Protein AF-0000000080535352 (afdb_homodimer)

Secondary structure (DSSP, 8-state):
--EEEEEEEEET-SSTT-SEEEEEEE-GGG--HHHHHHHHHHHTSSEEEEEE---STT-SEEEEEE-SS-EES--HHHHHHHHHHHHHTTS---BTTEEEEEETTEEEEEEEES-GGG-EEEEEPPPPEEE----TT--HHHHTTBPTT---EEEESSSEEEEEEBSSHHHHHT----HHHHHHHHHHTT-SEEEEEEE---SS-SEEEEEE-TTT-TT-SEESS-HHHHHHHHHHHHHTT---SSSSEEEEEE-GGGT--EEEEEEE-TT-PEEEEE-EEEEEEEEEE-/--EEEEEEEEET-SSTT-SEEEEEES--TT--HHHHHHHHHHHTSSEEEEEE---STT-SEEEEEE-SS-EES--HHHHHHHHHHHHHTTS---BTTEEEEEETTEEEEEEEES-GGG-EEEEEPPPPEEE----TT--HHHHTTBPTT---EEEESSSEEEEEEBSSHHHHHT----HHHHHHHHHHTT-SEEEEEEE---SS-SEEEEEE-TTT-TT-SEESS-HHHHHHHHHHHHHTT---SSSSEEEEEE-GGGT--EEEEEEE-TT-PEEEEE-EEEEEEEEEE-

Solvent-accessible surface area (backbone atoms only — not comparable to full-atom values): 29494 Å² total; per-residue (Å²): 121,49,79,34,45,32,38,32,31,18,27,22,7,90,45,72,74,18,15,27,53,30,37,38,35,51,70,40,71,86,54,50,69,68,53,50,41,51,49,21,35,64,68,60,39,70,31,26,36,34,31,37,80,56,85,53,92,83,39,49,36,20,43,47,40,24,27,45,85,47,76,45,50,71,62,44,48,59,49,41,45,48,51,53,47,28,47,77,71,64,65,34,76,67,59,95,38,32,43,30,38,30,37,77,75,40,78,37,54,30,40,48,43,71,53,91,93,53,54,36,35,30,30,52,49,56,73,69,42,78,48,99,53,80,58,76,69,58,55,65,75,59,59,72,43,33,21,90,95,55,68,60,41,34,32,34,44,93,58,31,33,30,39,35,53,27,62,32,41,66,54,53,73,66,58,76,76,63,54,67,59,50,23,54,39,18,58,76,65,71,30,51,22,40,33,36,25,23,62,32,90,54,97,80,29,49,26,36,40,50,37,40,21,36,67,77,30,75,84,45,38,53,51,38,45,56,42,57,59,52,39,46,49,52,50,55,26,51,78,64,74,57,52,57,80,86,77,36,46,51,28,32,35,19,18,56,90,76,66,16,52,11,40,38,36,39,34,40,49,97,89,63,50,30,32,40,29,36,36,67,27,74,29,34,54,34,31,32,46,84,122,49,78,33,52,34,38,32,31,16,24,23,8,89,46,74,73,18,15,26,54,31,38,39,31,66,68,38,72,86,53,51,72,67,52,51,40,52,50,21,35,65,68,60,41,71,31,26,36,35,24,39,80,56,87,53,92,84,39,50,38,20,43,46,39,24,27,45,86,46,76,44,50,73,60,44,48,60,49,42,44,47,51,52,47,29,46,77,71,65,64,33,75,67,58,94,38,32,44,29,38,30,37,78,77,40,78,38,53,31,41,46,42,73,54,90,93,54,54,38,36,30,31,52,50,56,74,69,42,79,49,98,52,80,58,76,68,59,56,64,77,60,60,71,43,33,19,89,95,55,67,60,40,36,33,33,45,93,57,31,35,29,39,35,53,27,64,34,41,65,56,52,72,66,59,77,76,61,54,68,57,49,23,52,39,18,59,77,65,70,30,52,22,41,33,34,26,24,62,32,90,51,97,82,26,49,27,37,41,51,38,41,20,35,67,76,31,76,83,44,37,55,51,39,45,56,42,57,59,51,39,46,49,51,51,54,26,51,78,64,75,56,51,56,79,88,77,36,46,50,28,31,36,20,18,57,90,76,66,16,51,12,40,39,36,38,34,41,48,96,87,62,51,29,31,39,28,35,37,67,28,75,30,34,54,35,30,34,45,85

Nearest PDB structures (foldseek):
  1ym5-assembly1_A-2  TM=8.386E-01  e=1.267E-28  Saccharomyces cerevisiae
  5iwe-assembly1_A-2  TM=8.898E-01  e=1.011E-26  Pseudomonas fluorescens
  1xub-assembly1_A-2  TM=8.692E-01  e=1.078E-25  Pseudomonas fluorescens
  1u0k-assembly1_B  TM=8.266E-01  e=6.065E-23  Pseudomonas aeruginosa PAO1
  4dun-assembly1_A-2  TM=8.104E-01  e=4.536E-22  Clostridioides difficile 630

Structure (mmCIF, N/CA/C/O backbone):
data_AF-0000000080535352-model_v1
#
loop_
_entity.id
_entity.type
_entity.pdbx_description
1 polymer 'Phenazine biosynthesis-like protein'
#
loop_
_atom_site.group_PDB
_atom_site.id
_atom_site.type_symbol
_atom_site.label_atom_id
_atom_site.label_alt_id
_atom_site.label_comp_id
_atom_site.label_asym_id
_atom_site.label_entity_id
_atom_site.label_seq_id
_atom_site.pdbx_PDB_ins_code
_atom_site.Cartn_x
_atom_site.Cartn_y
_atom_site.Cartn_z
_atom_site.occupancy
_atom_site.B_iso_or_equiv
_atom_site.auth_seq_id
_atom_site.auth_comp_id
_atom_site.auth_asym_id
_atom_site.auth_atom_id
_atom_site.pdbx_PDB_model_num
ATOM 1 N N . MET A 1 1 ? 17.297 -0.431 16.016 1 78.06 1 MET A N 1
ATOM 2 C CA . MET A 1 1 ? 16.625 -0.737 14.758 1 78.06 1 MET A CA 1
ATOM 3 C C . MET A 1 1 ? 17.547 -1.483 13.805 1 78.06 1 MET A C 1
ATOM 5 O O . MET A 1 1 ? 18.734 -1.145 13.695 1 78.06 1 MET A O 1
ATOM 9 N N . ALA A 1 2 ? 17.078 -2.59 13.266 1 87.44 2 ALA A N 1
ATOM 10 C CA . ALA A 1 2 ? 17.859 -3.398 12.336 1 87.44 2 ALA A CA 1
ATOM 11 C C . ALA A 1 2 ? 17.703 -2.895 10.906 1 87.44 2 ALA A C 1
ATOM 13 O O . ALA A 1 2 ? 16.672 -2.299 10.555 1 87.44 2 ALA A O 1
ATOM 14 N N . VAL A 1 3 ? 18.797 -2.941 10.164 1 93.56 3 VAL A N 1
ATOM 15 C CA . VAL A 1 3 ? 18.75 -2.674 8.734 1 93.56 3 VAL A CA 1
ATOM 16 C C . VAL A 1 3 ? 18.641 -3.99 7.965 1 93.56 3 VAL A C 1
ATOM 18 O O . VAL A 1 3 ? 19.5 -4.863 8.086 1 93.56 3 VAL A O 1
ATOM 21 N N . LEU A 1 4 ? 17.625 -4.168 7.207 1 96.31 4 LEU A N 1
ATOM 22 C CA . LEU A 1 4 ? 17.328 -5.398 6.48 1 96.31 4 LEU A CA 1
ATOM 23 C C . LEU A 1 4 ? 17.359 -5.164 4.973 1 96.31 4 LEU A C 1
ATOM 25 O O . LEU A 1 4 ? 16.906 -4.125 4.496 1 96.31 4 LEU A O 1
ATOM 29 N N . ARG A 1 5 ? 17.938 -6.098 4.238 1 97.31 5 ARG A N 1
ATOM 30 C CA . ARG A 1 5 ? 17.844 -6.051 2.783 1 97.31 5 ARG A CA 1
ATOM 31 C C . ARG A 1 5 ? 16.406 -6.246 2.32 1 97.31 5 ARG A C 1
ATOM 33 O O . ARG A 1 5 ? 15.695 -7.105 2.84 1 97.31 5 ARG A O 1
ATOM 40 N N . TYR A 1 6 ? 15.953 -5.371 1.344 1 98.38 6 TYR A N 1
ATOM 41 C CA . TYR A 1 6 ? 14.547 -5.371 0.95 1 98.38 6 TYR A CA 1
ATOM 42 C C . TYR A 1 6 ? 14.406 -5.258 -0.563 1 98.38 6 TYR A C 1
ATOM 44 O O . TYR A 1 6 ? 15.094 -4.457 -1.2 1 98.38 6 TYR A O 1
ATOM 52 N N . LEU A 1 7 ? 13.57 -6.082 -1.152 1 98.62 7 LEU A N 1
ATOM 53 C CA . LEU A 1 7 ? 13.125 -5.992 -2.537 1 98.62 7 LEU A CA 1
ATOM 54 C C . LEU A 1 7 ? 11.602 -5.918 -2.613 1 98.62 7 LEU A C 1
ATOM 56 O O . LEU A 1 7 ? 10.906 -6.543 -1.809 1 98.62 7 LEU A O 1
ATOM 60 N N . GLN A 1 8 ? 11.117 -5.203 -3.504 1 98.56 8 GLN A N 1
ATOM 61 C CA . GLN A 1 8 ? 9.719 -5.316 -3.904 1 98.56 8 GLN A CA 1
ATOM 62 C C . GLN A 1 8 ? 9.594 -5.793 -5.348 1 98.56 8 GLN A C 1
ATOM 64 O O . GLN A 1 8 ? 10.156 -5.18 -6.258 1 98.56 8 GLN A O 1
ATOM 69 N N . LEU A 1 9 ? 8.938 -6.812 -5.527 1 98.25 9 LEU A N 1
ATOM 70 C CA . LEU A 1 9 ? 8.844 -7.484 -6.82 1 98.25 9 LEU A CA 1
ATOM 71 C C . LEU A 1 9 ? 7.422 -7.398 -7.367 1 98.25 9 LEU A C 1
ATOM 73 O O . LEU A 1 9 ? 6.457 -7.324 -6.602 1 98.25 9 LEU A O 1
ATOM 77 N N . ASP A 1 10 ? 7.312 -7.359 -8.648 1 97.69 10 ASP A N 1
ATOM 78 C CA . ASP A 1 10 ? 6.098 -7.719 -9.367 1 97.69 10 ASP A CA 1
ATOM 79 C C . ASP A 1 10 ? 6.203 -9.125 -9.953 1 97.69 10 ASP A C 1
ATOM 81 O O . ASP A 1 10 ? 7.07 -9.391 -10.789 1 97.69 10 ASP A O 1
ATOM 85 N N . VAL A 1 11 ? 5.324 -9.969 -9.484 1 97.94 11 VAL A N 1
ATOM 86 C CA . VAL A 1 11 ? 5.371 -11.367 -9.891 1 97.94 11 VAL A CA 1
ATOM 87 C C . VAL A 1 11 ? 4.281 -11.641 -10.922 1 97.94 11 VAL A C 1
ATOM 89 O O . VAL A 1 11 ? 3.18 -11.094 -10.836 1 97.94 11 VAL A O 1
ATOM 92 N N . PHE A 1 12 ? 4.59 -12.531 -11.898 1 97.5 12 PHE A N 1
ATOM 93 C CA . PHE A 1 12 ?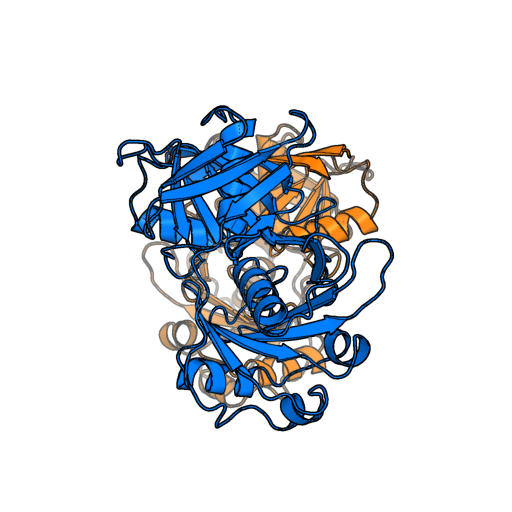 3.744 -12.758 -13.062 1 97.5 12 PHE A CA 1
ATOM 94 C C . PHE A 1 12 ? 3.598 -11.477 -13.883 1 97.5 12 PHE A C 1
ATOM 96 O O . PHE A 1 12 ? 2.502 -11.148 -14.344 1 97.5 12 PHE A O 1
ATOM 103 N N . ALA A 1 13 ? 4.707 -10.766 -13.969 1 96.25 13 ALA A N 1
ATOM 104 C CA . ALA A 1 13 ? 4.68 -9.406 -14.492 1 96.25 13 ALA A CA 1
ATOM 105 C C . ALA A 1 13 ? 5.551 -9.281 -15.734 1 96.25 13 ALA A C 1
ATOM 107 O O . ALA A 1 13 ? 6.781 -9.273 -15.641 1 96.25 13 ALA A O 1
ATOM 108 N N . PRO A 1 14 ? 4.969 -9.062 -16.875 1 93.12 14 PRO A N 1
ATOM 109 C CA . PRO A 1 14 ? 5.773 -8.844 -18.078 1 93.12 14 PRO A CA 1
ATOM 110 C C . PRO A 1 14 ? 6.539 -7.523 -18.047 1 93.12 14 PRO A C 1
ATOM 112 O O . PRO A 1 14 ? 7.555 -7.379 -18.734 1 93.12 14 PRO A O 1
ATOM 115 N N . ARG A 1 15 ? 6.062 -6.594 -17.25 1 93.44 15 ARG A N 1
ATOM 116 C CA . ARG A 1 15 ? 6.723 -5.301 -17.094 1 93.44 15 ARG A CA 1
ATOM 117 C C . ARG A 1 15 ? 6.52 -4.754 -15.68 1 93.44 15 ARG A C 1
ATOM 119 O O . ARG A 1 15 ? 5.551 -5.109 -15 1 93.44 15 ARG A O 1
ATOM 126 N N . PRO A 1 16 ? 7.391 -3.861 -15.258 1 94.56 16 PRO A N 1
ATOM 127 C CA . PRO A 1 16 ? 7.18 -3.234 -13.945 1 94.56 16 PRO A CA 1
ATOM 128 C C . PRO A 1 16 ? 5.809 -2.572 -13.82 1 94.56 16 PRO A C 1
ATOM 130 O O . PRO A 1 16 ? 5.344 -1.931 -14.766 1 94.56 16 PRO A O 1
ATOM 133 N N . GLY A 1 17 ? 5.234 -2.709 -12.688 1 94.31 17 GLY A N 1
ATOM 134 C CA . GLY A 1 17 ? 3.936 -2.104 -12.445 1 94.31 17 GLY A CA 1
ATOM 135 C C . GLY A 1 17 ? 2.777 -3.039 -12.742 1 94.31 17 GLY A C 1
ATOM 136 O O . GLY A 1 17 ? 1.62 -2.701 -12.492 1 94.31 17 GLY A O 1
ATOM 137 N N . THR A 1 18 ? 3.125 -4.223 -13.234 1 95.31 18 THR A N 1
ATOM 138 C CA . THR A 1 18 ? 2.102 -5.223 -13.516 1 95.31 18 THR A CA 1
ATOM 139 C C . THR A 1 18 ? 2.254 -6.426 -12.586 1 95.31 18 THR A C 1
ATOM 141 O O . THR A 1 18 ? 3.164 -6.461 -11.758 1 95.31 18 THR A O 1
ATOM 144 N N . GLY A 1 19 ? 1.33 -7.32 -12.688 1 96.56 19 GLY A N 1
ATOM 145 C CA . GLY A 1 19 ? 1.432 -8.539 -11.898 1 96.56 19 GLY A CA 1
ATOM 146 C C . GLY A 1 19 ? 1.019 -8.344 -10.445 1 96.56 19 GLY A C 1
ATOM 147 O O . GLY A 1 19 ? 0.165 -7.512 -10.148 1 96.56 19 GLY A O 1
ATOM 148 N N . ASN A 1 20 ? 1.5 -9.211 -9.633 1 97 20 ASN A N 1
ATOM 149 C CA . ASN A 1 20 ? 1.162 -9.227 -8.211 1 97 20 ASN A CA 1
ATOM 150 C C . ASN A 1 20 ? 2.344 -8.789 -7.352 1 97 20 ASN A C 1
ATOM 152 O O . ASN A 1 20 ? 3.424 -9.383 -7.426 1 97 20 ASN A O 1
ATOM 156 N N . PRO A 1 21 ? 2.16 -7.77 -6.535 1 96.44 21 PRO A N 1
ATOM 157 C CA . PRO A 1 21 ? 3.271 -7.254 -5.734 1 96.44 21 PRO A CA 1
ATOM 158 C C . PRO A 1 21 ? 3.688 -8.203 -4.617 1 96.44 21 PRO A C 1
ATOM 160 O O . PRO A 1 21 ? 2.838 -8.875 -4.02 1 96.44 21 PRO A O 1
ATOM 163 N N . LEU A 1 22 ? 4.988 -8.188 -4.324 1 97.94 22 LEU A N 1
ATOM 164 C CA . LEU A 1 22 ? 5.566 -9.023 -3.275 1 97.94 22 LEU A CA 1
ATOM 165 C C . LEU A 1 22 ? 6.707 -8.297 -2.57 1 97.94 22 LEU A C 1
ATOM 167 O O . LEU A 1 22 ? 7.629 -7.797 -3.221 1 97.94 22 LEU A O 1
ATOM 171 N N . GLY A 1 23 ? 6.598 -8.172 -1.294 1 98.44 23 GLY A N 1
ATOM 172 C CA . GLY A 1 23 ? 7.75 -7.75 -0.515 1 98.44 23 GLY A CA 1
ATOM 173 C C . GLY A 1 23 ? 8.68 -8.891 -0.151 1 98.44 23 GLY A C 1
ATOM 174 O O . GLY A 1 23 ? 8.219 -9.992 0.172 1 98.44 23 GLY A O 1
ATOM 175 N N . VAL A 1 24 ? 9.984 -8.641 -0.208 1 98.81 24 VAL A N 1
ATOM 176 C CA . VAL A 1 24 ? 10.977 -9.664 0.09 1 98.81 24 VAL A CA 1
ATOM 177 C C . VAL A 1 24 ? 11.992 -9.117 1.092 1 98.81 24 VAL A C 1
ATOM 179 O O . VAL A 1 24 ? 12.695 -8.141 0.81 1 98.81 24 VAL A O 1
ATOM 182 N N . ILE A 1 25 ? 12.078 -9.633 2.23 1 98.56 25 ILE A N 1
ATOM 183 C CA . ILE A 1 25 ? 13.102 -9.336 3.229 1 98.56 25 ILE A CA 1
ATOM 184 C C . ILE A 1 25 ? 14.141 -10.453 3.258 1 98.56 25 ILE A C 1
ATOM 186 O O . ILE A 1 25 ? 13.805 -11.609 3.523 1 98.56 25 ILE A O 1
ATOM 190 N N . LEU A 1 26 ? 15.406 -9.883 2.984 1 96.31 26 LEU A N 1
ATOM 191 C CA . LEU A 1 26 ? 16.5 -10.867 2.951 1 96.31 26 LEU A CA 1
ATOM 192 C C . LEU A 1 26 ? 17.172 -10.969 4.312 1 96.31 26 LEU A C 1
ATOM 194 O O . LEU A 1 26 ? 17.266 -9.984 5.043 1 96.31 26 LEU A O 1
ATOM 198 N N . ASP A 1 27 ? 17.25 -12.078 5.043 1 92.5 27 ASP A N 1
ATOM 199 C CA . ASP A 1 27 ? 17.938 -12.344 6.301 1 92.5 27 ASP A CA 1
ATOM 200 C C . ASP A 1 27 ? 17.094 -11.93 7.496 1 92.5 27 ASP A C 1
ATOM 202 O O . ASP A 1 27 ? 17.5 -11.094 8.297 1 92.5 27 ASP A O 1
ATOM 206 N N . ALA A 1 28 ? 16.047 -12.555 7.594 1 96.19 28 ALA A N 1
ATOM 207 C CA . ALA A 1 28 ? 15.055 -12.148 8.586 1 96.19 28 ALA A CA 1
ATOM 208 C C . ALA A 1 28 ? 15.195 -12.969 9.867 1 96.19 28 ALA A C 1
ATOM 210 O O . ALA A 1 28 ? 14.297 -12.977 10.711 1 96.19 28 ALA A O 1
ATOM 211 N N . ASP A 1 29 ? 16.359 -13.633 10.047 1 96.5 29 ASP A N 1
ATOM 212 C CA . ASP A 1 29 ? 16.547 -14.523 11.188 1 96.5 29 ASP A CA 1
ATOM 213 C C . ASP A 1 29 ? 16.406 -13.766 12.508 1 96.5 29 ASP A C 1
ATOM 215 O O . ASP A 1 29 ? 16.031 -14.344 13.523 1 96.5 29 ASP A O 1
ATOM 219 N N . GLY A 1 30 ? 16.641 -12.523 12.516 1 95.56 30 GLY A N 1
ATOM 220 C CA . GLY A 1 30 ? 16.625 -11.734 13.734 1 95.56 30 GLY A CA 1
ATOM 221 C C . GLY A 1 30 ? 15.242 -11.188 14.07 1 95.56 30 GLY A C 1
ATOM 222 O O . GLY A 1 30 ? 15.055 -10.578 15.125 1 95.56 30 GLY A O 1
ATOM 223 N N . LEU A 1 31 ? 14.266 -11.398 13.25 1 96.69 31 LEU A N 1
ATOM 224 C CA . LEU A 1 31 ? 12.922 -10.875 13.477 1 96.69 31 LEU A CA 1
ATOM 225 C C . LEU A 1 31 ? 12.047 -11.914 14.164 1 96.69 31 LEU A C 1
ATOM 227 O O . LEU A 1 31 ? 12.094 -13.102 13.828 1 96.69 31 LEU A O 1
ATOM 231 N N . SER A 1 32 ? 11.289 -11.461 15.133 1 97.06 32 SER A N 1
ATOM 232 C CA . SER A 1 32 ? 10.234 -12.297 15.703 1 97.06 32 SER A CA 1
ATOM 233 C C . SER A 1 32 ? 9.039 -12.391 14.773 1 97.06 32 SER A C 1
ATOM 235 O O . SER A 1 32 ? 8.914 -11.602 13.828 1 97.06 32 SER A O 1
ATOM 237 N N . SER A 1 33 ? 8.164 -13.328 15.062 1 97.5 33 SER A N 1
ATOM 238 C CA . SER A 1 33 ? 6.941 -13.461 14.281 1 97.5 33 SER A CA 1
ATOM 239 C C . SER A 1 33 ? 6.117 -12.18 14.328 1 97.5 33 SER A C 1
ATOM 241 O O . SER A 1 33 ? 5.539 -11.766 13.32 1 97.5 33 SER A O 1
ATOM 243 N N . SER A 1 34 ? 6.062 -11.609 15.5 1 96.81 34 SER A N 1
ATOM 244 C CA . SER A 1 34 ? 5.297 -10.383 15.664 1 96.81 34 SER A CA 1
ATOM 245 C C . SER A 1 34 ? 5.891 -9.242 14.844 1 96.81 34 SER A C 1
ATOM 247 O O . SER A 1 34 ? 5.16 -8.414 14.289 1 96.81 34 SER A O 1
ATOM 249 N N . GLN A 1 35 ? 7.211 -9.172 14.797 1 95.56 35 GLN A N 1
ATOM 250 C CA . GLN A 1 35 ? 7.883 -8.148 14 1 95.56 35 GLN A CA 1
ATOM 251 C C . GLN A 1 35 ? 7.648 -8.367 12.508 1 95.56 35 GLN A C 1
ATOM 253 O O . GLN A 1 35 ? 7.434 -7.414 11.758 1 95.56 35 GLN A O 1
ATOM 258 N N . MET A 1 36 ? 7.695 -9.641 12.078 1 97.69 36 MET A N 1
ATOM 259 C CA . MET A 1 36 ? 7.418 -9.969 10.68 1 97.69 36 MET A CA 1
ATOM 260 C C . MET A 1 36 ? 6 -9.562 10.297 1 97.69 36 MET A C 1
ATOM 262 O O . MET A 1 36 ? 5.789 -8.938 9.258 1 97.69 36 MET A O 1
ATOM 266 N N . GLN A 1 37 ? 5.059 -9.898 11.172 1 96.94 37 GLN A N 1
ATOM 267 C CA . GLN A 1 37 ? 3.662 -9.555 10.922 1 96.94 37 GLN A CA 1
ATOM 268 C C . GLN A 1 37 ? 3.471 -8.039 10.852 1 96.94 37 GLN A C 1
ATOM 270 O O . GLN A 1 37 ? 2.764 -7.531 9.977 1 96.94 37 GLN A O 1
ATOM 275 N N . ALA A 1 38 ? 4.137 -7.285 11.773 1 94.69 38 ALA A N 1
ATOM 276 C CA . ALA A 1 38 ? 4.027 -5.828 11.797 1 94.69 38 ALA A CA 1
ATOM 277 C C . ALA A 1 38 ? 4.605 -5.211 10.531 1 94.69 38 ALA A C 1
ATOM 279 O O . ALA A 1 38 ? 4.027 -4.27 9.977 1 94.69 38 ALA A O 1
ATOM 280 N N . LEU A 1 39 ? 5.719 -5.742 10.078 1 96 39 LEU A N 1
ATOM 281 C CA . LEU A 1 39 ? 6.352 -5.223 8.867 1 96 39 LEU A CA 1
ATOM 282 C C . LEU A 1 39 ? 5.496 -5.516 7.637 1 96 39 LEU A C 1
ATOM 284 O O . LEU A 1 39 ? 5.328 -4.652 6.773 1 96 39 LEU A O 1
ATOM 288 N N . ALA A 1 40 ? 4.922 -6.699 7.574 1 96.44 40 ALA A N 1
ATOM 289 C CA . ALA A 1 40 ? 4.031 -7.043 6.473 1 96.44 40 ALA A CA 1
ATOM 290 C C . ALA A 1 40 ? 2.82 -6.113 6.434 1 96.44 40 ALA A C 1
ATOM 292 O O . ALA A 1 40 ? 2.4 -5.676 5.359 1 96.44 40 ALA A O 1
ATOM 293 N N . ALA A 1 41 ? 2.295 -5.875 7.594 1 92.94 41 ALA A N 1
ATOM 294 C CA . ALA A 1 41 ? 1.161 -4.957 7.695 1 92.94 41 ALA A CA 1
ATOM 295 C C . ALA A 1 41 ? 1.544 -3.557 7.227 1 92.94 41 ALA A C 1
ATOM 297 O O . ALA A 1 41 ? 0.779 -2.904 6.512 1 92.94 41 ALA A O 1
ATOM 298 N N . TRP A 1 42 ? 2.715 -3.15 7.609 1 94 42 TRP A N 1
ATOM 299 C CA . TRP A 1 42 ? 3.189 -1.82 7.242 1 94 42 TRP A CA 1
ATOM 300 C C . TRP A 1 42 ? 3.43 -1.722 5.738 1 94 42 TRP A C 1
ATOM 302 O O . TRP A 1 42 ? 3.078 -0.719 5.113 1 94 42 TRP A O 1
ATOM 312 N N . LEU A 1 43 ? 4.047 -2.727 5.148 1 95.25 43 LEU A N 1
ATOM 313 C CA . LEU A 1 43 ? 4.305 -2.729 3.711 1 95.25 43 LEU A CA 1
ATOM 314 C C . LEU A 1 43 ? 3 -2.748 2.924 1 95.25 43 LEU A C 1
ATOM 316 O O . LEU A 1 43 ? 2.934 -2.227 1.809 1 95.25 43 LEU A O 1
ATOM 320 N N . ASN A 1 44 ? 2.008 -3.412 3.506 1 91.19 44 ASN A N 1
ATOM 321 C CA . ASN A 1 44 ? 0.648 -3.414 2.979 1 91.19 44 ASN A CA 1
ATOM 322 C C . ASN A 1 44 ? 0.607 -3.922 1.539 1 91.19 44 ASN A C 1
ATOM 324 O O . ASN A 1 44 ? -0.036 -3.312 0.681 1 91.19 44 ASN A O 1
ATOM 328 N N . LEU A 1 45 ? 1.385 -4.914 1.218 1 93.75 45 LEU A N 1
ATOM 329 C CA . LEU A 1 45 ? 1.35 -5.633 -0.051 1 93.75 45 LEU A CA 1
ATOM 330 C C . LEU A 1 45 ? 0.528 -6.91 0.071 1 93.75 45 LEU A C 1
ATOM 332 O O . LEU A 1 45 ? 0.102 -7.277 1.168 1 93.75 45 LEU A O 1
ATOM 336 N N . SER A 1 46 ? 0.269 -7.562 -1.058 1 91.56 46 SER A N 1
ATOM 337 C CA . SER A 1 46 ? -0.465 -8.82 -0.996 1 91.56 46 SER A CA 1
ATOM 338 C C . SER A 1 46 ? 0.19 -9.797 -0.024 1 91.56 46 SER A C 1
ATOM 340 O O . SER A 1 46 ? -0.477 -10.344 0.855 1 91.56 46 SER A O 1
ATOM 342 N N . GLU A 1 47 ? 1.466 -9.992 -0.22 1 95.06 47 GLU A N 1
ATOM 343 C CA . GLU A 1 47 ? 2.252 -10.789 0.72 1 95.06 47 GLU A CA 1
ATOM 344 C C . GLU A 1 47 ? 3.672 -10.242 0.849 1 95.06 47 GLU A C 1
ATOM 346 O O . GLU A 1 47 ? 4.148 -9.523 -0.029 1 95.06 47 GLU A O 1
ATOM 351 N N . THR A 1 48 ? 4.242 -10.555 1.903 1 98.12 48 THR A N 1
ATOM 352 C CA . THR A 1 48 ? 5.66 -10.352 2.174 1 98.12 48 THR A CA 1
ATOM 353 C C . THR A 1 48 ? 6.324 -11.664 2.576 1 98.12 48 THR A C 1
ATOM 355 O O . THR A 1 48 ? 5.785 -12.414 3.393 1 98.12 48 THR A O 1
ATOM 358 N N . VAL A 1 49 ? 7.438 -11.93 1.959 1 98.69 49 VAL A N 1
ATOM 359 C CA . VAL A 1 49 ? 8.164 -13.141 2.334 1 98.69 49 VAL A CA 1
ATOM 360 C C . VAL A 1 49 ? 9.406 -12.766 3.131 1 98.69 49 VAL A C 1
ATOM 362 O O . VAL A 1 49 ? 10.055 -11.75 2.846 1 98.69 49 VAL A O 1
ATOM 365 N N . PHE A 1 50 ? 9.695 -13.562 4.109 1 98.75 50 PHE A N 1
ATOM 366 C CA . PHE A 1 50 ? 10.883 -13.438 4.945 1 98.75 50 PHE A CA 1
ATOM 367 C C . PHE A 1 50 ? 11.797 -14.641 4.777 1 98.75 50 PHE A C 1
ATOM 369 O O . PHE A 1 50 ? 11.398 -15.773 5.059 1 98.75 50 PHE A O 1
ATOM 376 N N . PHE A 1 51 ? 12.984 -14.414 4.273 1 98.62 51 PHE A N 1
ATOM 377 C CA . PHE A 1 51 ? 13.961 -15.484 4.121 1 98.62 51 PHE A CA 1
ATOM 378 C C . PHE A 1 51 ? 14.641 -15.789 5.453 1 98.62 51 PHE A C 1
ATOM 380 O O . PHE A 1 51 ? 15.055 -14.883 6.168 1 98.62 51 PHE A O 1
ATOM 387 N N . LEU A 1 52 ? 14.68 -16.984 5.805 1 98.12 52 LEU A N 1
ATOM 388 C CA . LEU A 1 52 ? 15.375 -17.5 6.98 1 98.12 52 LEU A CA 1
ATOM 389 C C . LEU A 1 52 ? 16.391 -18.578 6.586 1 98.12 52 LEU A C 1
ATOM 391 O O . LEU A 1 52 ? 16.344 -19.078 5.465 1 98.12 52 LEU A O 1
ATOM 395 N N . ARG A 1 53 ? 17.297 -18.922 7.555 1 96.88 53 ARG A N 1
ATOM 396 C CA . ARG A 1 53 ? 18.172 -20.078 7.344 1 96.88 53 ARG A CA 1
ATOM 397 C C . ARG A 1 53 ? 17.375 -21.359 7.246 1 96.88 53 ARG A C 1
ATOM 399 O O . ARG A 1 53 ? 16.484 -21.609 8.062 1 96.88 53 ARG A O 1
ATOM 406 N N . PRO A 1 54 ? 17.656 -22.141 6.109 1 96.5 54 PRO A N 1
ATOM 407 C CA . PRO A 1 54 ? 16.984 -23.422 6.023 1 96.5 54 PRO A CA 1
ATOM 408 C C . PRO A 1 54 ? 17.156 -24.266 7.285 1 96.5 54 PRO A C 1
ATOM 410 O O . PRO A 1 54 ? 18.219 -24.266 7.895 1 96.5 54 PRO A O 1
ATOM 413 N N . SER A 1 55 ? 16.094 -24.969 7.684 1 95.25 55 SER A N 1
ATOM 414 C CA . SER A 1 55 ? 16.156 -25.812 8.867 1 95.25 55 SER A CA 1
ATOM 415 C C . SER A 1 55 ? 15.82 -27.266 8.523 1 95.25 55 SER A C 1
ATOM 417 O O . SER A 1 55 ? 15.867 -28.141 9.391 1 95.25 55 SER A O 1
ATOM 419 N N . THR A 1 56 ? 15.438 -27.578 7.352 1 94.94 56 THR A N 1
ATOM 420 C CA . THR A 1 56 ? 15.109 -28.922 6.863 1 94.94 56 THR A CA 1
ATOM 421 C C . THR A 1 56 ? 16.156 -29.406 5.879 1 94.94 56 THR A C 1
ATOM 423 O O . THR A 1 56 ? 16.531 -28.703 4.938 1 94.94 56 THR A O 1
ATOM 426 N N . PRO A 1 57 ? 16.609 -30.625 6.117 1 94.19 57 PRO A N 1
ATOM 427 C CA . PRO A 1 57 ? 17.594 -31.172 5.172 1 94.19 57 PRO A CA 1
ATOM 428 C C . PRO A 1 57 ? 17.078 -31.172 3.732 1 94.19 57 PRO A C 1
ATOM 430 O O . PRO A 1 57 ? 15.914 -31.516 3.488 1 94.19 57 PRO A O 1
ATOM 433 N N . GLY A 1 58 ? 17.984 -30.688 2.805 1 94.44 58 GLY A N 1
ATOM 434 C CA . GLY A 1 58 ? 17.625 -30.719 1.394 1 94.44 58 GLY A CA 1
ATOM 435 C C . GLY A 1 58 ? 17.062 -29.406 0.881 1 94.44 58 GLY A C 1
ATOM 436 O O . GLY A 1 58 ? 17.031 -29.172 -0.328 1 94.44 58 GLY A O 1
ATOM 437 N N . ALA A 1 59 ? 16.625 -28.578 1.788 1 97.19 59 ALA A N 1
ATOM 438 C CA . ALA A 1 59 ? 16.062 -27.297 1.373 1 97.19 59 ALA A CA 1
ATOM 439 C C . ALA A 1 59 ? 17.156 -26.359 0.867 1 97.19 59 ALA A C 1
ATOM 441 O O . ALA A 1 59 ? 18.234 -26.25 1.472 1 97.19 59 ALA A O 1
ATOM 442 N N . ASP A 1 60 ? 16.875 -25.672 -0.236 1 97.81 60 ASP A N 1
ATOM 443 C CA . ASP A 1 60 ? 17.812 -24.703 -0.782 1 97.81 60 ASP A CA 1
ATOM 444 C C . ASP A 1 60 ? 17.656 -23.344 -0.106 1 97.81 60 ASP A C 1
ATOM 446 O O . ASP A 1 60 ? 18.625 -22.594 0.03 1 97.81 60 ASP A O 1
ATOM 450 N N . TYR A 1 61 ? 16.469 -23.016 0.285 1 97.94 61 TYR A N 1
ATOM 451 C CA . TYR A 1 61 ? 16.141 -21.797 1.024 1 97.94 61 TYR A CA 1
ATOM 452 C C . TYR A 1 61 ? 14.852 -21.953 1.807 1 97.94 61 TYR A C 1
ATOM 454 O O . TYR A 1 61 ? 14.117 -22.938 1.619 1 97.94 61 TYR A O 1
ATOM 462 N N . HIS A 1 62 ? 14.609 -21.078 2.723 1 98.38 62 HIS A N 1
ATOM 463 C CA . HIS A 1 62 ? 13.461 -21.109 3.621 1 98.38 62 HIS A CA 1
ATOM 464 C C . HIS A 1 62 ? 12.781 -19.75 3.68 1 98.38 62 HIS A C 1
ATOM 466 O O . HIS A 1 62 ? 13.445 -18.719 3.859 1 98.38 62 HIS A O 1
ATOM 472 N N . ILE A 1 63 ? 11.469 -19.828 3.453 1 98.31 63 ILE A N 1
ATOM 473 C CA . ILE A 1 63 ? 10.742 -18.562 3.555 1 98.31 63 ILE A CA 1
ATOM 474 C C . ILE A 1 63 ? 9.531 -18.734 4.465 1 98.31 63 ILE A C 1
ATOM 476 O O . ILE A 1 63 ? 9.008 -19.844 4.613 1 98.31 63 ILE A O 1
ATOM 480 N N . ARG A 1 64 ? 9.18 -17.672 5.098 1 98.19 64 ARG A N 1
ATOM 481 C CA . ARG A 1 64 ? 7.871 -17.484 5.719 1 98.19 64 ARG A CA 1
ATOM 482 C C . ARG A 1 64 ? 7.051 -16.438 4.961 1 98.19 64 ARG A C 1
ATOM 484 O O . ARG A 1 64 ? 7.598 -15.477 4.434 1 98.19 64 ARG A O 1
ATOM 491 N N . ILE A 1 65 ? 5.789 -16.641 4.848 1 96.69 65 ILE A N 1
ATOM 492 C CA . ILE A 1 65 ? 4.918 -15.836 3.998 1 96.69 65 ILE A CA 1
ATOM 493 C C . ILE A 1 65 ? 3.852 -15.148 4.852 1 96.69 65 ILE A C 1
ATOM 495 O O . ILE A 1 65 ? 3.129 -15.812 5.598 1 96.69 65 ILE A O 1
ATOM 499 N N . PHE A 1 66 ? 3.723 -13.852 4.73 1 96.69 66 PHE A N 1
ATOM 500 C CA . PHE A 1 66 ? 2.768 -13.094 5.531 1 96.69 66 PHE A CA 1
ATOM 501 C C . PHE A 1 66 ? 1.894 -12.219 4.641 1 96.69 66 PHE A C 1
ATOM 503 O O . PHE A 1 66 ? 2.389 -11.578 3.707 1 96.69 66 PHE A O 1
ATOM 510 N N . THR A 1 67 ? 0.583 -12.234 4.84 1 92.81 67 THR A N 1
ATOM 511 C CA . THR A 1 67 ? -0.273 -11.133 4.434 1 92.81 67 THR A CA 1
ATOM 512 C C . THR A 1 67 ? -0.214 -10 5.457 1 92.81 67 THR A C 1
ATOM 514 O O . THR A 1 67 ? 0.448 -10.117 6.488 1 92.81 67 THR A O 1
ATOM 517 N N . PRO A 1 68 ? -0.877 -8.891 5.234 1 91.94 68 PRO A N 1
ATOM 518 C CA . PRO A 1 68 ? -0.879 -7.812 6.227 1 91.94 68 PRO A CA 1
ATOM 519 C C . PRO A 1 68 ? -1.508 -8.234 7.551 1 91.94 68 PRO A C 1
ATOM 521 O O . PRO A 1 68 ? -1.262 -7.609 8.586 1 91.94 68 PRO A O 1
ATOM 524 N N . THR A 1 69 ? -2.246 -9.445 7.531 1 90.31 69 THR A N 1
ATOM 525 C CA . THR A 1 69 ? -3.023 -9.719 8.734 1 90.31 69 THR A CA 1
ATOM 526 C C . THR A 1 69 ? -2.637 -11.07 9.328 1 90.31 69 THR A C 1
ATOM 528 O O . THR A 1 69 ? -2.947 -11.359 10.484 1 90.31 69 THR A O 1
ATOM 531 N N . ARG A 1 70 ? -1.976 -11.906 8.5 1 91.88 70 ARG A N 1
ATOM 532 C CA . ARG A 1 70 ? -1.646 -13.219 9.039 1 91.88 70 ARG A CA 1
ATOM 533 C C . ARG A 1 70 ? -0.551 -13.891 8.219 1 91.88 70 ARG A C 1
ATOM 535 O O . ARG A 1 70 ? -0.241 -13.453 7.109 1 91.88 70 ARG A O 1
ATOM 542 N N . GLU A 1 71 ? -0.049 -14.984 8.812 1 94.62 71 GLU A N 1
ATOM 543 C CA . GLU A 1 71 ? 0.92 -15.828 8.117 1 94.62 71 GLU A CA 1
ATOM 544 C C . GLU A 1 71 ? 0.225 -16.938 7.336 1 94.62 71 GLU A C 1
ATOM 546 O O . GLU A 1 71 ? -0.792 -17.484 7.777 1 94.62 71 GLU A O 1
ATOM 551 N N . LEU A 1 72 ? 0.737 -17.234 6.207 1 90.31 72 LEU A N 1
ATOM 552 C CA . LEU A 1 72 ? 0.252 -18.328 5.375 1 90.31 72 LEU A CA 1
ATOM 553 C C . LEU A 1 72 ? 1.258 -19.484 5.348 1 90.31 72 LEU A C 1
ATOM 555 O O . LEU A 1 72 ? 2.469 -19.25 5.332 1 90.31 72 LEU A O 1
ATOM 559 N N . ALA A 1 73 ? 0.746 -20.656 5.289 1 88.94 73 ALA A N 1
ATOM 560 C CA . ALA A 1 73 ? 1.621 -21.828 5.184 1 88.94 73 ALA A CA 1
ATOM 561 C C . ALA A 1 73 ? 2.244 -21.922 3.795 1 88.94 73 ALA A C 1
ATOM 563 O O . ALA A 1 73 ? 3.367 -22.406 3.645 1 88.94 73 ALA A O 1
ATOM 564 N N . PHE A 1 74 ? 1.518 -21.516 2.871 1 86.5 74 PHE A N 1
ATOM 565 C CA . PHE A 1 74 ? 1.932 -21.516 1.473 1 86.5 74 PHE A CA 1
ATOM 566 C C . PHE A 1 74 ? 1.155 -20.484 0.669 1 86.5 74 PHE A C 1
ATOM 568 O O . PHE A 1 74 ? -0.001 -20.188 0.979 1 86.5 74 PHE A O 1
ATOM 575 N N . ALA A 1 75 ? 1.878 -19.938 -0.386 1 89.06 75 ALA A N 1
ATOM 576 C CA . ALA A 1 75 ? 1.246 -19.109 -1.412 1 89.06 75 ALA A CA 1
ATOM 577 C C . ALA A 1 75 ? 1.998 -19.203 -2.736 1 89.06 75 ALA A C 1
ATOM 579 O O . ALA A 1 75 ? 3.227 -19.312 -2.752 1 89.06 75 ALA A O 1
ATOM 580 N N . GLY A 1 76 ? 1.334 -19.141 -3.832 1 90.12 76 GLY A N 1
ATOM 581 C CA . GLY A 1 76 ? 1.882 -19.359 -5.16 1 90.12 76 GLY A CA 1
ATOM 582 C C . GLY A 1 76 ? 2.811 -18.25 -5.613 1 90.12 76 GLY A C 1
ATOM 583 O O . GLY A 1 76 ? 4.023 -18.453 -5.723 1 90.12 76 GLY A O 1
ATOM 584 N N . HIS A 1 77 ? 2.236 -16.984 -5.762 1 93.88 77 HIS A N 1
ATOM 585 C CA . HIS A 1 77 ? 3.057 -15.93 -6.332 1 93.88 77 HIS A CA 1
ATOM 586 C C . HIS A 1 77 ? 4.223 -15.578 -5.414 1 93.88 77 HIS A C 1
ATOM 588 O O . HIS A 1 77 ? 5.336 -15.336 -5.883 1 93.88 77 HIS A O 1
ATOM 594 N N . PRO A 1 78 ? 4.074 -15.602 -4.109 1 96.38 78 PRO A N 1
ATOM 595 C CA . PRO A 1 78 ? 5.23 -15.359 -3.242 1 96.38 78 PRO A CA 1
ATOM 596 C C . PRO A 1 78 ? 6.348 -16.375 -3.453 1 96.38 78 PRO A C 1
ATOM 598 O O . PRO A 1 78 ? 7.531 -16.031 -3.406 1 96.38 78 PRO A O 1
ATOM 601 N N . SER A 1 79 ? 5.984 -17.594 -3.693 1 96 79 SER A N 1
ATOM 602 C CA . SER A 1 79 ? 6.984 -18.625 -3.885 1 96 79 SER A CA 1
ATOM 603 C C . SER A 1 79 ? 7.746 -18.438 -5.191 1 96 79 SER A C 1
ATOM 605 O O . SER A 1 79 ? 8.961 -18.641 -5.246 1 96 79 SER A O 1
ATOM 607 N N . VAL A 1 80 ? 7.039 -18.031 -6.211 1 96.81 80 VAL A N 1
ATOM 608 C CA . VAL A 1 80 ? 7.699 -17.719 -7.473 1 96.81 80 VAL A CA 1
ATOM 609 C C . VAL A 1 80 ? 8.672 -16.562 -7.277 1 96.81 80 VAL A C 1
ATOM 611 O O . VAL A 1 80 ? 9.828 -16.625 -7.691 1 96.81 80 VAL A O 1
ATOM 614 N N . GLY A 1 81 ? 8.203 -15.516 -6.668 1 97.94 81 GLY A N 1
ATOM 615 C CA . GLY A 1 81 ? 9.047 -14.367 -6.395 1 97.94 81 GLY A CA 1
ATOM 616 C C . GLY A 1 81 ? 10.227 -14.695 -5.496 1 97.94 81 GLY A C 1
ATOM 617 O O . GLY A 1 81 ? 11.336 -14.203 -5.719 1 97.94 81 GLY A O 1
ATOM 618 N N . ALA A 1 82 ? 9.984 -15.508 -4.484 1 98.19 82 ALA A N 1
ATOM 619 C CA . ALA A 1 82 ? 11.047 -15.898 -3.555 1 98.19 82 ALA A CA 1
ATOM 620 C C . ALA A 1 82 ? 12.141 -16.688 -4.27 1 98.19 82 ALA A C 1
ATOM 622 O O . ALA A 1 82 ? 13.328 -16.484 -4 1 98.19 82 ALA A O 1
ATOM 623 N N . ALA A 1 83 ? 11.75 -17.547 -5.109 1 97.62 83 ALA A N 1
ATOM 624 C CA . ALA A 1 83 ? 12.742 -18.312 -5.859 1 97.62 83 ALA A CA 1
ATOM 625 C C . ALA A 1 83 ? 13.594 -17.406 -6.73 1 97.62 83 ALA A C 1
ATOM 627 O O . ALA A 1 83 ? 14.82 -17.547 -6.785 1 97.62 83 ALA A O 1
ATOM 628 N N . TRP A 1 84 ? 12.938 -16.5 -7.41 1 97.69 84 TRP A N 1
ATOM 629 C CA . TRP A 1 84 ? 13.664 -15.523 -8.211 1 97.69 84 TRP A CA 1
ATOM 630 C C . TRP A 1 84 ? 14.672 -14.766 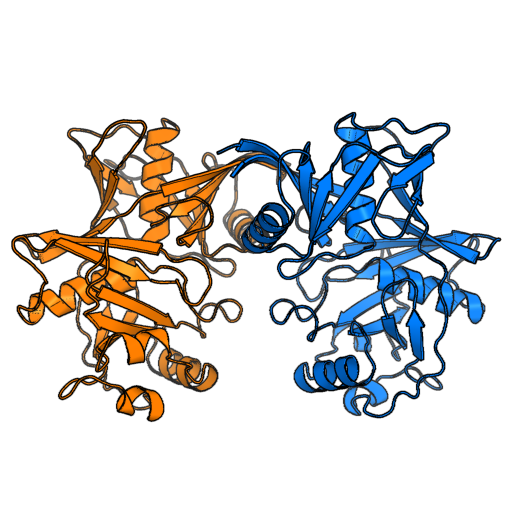-7.359 1 97.69 84 TRP A C 1
ATOM 632 O O . TRP A 1 84 ? 15.836 -14.625 -7.742 1 97.69 84 TRP A O 1
ATOM 642 N N . ALA A 1 85 ? 14.258 -14.312 -6.219 1 98 85 ALA A N 1
ATOM 643 C CA . ALA A 1 85 ? 15.117 -13.555 -5.316 1 98 85 ALA A CA 1
ATOM 644 C C . ALA A 1 85 ? 16.266 -14.414 -4.805 1 98 85 ALA A C 1
ATOM 646 O O . ALA A 1 85 ? 17.406 -13.945 -4.707 1 98 85 ALA A O 1
ATOM 647 N N . ALA A 1 86 ? 15.953 -15.648 -4.457 1 97.69 86 ALA A N 1
ATOM 648 C CA . ALA A 1 86 ? 16.969 -16.562 -3.936 1 97.69 86 ALA A CA 1
ATOM 649 C C . ALA A 1 86 ? 18.125 -16.719 -4.934 1 97.69 86 ALA A C 1
ATOM 651 O O . ALA A 1 86 ? 19.297 -16.672 -4.555 1 97.69 86 ALA A O 1
ATOM 652 N N . VAL A 1 87 ? 17.766 -16.875 -6.172 1 97 87 VAL A N 1
ATOM 653 C CA . VAL A 1 87 ? 18.781 -17.094 -7.203 1 97 87 VAL A CA 1
ATOM 654 C C . VAL A 1 87 ? 19.5 -15.789 -7.512 1 97 87 VAL A C 1
ATOM 656 O O . VAL A 1 87 ? 20.734 -15.742 -7.516 1 97 87 VAL A O 1
ATOM 659 N N . THR A 1 88 ? 18.766 -14.695 -7.719 1 96.31 88 THR A N 1
ATOM 660 C CA . THR A 1 88 ? 19.328 -13.43 -8.18 1 96.31 88 THR A CA 1
ATOM 661 C C . THR A 1 88 ? 20.188 -12.789 -7.105 1 96.31 88 THR A C 1
ATOM 663 O O . THR A 1 88 ? 21.172 -12.109 -7.41 1 96.31 88 THR A O 1
ATOM 666 N N . CYS A 1 89 ? 19.859 -13.062 -5.871 1 96 89 CYS A N 1
ATOM 667 C CA . CYS A 1 89 ? 20.609 -12.469 -4.773 1 96 89 CYS A CA 1
ATOM 668 C C . CYS A 1 89 ? 21.672 -13.438 -4.25 1 96 89 CYS A C 1
ATOM 670 O O . CYS A 1 89 ? 22.344 -13.148 -3.262 1 96 89 CYS A O 1
ATOM 672 N N . GLY A 1 90 ? 21.75 -14.633 -4.816 1 94.81 90 GLY A N 1
ATOM 673 C CA . GLY A 1 90 ? 22.812 -15.57 -4.5 1 94.81 90 GLY A CA 1
ATOM 674 C C . GLY A 1 90 ? 22.562 -16.359 -3.236 1 94.81 90 GLY A C 1
ATOM 675 O O . GLY A 1 90 ? 23.5 -16.859 -2.605 1 94.81 90 GLY A O 1
ATOM 676 N N . LEU A 1 91 ? 21.297 -16.469 -2.797 1 95.75 91 LEU A N 1
ATOM 677 C CA . LEU A 1 91 ? 20.953 -17.219 -1.594 1 95.75 91 LEU A CA 1
ATOM 678 C C . LEU A 1 91 ? 20.844 -18.703 -1.888 1 95.75 91 LEU A C 1
ATOM 680 O O . LEU A 1 91 ? 20.953 -19.531 -0.975 1 95.75 91 LEU A O 1
ATOM 684 N N . ALA A 1 92 ? 20.578 -19 -3.17 1 95.88 92 ALA A N 1
ATOM 685 C CA . ALA A 1 92 ? 20.469 -20.391 -3.617 1 95.88 92 ALA A CA 1
ATOM 686 C C . ALA A 1 92 ? 20.969 -20.547 -5.051 1 95.88 92 ALA A C 1
ATOM 688 O O . ALA A 1 92 ? 20.875 -19.609 -5.852 1 95.88 92 ALA A O 1
ATOM 689 N N . GLN A 1 93 ? 21.453 -21.703 -5.332 1 94.38 93 GLN A N 1
ATOM 690 C CA . GLN A 1 93 ? 21.891 -22.062 -6.672 1 94.38 93 GLN A CA 1
ATOM 691 C C . GLN A 1 93 ? 21.141 -23.281 -7.184 1 94.38 93 GLN A C 1
ATOM 693 O O . GLN A 1 93 ? 21.172 -24.344 -6.562 1 94.38 93 GLN A O 1
ATOM 698 N N . PRO A 1 94 ? 20.484 -23.031 -8.305 1 95.12 94 PRO A N 1
ATOM 699 C CA . PRO A 1 94 ? 19.781 -24.188 -8.836 1 95.12 94 PRO A CA 1
ATOM 700 C C . PRO A 1 94 ? 20.734 -25.328 -9.211 1 95.12 94 PRO A C 1
ATOM 702 O O . PRO A 1 94 ? 21.844 -25.094 -9.695 1 95.12 94 PRO A O 1
ATOM 705 N N . HIS A 1 95 ? 20.391 -26.562 -8.914 1 93.62 95 HIS A N 1
ATOM 706 C CA . HIS A 1 95 ? 21.062 -27.781 -9.359 1 93.62 95 HIS A CA 1
ATOM 707 C C . HIS A 1 95 ? 20.281 -28.469 -10.469 1 93.62 95 HIS A C 1
ATOM 709 O O . HIS A 1 95 ? 19.188 -29 -10.234 1 93.62 95 HIS A O 1
ATOM 715 N N . ASP A 1 96 ? 20.828 -28.5 -11.688 1 93.56 96 ASP A N 1
ATOM 716 C CA . ASP A 1 96 ? 20.156 -29.062 -12.852 1 93.56 96 ASP A CA 1
ATOM 717 C C . ASP A 1 96 ? 18.781 -28.422 -13.039 1 93.56 96 ASP A C 1
ATOM 719 O O . ASP A 1 96 ? 17.781 -29.125 -13.211 1 93.56 96 ASP A O 1
ATOM 723 N N . GLY A 1 97 ? 18.688 -27.125 -12.75 1 94.81 97 GLY A N 1
ATOM 724 C CA . GLY A 1 97 ? 17.484 -26.344 -12.992 1 94.81 97 GLY A CA 1
ATOM 725 C C . GLY A 1 97 ? 16.422 -26.531 -11.922 1 94.81 97 GLY A C 1
ATOM 726 O O . GLY A 1 97 ? 15.242 -26.25 -12.148 1 94.81 97 GLY A O 1
ATOM 727 N N . SER A 1 98 ? 16.844 -27 -10.773 1 96.31 98 SER A N 1
ATOM 728 C CA . SER A 1 98 ? 15.859 -27.281 -9.734 1 96.31 98 SER A CA 1
ATOM 729 C C . SER A 1 98 ? 16.266 -26.688 -8.398 1 96.31 98 SER A C 1
ATOM 731 O O . SER A 1 98 ? 17.453 -26.594 -8.086 1 96.31 98 SER A O 1
ATOM 733 N N . LEU A 1 99 ? 15.281 -26.25 -7.609 1 97.44 99 LEU A N 1
ATOM 734 C CA . LEU A 1 99 ? 15.406 -25.797 -6.223 1 97.44 99 LEU A CA 1
ATOM 735 C C . LEU A 1 99 ? 14.328 -26.422 -5.352 1 97.44 99 LEU A C 1
ATOM 737 O O . LEU A 1 99 ? 13.289 -26.875 -5.859 1 97.44 99 LEU A O 1
ATOM 741 N N . LEU A 1 100 ? 14.625 -26.5 -4.117 1 97.75 100 LEU A N 1
ATOM 742 C CA . LEU A 1 100 ? 13.633 -26.891 -3.123 1 97.75 100 LEU A CA 1
ATOM 743 C C . LEU A 1 100 ? 13.398 -25.766 -2.121 1 97.75 100 LEU A C 1
ATOM 745 O O . LEU A 1 100 ? 14.32 -25.375 -1.396 1 97.75 100 LEU A O 1
ATOM 749 N N . GLN A 1 101 ? 12.195 -25.297 -2.053 1 97.25 101 GLN A N 1
ATOM 750 C CA . GLN A 1 101 ? 11.797 -24.25 -1.118 1 97.25 101 GLN A CA 1
ATOM 751 C C . GLN A 1 101 ? 11.234 -24.844 0.168 1 97.25 101 GLN A C 1
ATOM 753 O O . GLN A 1 101 ? 10.312 -25.672 0.127 1 97.25 101 GLN A O 1
ATOM 758 N N . GLN A 1 102 ? 11.766 -24.438 1.264 1 97.31 102 GLN A N 1
ATOM 759 C CA . GLN A 1 102 ? 11.156 -24.75 2.553 1 97.31 102 GLN A CA 1
ATOM 760 C C . GLN A 1 102 ? 10.156 -23.672 2.963 1 97.31 102 GLN A C 1
ATOM 762 O O . GLN A 1 102 ? 10.461 -22.484 2.887 1 97.31 102 GLN A O 1
ATOM 767 N N . CYS A 1 103 ? 8.992 -24.062 3.326 1 94.81 103 CYS A N 1
ATOM 768 C CA . CYS A 1 103 ? 8 -23.219 3.982 1 94.81 103 CYS A CA 1
ATOM 769 C C . CYS A 1 103 ? 7.156 -24.031 4.957 1 94.81 103 CYS A C 1
ATOM 771 O O . CYS A 1 103 ? 7.438 -25.203 5.199 1 94.81 103 CYS A O 1
ATOM 773 N N . ALA A 1 104 ? 6.125 -23.422 5.555 1 91.56 104 ALA A N 1
ATOM 774 C CA . ALA A 1 104 ? 5.352 -24.094 6.59 1 91.56 104 ALA A CA 1
ATOM 775 C C . ALA A 1 104 ? 4.59 -25.281 6.012 1 91.56 104 ALA A C 1
ATOM 777 O O . ALA A 1 104 ? 4.285 -26.25 6.73 1 91.56 104 ALA A O 1
ATOM 778 N N . ALA A 1 105 ? 4.289 -25.266 4.723 1 88.31 105 ALA A N 1
ATOM 779 C CA . ALA A 1 105 ? 3.562 -26.359 4.07 1 88.31 105 ALA A CA 1
ATOM 780 C C . ALA A 1 105 ? 4.504 -27.5 3.697 1 88.31 105 ALA A C 1
ATOM 782 O O . ALA A 1 105 ? 4.059 -28.547 3.227 1 88.31 105 ALA A O 1
ATOM 783 N N . GLY A 1 106 ? 5.844 -27.312 3.883 1 91.69 106 GLY A N 1
ATOM 784 C CA . GLY A 1 106 ? 6.82 -28.344 3.547 1 91.69 106 GLY A CA 1
ATOM 785 C C . GLY A 1 106 ? 7.805 -27.891 2.48 1 91.69 106 GLY A C 1
ATOM 786 O O . GLY A 1 106 ? 8.148 -26.719 2.398 1 91.69 106 GLY A O 1
ATOM 787 N N . LEU A 1 107 ? 8.336 -28.859 1.814 1 94.88 107 LEU A N 1
ATOM 788 C CA . LEU A 1 107 ? 9.281 -28.609 0.736 1 94.88 107 LEU A CA 1
ATOM 789 C C . LEU A 1 107 ? 8.57 -28.531 -0.609 1 94.88 107 LEU A C 1
ATOM 791 O O . LEU A 1 107 ? 7.836 -29.453 -0.977 1 94.88 107 LEU A O 1
ATOM 795 N N . LEU A 1 108 ? 8.773 -27.469 -1.34 1 93.69 108 LEU A N 1
ATOM 796 C CA . LEU A 1 108 ? 8.125 -27.266 -2.631 1 93.69 108 LEU A CA 1
ATOM 797 C C . LEU A 1 108 ? 9.156 -27.25 -3.756 1 93.69 108 LEU A C 1
ATOM 799 O O . LEU A 1 108 ? 10.102 -26.453 -3.727 1 93.69 108 LEU A O 1
ATOM 803 N N . PRO A 1 109 ? 8.969 -28.062 -4.73 1 96.06 109 PRO A N 1
ATOM 804 C CA . PRO A 1 109 ? 9.883 -28.047 -5.879 1 96.06 109 PRO A CA 1
ATOM 805 C C . PRO A 1 109 ? 9.719 -26.797 -6.746 1 96.06 109 PRO A C 1
ATOM 807 O O . PRO A 1 109 ? 8.594 -26.359 -6.977 1 96.06 109 PRO A O 1
ATOM 810 N N . VAL A 1 110 ? 10.797 -26.234 -7.18 1 96.75 110 VAL A N 1
ATOM 811 C CA . VAL A 1 110 ? 10.852 -25.078 -8.078 1 96.75 110 VAL A CA 1
ATOM 812 C C . VAL A 1 110 ? 11.75 -25.391 -9.273 1 96.75 110 VAL A C 1
ATOM 814 O O . VAL A 1 110 ? 12.812 -25.984 -9.117 1 96.75 110 VAL A O 1
ATOM 817 N N . ARG A 1 111 ? 11.266 -25.078 -10.438 1 96.81 111 ARG A N 1
ATOM 818 C CA . ARG A 1 111 ? 12.078 -25.141 -11.648 1 96.81 111 ARG A CA 1
ATOM 819 C C . ARG A 1 111 ? 12.617 -23.766 -12.031 1 96.81 111 ARG A C 1
ATOM 821 O O . ARG A 1 111 ? 11.898 -22.781 -11.961 1 96.81 111 ARG A O 1
ATOM 828 N N . VAL A 1 112 ? 13.859 -23.75 -12.336 1 95.81 112 VAL A N 1
ATOM 829 C CA . VAL A 1 112 ? 14.531 -22.516 -12.75 1 95.81 112 VAL A CA 1
ATOM 830 C C . VAL A 1 112 ? 15.156 -22.719 -14.125 1 95.81 112 VAL A C 1
ATOM 832 O O . VAL A 1 112 ? 15.93 -23.656 -14.336 1 95.81 112 VAL A O 1
ATOM 835 N N . SER A 1 113 ? 14.797 -21.844 -15.023 1 93 113 SER A N 1
ATOM 836 C CA . SER A 1 113 ? 15.367 -21.906 -16.375 1 93 113 SER A CA 1
ATOM 837 C C . SER A 1 113 ? 15.656 -20.516 -16.906 1 93 113 SER A C 1
ATOM 839 O O . SER A 1 113 ? 15.414 -19.516 -16.234 1 93 113 SER A O 1
ATOM 841 N N . GLY A 1 114 ? 16.297 -20.469 -18.141 1 88.88 114 GLY A N 1
ATOM 842 C CA . GLY A 1 114 ? 16.625 -19.203 -18.766 1 88.88 114 GLY A CA 1
ATOM 843 C C . GLY A 1 114 ? 17.953 -18.625 -18.328 1 88.88 114 GLY A C 1
ATOM 844 O O . GLY A 1 114 ? 18.578 -19.141 -17.391 1 88.88 114 GLY A O 1
ATOM 845 N N . PRO A 1 115 ? 18.344 -17.594 -19.031 1 87 115 PRO A N 1
ATOM 846 C CA . PRO A 1 115 ? 19.594 -16.922 -18.641 1 87 115 PRO A CA 1
ATOM 847 C C . PRO A 1 115 ? 19.438 -16.094 -17.375 1 87 115 PRO A C 1
ATOM 849 O O . PRO A 1 115 ? 18.312 -15.789 -16.953 1 87 115 PRO A O 1
ATOM 852 N N . ALA A 1 116 ? 20.531 -15.766 -16.781 1 81.75 116 ALA A N 1
ATOM 853 C CA . ALA A 1 116 ? 20.562 -15.062 -15.492 1 81.75 116 ALA A CA 1
ATOM 854 C C . ALA A 1 116 ? 19.781 -13.75 -15.578 1 81.75 116 ALA A C 1
ATOM 856 O O . ALA A 1 116 ? 19.141 -13.336 -14.602 1 81.75 116 ALA A O 1
ATOM 857 N N . GLU A 1 117 ? 19.75 -13.133 -16.688 1 82.75 117 GLU A N 1
ATOM 858 C CA . GLU A 1 117 ? 19.125 -11.82 -16.859 1 82.75 117 GLU A CA 1
ATOM 859 C C . GLU A 1 117 ? 17.641 -11.961 -17.172 1 82.75 117 GLU A C 1
ATOM 861 O O . GLU A 1 117 ? 16.922 -10.969 -17.219 1 82.75 117 GLU A O 1
ATOM 866 N N . ALA A 1 118 ? 17.219 -13.172 -17.375 1 87.31 118 ALA A N 1
ATOM 867 C CA . ALA A 1 118 ? 15.828 -13.445 -17.719 1 87.31 118 ALA A CA 1
ATOM 868 C C . ALA A 1 118 ? 15.367 -14.781 -17.156 1 87.31 118 ALA A C 1
ATOM 870 O O . ALA A 1 118 ? 14.922 -15.656 -17.906 1 87.31 118 ALA A O 1
ATOM 871 N N . LEU A 1 119 ? 15.43 -14.852 -15.891 1 92.25 119 LEU A N 1
ATOM 872 C CA . LEU A 1 119 ? 15.094 -16.094 -15.211 1 92.25 119 LEU A CA 1
ATOM 873 C C . LEU A 1 119 ? 13.617 -16.438 -15.391 1 92.25 119 LEU A C 1
ATOM 875 O O . LEU A 1 119 ? 12.766 -15.547 -15.352 1 92.25 119 LEU A O 1
ATOM 879 N N . GLN A 1 120 ? 13.43 -17.688 -15.633 1 92.06 120 GLN A N 1
ATOM 880 C CA . GLN A 1 120 ? 12.086 -18.25 -15.625 1 92.06 120 GLN A CA 1
ATOM 881 C C . GLN A 1 120 ? 11.883 -19.188 -14.438 1 92.06 120 GLN A C 1
ATOM 883 O O . GLN A 1 120 ? 12.664 -20.109 -14.219 1 92.06 120 GLN A O 1
ATOM 888 N N . ILE A 1 121 ? 10.852 -18.875 -13.68 1 96.5 121 ILE A N 1
ATOM 889 C CA . ILE A 1 121 ? 10.578 -19.656 -12.477 1 96.5 121 ILE A CA 1
ATOM 890 C C . ILE A 1 121 ? 9.219 -20.344 -12.609 1 96.5 121 ILE A C 1
ATOM 892 O O . ILE A 1 121 ? 8.25 -19.734 -13.055 1 96.5 121 ILE A O 1
ATOM 896 N N . GLN A 1 122 ? 9.211 -21.594 -12.273 1 96.06 122 GLN A N 1
ATOM 897 C CA . GLN A 1 122 ? 7.953 -22.328 -12.156 1 96.06 122 GLN A CA 1
ATOM 898 C C . GLN A 1 122 ? 7.875 -23.078 -10.828 1 96.06 122 GLN A C 1
ATOM 900 O O . GLN A 1 122 ? 8.828 -23.75 -10.422 1 96.06 122 GLN A O 1
ATOM 905 N N . LEU A 1 123 ? 6.809 -23 -10.211 1 95.75 123 LEU A N 1
ATOM 906 C CA . LEU A 1 123 ? 6.539 -23.656 -8.938 1 95.75 123 LEU A CA 1
ATOM 907 C C . LEU A 1 123 ? 5.543 -24.797 -9.117 1 95.75 123 LEU A C 1
ATOM 909 O O . LEU A 1 123 ? 4.516 -24.625 -9.773 1 95.75 123 LEU A O 1
ATOM 913 N N . ALA A 1 124 ? 5.902 -25.891 -8.539 1 95.38 124 ALA A N 1
ATOM 914 C CA . ALA A 1 124 ? 4.922 -26.969 -8.492 1 95.38 124 ALA A CA 1
ATOM 915 C C . ALA A 1 124 ? 3.842 -26.688 -7.453 1 95.38 124 ALA A C 1
ATOM 917 O O . ALA A 1 124 ? 4.133 -26.594 -6.258 1 95.38 124 ALA A O 1
ATOM 918 N N . SER A 1 125 ? 2.672 -26.562 -7.93 1 92.94 125 SER A N 1
ATOM 919 C CA . SER A 1 125 ? 1.568 -26.391 -6.988 1 92.94 125 SER A CA 1
ATOM 920 C C . SER A 1 125 ? 1.319 -27.656 -6.184 1 92.94 125 SER A C 1
ATOM 922 O O . SER A 1 125 ? 1.528 -28.766 -6.68 1 92.94 125 SER A O 1
ATOM 924 N N . PRO A 1 126 ? 0.867 -27.5 -4.914 1 90.94 126 PRO A N 1
ATOM 925 C CA . PRO A 1 126 ? 0.383 -28.688 -4.215 1 90.94 126 PRO A CA 1
ATOM 926 C C . PRO A 1 126 ? -0.736 -29.406 -4.969 1 90.94 126 PRO A C 1
ATOM 928 O O . PRO A 1 126 ? -1.365 -28.812 -5.852 1 90.94 126 PRO A O 1
ATOM 931 N N . PRO A 1 127 ? -0.909 -30.656 -4.66 1 92.81 127 PRO A N 1
ATOM 932 C CA . PRO A 1 127 ? -1.942 -31.406 -5.375 1 92.81 127 PRO A CA 1
ATOM 933 C C . PRO A 1 127 ? -3.33 -30.797 -5.234 1 92.81 127 PRO A C 1
ATOM 935 O O . PRO A 1 127 ? -3.715 -30.375 -4.137 1 92.81 127 PRO A O 1
ATOM 938 N N . ALA A 1 128 ? -3.961 -30.703 -6.328 1 95.31 128 ALA A N 1
ATOM 939 C CA . ALA A 1 128 ? -5.316 -30.172 -6.375 1 95.31 128 ALA A CA 1
ATOM 940 C C . ALA A 1 128 ? -6.348 -31.25 -6.059 1 95.31 128 ALA A C 1
ATOM 942 O O . ALA A 1 128 ? -6.211 -32.406 -6.488 1 95.31 128 ALA A O 1
ATOM 943 N N . ARG A 1 129 ? -7.324 -30.844 -5.281 1 96.12 129 ARG A N 1
ATOM 944 C CA . ARG A 1 129 ? -8.438 -31.734 -4.969 1 96.12 129 ARG A CA 1
ATOM 945 C C . ARG A 1 129 ? -9.773 -31 -5.09 1 96.12 129 ARG A C 1
ATOM 947 O O . ARG A 1 129 ? -9.914 -29.875 -4.613 1 96.12 129 ARG A O 1
ATOM 954 N N . GLN A 1 130 ? -10.625 -31.688 -5.766 1 97 130 GLN A N 1
ATOM 955 C CA . GLN A 1 130 ? -11.992 -31.188 -5.762 1 97 130 GLN A CA 1
ATOM 956 C C . GLN A 1 130 ? -12.711 -31.562 -4.469 1 97 130 GLN A C 1
ATOM 958 O O . GLN A 1 130 ? -12.586 -32.688 -3.988 1 97 130 GLN A O 1
ATOM 963 N N . LEU A 1 131 ? -13.391 -30.625 -3.904 1 97 131 LEU A N 1
ATOM 964 C CA . LEU A 1 131 ? -14.164 -30.875 -2.695 1 97 131 LEU A CA 1
ATOM 965 C C . LEU A 1 131 ? -15.648 -31.062 -3.023 1 97 131 LEU A C 1
ATOM 967 O O . LEU A 1 131 ? -16.156 -30.422 -3.945 1 97 131 LEU A O 1
ATOM 971 N N . ASP A 1 132 ? -16.266 -31.953 -2.26 1 93.75 132 ASP A N 1
ATOM 972 C CA . ASP A 1 132 ? -17.703 -32.219 -2.449 1 93.75 132 ASP A CA 1
ATOM 973 C C . ASP A 1 132 ? -18.531 -31.188 -1.674 1 93.75 132 ASP A C 1
ATOM 975 O O . ASP A 1 132 ? -19.156 -31.531 -0.669 1 93.75 132 ASP A O 1
ATOM 979 N N . THR A 1 133 ? -18.516 -29.969 -2.057 1 92 133 THR A N 1
ATOM 980 C CA . THR A 1 133 ? -19.266 -28.891 -1.431 1 92 133 THR A CA 1
ATOM 981 C C . THR A 1 133 ? -20.25 -28.281 -2.42 1 92 133 THR A C 1
ATOM 983 O O . THR A 1 133 ? -19.875 -27.906 -3.533 1 92 133 THR A O 1
ATOM 986 N N . ALA A 1 134 ? -21.484 -28.266 -1.984 1 90.38 134 ALA A N 1
ATOM 987 C CA . ALA A 1 134 ? -22.516 -27.656 -2.836 1 90.38 134 ALA A CA 1
ATOM 988 C C . ALA A 1 134 ? -22.344 -26.141 -2.893 1 90.38 134 ALA A C 1
ATOM 990 O O . ALA A 1 134 ? -21.891 -25.531 -1.93 1 90.38 134 ALA A O 1
ATOM 991 N N . ALA A 1 135 ? -22.672 -25.641 -3.996 1 92.38 135 ALA A N 1
ATOM 992 C CA . ALA A 1 135 ? -22.516 -24.203 -4.207 1 92.38 135 ALA A CA 1
ATOM 993 C C . ALA A 1 135 ? -23.719 -23.438 -3.693 1 92.38 135 ALA A C 1
ATOM 995 O O . ALA A 1 135 ? -24.094 -22.406 -4.25 1 92.38 135 ALA A O 1
ATOM 996 N N . ASP A 1 136 ? -24.281 -23.953 -2.639 1 90.38 136 ASP A N 1
ATOM 997 C CA . ASP A 1 136 ? -25.422 -23.266 -2.049 1 90.38 136 ASP A CA 1
ATOM 998 C C . ASP A 1 136 ? -25.047 -21.844 -1.612 1 90.38 136 ASP A C 1
ATOM 1000 O O . ASP A 1 136 ? -24 -21.641 -1.005 1 90.38 136 ASP A O 1
ATOM 1004 N N . GLY A 1 137 ? -25.844 -20.875 -2.041 1 89.88 137 GLY A N 1
ATOM 1005 C CA . GLY A 1 137 ? -25.609 -19.5 -1.638 1 89.88 137 GLY A CA 1
ATOM 1006 C C . GLY A 1 137 ? -24.828 -18.688 -2.67 1 89.88 137 GLY A C 1
ATOM 1007 O O . GLY A 1 137 ? -24.625 -17.484 -2.5 1 89.88 137 GLY A O 1
ATOM 1008 N N . ALA A 1 138 ? -24.359 -19.469 -3.732 1 94.44 138 ALA A N 1
ATOM 1009 C CA . ALA A 1 138 ? -23.703 -18.734 -4.797 1 94.44 138 ALA A CA 1
ATOM 1010 C C . ALA A 1 138 ? -24.578 -17.609 -5.32 1 94.44 138 ALA A C 1
ATOM 1012 O O . ALA A 1 138 ? -25.797 -17.781 -5.48 1 94.44 138 ALA A O 1
ATOM 1013 N N . PRO A 1 139 ? -24 -16.5 -5.523 1 95.19 139 PRO A N 1
ATOM 1014 C CA . PRO A 1 139 ? -24.812 -15.391 -6.027 1 95.19 139 PRO A CA 1
ATOM 1015 C C . PRO A 1 139 ? -25.484 -15.711 -7.363 1 95.19 139 PRO A C 1
ATOM 1017 O O . PRO A 1 139 ? -24.812 -16.125 -8.312 1 95.19 139 PRO A O 1
ATOM 1020 N N . GLU A 1 140 ? -26.75 -15.352 -7.5 1 94.12 140 GLU A N 1
ATOM 1021 C CA . GLU A 1 140 ? -27.531 -15.641 -8.703 1 94.12 140 GLU A CA 1
ATOM 1022 C C . GLU A 1 140 ? -26.969 -14.906 -9.914 1 94.12 140 GLU A C 1
ATOM 1024 O O . GLU A 1 140 ? -26.953 -15.445 -11.023 1 94.12 140 GLU A O 1
ATOM 1029 N N . ALA A 1 141 ? -26.547 -13.734 -9.672 1 95 141 ALA A N 1
ATOM 1030 C CA . ALA A 1 141 ? -26.016 -12.914 -10.758 1 95 141 ALA A CA 1
ATOM 1031 C C . ALA A 1 141 ? -24.75 -13.539 -11.344 1 95 141 ALA A C 1
ATOM 1033 O O . ALA A 1 141 ? -24.5 -13.438 -12.547 1 95 141 ALA A O 1
ATOM 1034 N N . LEU A 1 142 ? -24.016 -14.148 -10.531 1 96.25 142 LEU A N 1
ATOM 1035 C CA . LEU A 1 142 ? -22.812 -14.844 -10.977 1 96.25 142 LEU A CA 1
ATOM 1036 C C . LEU A 1 142 ? -23.172 -16.109 -11.75 1 96.25 142 LEU A C 1
ATOM 1038 O O . LEU A 1 142 ? -22.594 -16.375 -12.812 1 96.25 142 LEU A O 1
ATOM 1042 N N . LEU A 1 143 ? -24.141 -16.859 -11.297 1 96 143 LEU A N 1
ATOM 1043 C CA . LEU A 1 143 ? -24.578 -18.109 -11.914 1 96 143 LEU A CA 1
ATOM 1044 C C . LEU A 1 143 ? -25.156 -17.844 -13.305 1 96 143 LEU A C 1
ATOM 1046 O O . LEU A 1 143 ? -25.016 -18.688 -14.203 1 96 143 LEU A O 1
ATOM 1050 N N . ALA A 1 144 ? -25.719 -16.703 -13.398 1 96.5 144 ALA A N 1
ATOM 1051 C CA . ALA A 1 144 ? -26.359 -16.344 -14.664 1 96.5 144 ALA A CA 1
ATOM 1052 C C . ALA A 1 144 ? -25.328 -16.172 -15.773 1 96.5 144 ALA A C 1
ATOM 1054 O O . ALA A 1 144 ? -25.656 -16.234 -16.953 1 96.5 144 ALA A O 1
ATOM 1055 N N . LEU A 1 145 ? -24.109 -15.945 -15.398 1 97.81 145 LEU A N 1
ATOM 1056 C CA . LEU A 1 145 ? -23.047 -15.703 -16.375 1 97.81 145 LEU A CA 1
ATOM 1057 C C . LEU A 1 145 ? -22.266 -16.969 -16.656 1 97.81 145 LEU A C 1
ATOM 1059 O O . LEU A 1 145 ? -21.391 -16.984 -17.531 1 97.81 145 LEU A O 1
ATOM 1063 N N . ALA A 1 146 ? -22.562 -18.031 -15.984 1 97.88 146 ALA A N 1
ATOM 1064 C CA . ALA A 1 146 ? -21.812 -19.281 -16.078 1 97.88 146 ALA A CA 1
ATOM 1065 C C . ALA A 1 146 ? -21.906 -19.859 -17.484 1 97.88 146 ALA A C 1
ATOM 1067 O O . ALA A 1 146 ? -22.906 -19.672 -18.188 1 97.88 146 ALA A O 1
ATOM 1068 N N . ASP A 1 147 ? -20.812 -20.484 -17.906 1 97.38 147 ASP A N 1
ATOM 1069 C CA . ASP A 1 147 ? -20.859 -21.297 -19.125 1 97.38 147 ASP A CA 1
ATOM 1070 C C . ASP A 1 147 ? -21.906 -22.406 -19 1 97.38 147 ASP A C 1
ATOM 1072 O O . ASP A 1 147 ? -22.062 -23 -17.938 1 97.38 147 ASP A O 1
ATOM 1076 N N . SER A 1 148 ? -22.547 -22.688 -20.125 1 94.88 148 SER A N 1
ATOM 1077 C CA . SER A 1 148 ? -23.641 -23.656 -20.109 1 94.88 148 SER A CA 1
ATOM 1078 C C . SER A 1 148 ? -23.188 -25 -19.578 1 94.88 148 SER A C 1
ATOM 1080 O O . SER A 1 148 ? -22.172 -25.531 -20 1 94.88 148 SER A O 1
ATOM 1082 N N . GLY A 1 149 ? -23.922 -25.469 -18.562 1 92.75 149 GLY A N 1
ATOM 1083 C CA . GLY A 1 149 ? -23.656 -26.781 -18.031 1 92.75 149 GLY A CA 1
ATOM 1084 C C . GLY A 1 149 ? -22.656 -26.781 -16.875 1 92.75 149 GLY A C 1
ATOM 1085 O O . GLY A 1 149 ? -22.375 -27.828 -16.297 1 92.75 149 GLY A O 1
ATOM 1086 N N . HIS A 1 150 ? -22.203 -25.625 -16.547 1 95.5 150 HIS A N 1
ATOM 1087 C CA . HIS A 1 150 ? -21.219 -25.562 -15.469 1 95.5 150 HIS A CA 1
ATOM 1088 C C . HIS A 1 150 ? -21.812 -24.891 -14.234 1 95.5 150 HIS A C 1
ATOM 1090 O O . HIS A 1 150 ? -22.609 -23.969 -14.352 1 95.5 150 HIS A O 1
ATOM 1096 N N . VAL A 1 151 ? -21.438 -25.375 -13.078 1 95.62 151 VAL A N 1
ATOM 1097 C CA . VAL A 1 151 ? -21.734 -24.797 -11.773 1 95.62 151 VAL A CA 1
ATOM 1098 C C . VAL A 1 151 ? -20.438 -24.578 -10.992 1 95.62 151 VAL A C 1
ATOM 1100 O O . VAL A 1 151 ? -19.406 -25.188 -11.312 1 95.62 151 VAL A O 1
ATOM 1103 N N . PRO A 1 152 ? -20.469 -23.703 -10.023 1 98.06 152 PRO A N 1
ATOM 1104 C CA . PRO A 1 152 ? -19.25 -23.531 -9.234 1 98.06 152 PRO A CA 1
ATOM 1105 C C . PRO A 1 152 ? -18.812 -24.828 -8.555 1 98.06 152 PRO A C 1
ATOM 1107 O O . PRO A 1 152 ? -19.641 -25.594 -8.07 1 98.06 152 PRO A O 1
ATOM 1110 N N . GLU A 1 153 ? -17.516 -25.078 -8.578 1 98.12 153 GLU A N 1
ATOM 1111 C CA . GLU A 1 153 ? -16.906 -26.203 -7.891 1 98.12 153 GLU A CA 1
ATOM 1112 C C . GLU A 1 153 ? -15.797 -25.75 -6.941 1 98.12 153 GLU A C 1
ATOM 1114 O O . GLU A 1 153 ? -15.031 -24.844 -7.273 1 98.12 153 GLU A O 1
ATOM 1119 N N . LEU A 1 154 ? -15.812 -26.328 -5.809 1 98.19 154 LEU A N 1
ATOM 1120 C CA . LEU A 1 154 ? -14.797 -25.969 -4.828 1 98.19 154 LEU A CA 1
ATOM 1121 C C . LEU A 1 154 ? -13.562 -26.859 -4.973 1 98.19 154 LEU A C 1
ATOM 1123 O O . LEU A 1 154 ? -13.688 -28.078 -5.031 1 98.19 154 LEU A O 1
ATOM 1127 N N . TRP A 1 155 ? -12.43 -26.266 -5.129 1 97.62 155 TRP A N 1
ATOM 1128 C CA . TRP A 1 155 ? -11.156 -26.953 -5.273 1 97.62 155 TRP A CA 1
ATOM 1129 C C . TRP A 1 155 ? -10.156 -26.484 -4.234 1 97.62 155 TRP A C 1
ATOM 1131 O O . TRP A 1 155 ? -10.289 -25.375 -3.688 1 97.62 155 TRP A O 1
ATOM 1141 N N . ASP A 1 156 ? -9.172 -27.359 -3.936 1 95.69 156 ASP A N 1
ATOM 1142 C CA . ASP A 1 156 ? -8.242 -27.109 -2.842 1 95.69 156 ASP A CA 1
ATOM 1143 C C . ASP A 1 156 ? -6.82 -27.5 -3.229 1 95.69 156 ASP A C 1
ATOM 1145 O O . ASP A 1 156 ? -6.598 -28.594 -3.742 1 95.69 156 ASP A O 1
ATOM 1149 N N . ASN A 1 157 ? -5.906 -26.703 -3.123 1 92.56 157 ASN A N 1
ATOM 1150 C CA . ASN A 1 157 ? -4.48 -27.016 -3.223 1 92.56 157 ASN A CA 1
ATOM 1151 C C . ASN A 1 157 ? -3.693 -26.359 -2.09 1 92.56 157 ASN A C 1
ATOM 1153 O O . ASN A 1 157 ? -2.523 -26.016 -2.262 1 92.56 157 ASN A O 1
ATOM 1157 N N . GLY A 1 158 ? -4.289 -26.219 -0.965 1 87.5 158 GLY A N 1
ATOM 1158 C CA . GLY A 1 158 ? -3.828 -25.438 0.162 1 87.5 158 GLY A CA 1
ATOM 1159 C C . GLY A 1 158 ? -4.652 -24.172 0.385 1 87.5 158 GLY A C 1
ATOM 1160 O O . GLY A 1 158 ? -4.844 -23.75 1.524 1 87.5 158 GLY A O 1
ATOM 1161 N N . ALA A 1 159 ? -5.051 -23.641 -0.727 1 89.38 159 ALA A N 1
ATOM 1162 C CA . ALA A 1 159 ? -6.074 -22.594 -0.765 1 89.38 159 ALA A CA 1
ATOM 1163 C C . ALA A 1 159 ? -7.355 -23.109 -1.421 1 89.38 159 ALA A C 1
ATOM 1165 O O . ALA A 1 159 ? -7.301 -23.859 -2.404 1 89.38 159 ALA A O 1
ATOM 1166 N N . ARG A 1 160 ? -8.438 -22.703 -0.883 1 94.25 160 ARG A N 1
ATOM 1167 C CA . ARG A 1 160 ? -9.711 -23.172 -1.422 1 94.25 160 ARG A CA 1
ATOM 1168 C C . ARG A 1 160 ? -10.359 -22.094 -2.285 1 94.25 160 ARG A C 1
ATOM 1170 O O . ARG A 1 160 ? -10.617 -20.984 -1.812 1 94.25 160 ARG A O 1
ATOM 1177 N N . TRP A 1 161 ? -10.609 -22.453 -3.496 1 96.31 161 TRP A N 1
ATOM 1178 C CA . TRP A 1 161 ? -11.242 -21.516 -4.422 1 96.31 161 TRP A CA 1
ATOM 1179 C C . TRP A 1 161 ? -12.477 -22.156 -5.066 1 96.31 161 TRP A C 1
ATOM 1181 O O . TRP A 1 161 ? -12.438 -23.312 -5.48 1 96.31 161 TRP A O 1
ATOM 1191 N N . TRP A 1 162 ? -13.539 -21.422 -5.07 1 97.94 162 TRP A N 1
ATOM 1192 C CA . TRP A 1 162 ? -14.602 -21.75 -6.012 1 97.94 162 TRP A CA 1
ATOM 1193 C C . TRP A 1 162 ? -14.172 -21.453 -7.445 1 97.94 162 TRP A C 1
ATOM 1195 O O . TRP A 1 162 ? -13.656 -20.375 -7.73 1 97.94 162 TRP A O 1
ATOM 1205 N N . LEU A 1 163 ? -14.305 -22.422 -8.312 1 98.56 163 LEU A N 1
ATOM 1206 C CA . LEU A 1 163 ? -14.008 -22.25 -9.727 1 98.56 163 LEU A CA 1
ATOM 1207 C C . LEU A 1 163 ? -15.281 -22.219 -10.555 1 98.56 163 LEU A C 1
ATOM 1209 O O . LEU A 1 163 ? -16.156 -23.062 -10.375 1 98.56 163 LEU A O 1
ATOM 1213 N N . LEU A 1 164 ? -15.383 -21.25 -11.477 1 98.56 164 LEU A N 1
ATOM 1214 C CA . LEU A 1 164 ? -16.562 -21.156 -12.328 1 98.56 164 LEU A CA 1
ATOM 1215 C C . LEU A 1 164 ? -16.188 -20.625 -13.711 1 98.56 164 LEU A C 1
ATOM 1217 O O . LEU A 1 164 ? -15.859 -19.438 -13.859 1 98.56 164 LEU A O 1
ATOM 1221 N N . PRO A 1 165 ? -16.203 -21.484 -14.75 1 98.5 165 PRO A N 1
ATOM 1222 C CA . PRO A 1 165 ? -16.078 -20.938 -16.109 1 98.5 165 PRO A CA 1
ATOM 1223 C C . PRO A 1 165 ? -17.297 -20.094 -16.5 1 98.5 165 PRO A C 1
ATOM 1225 O O . PRO A 1 165 ? -18.438 -20.484 -16.266 1 98.5 165 PRO A O 1
ATOM 1228 N N . LEU A 1 166 ? -17.016 -18.953 -17.031 1 98.69 166 LEU A N 1
ATOM 1229 C CA . LEU A 1 166 ? -18.078 -18.109 -17.547 1 98.69 166 LEU A CA 1
ATOM 1230 C C . LEU A 1 166 ? -18.25 -18.312 -19.047 1 98.69 166 LEU A C 1
ATOM 1232 O O . LEU A 1 166 ? -17.438 -18.984 -19.688 1 98.69 166 LEU A O 1
ATOM 1236 N N . ARG A 1 167 ? -19.328 -17.734 -19.594 1 98.12 167 ARG A N 1
ATOM 1237 C CA . ARG A 1 167 ? -19.75 -18.031 -20.953 1 98.12 167 ARG A CA 1
ATOM 1238 C C . ARG A 1 167 ? -18.719 -17.562 -21.969 1 98.12 167 ARG A C 1
ATOM 1240 O O . ARG A 1 167 ? -18.531 -18.172 -23.016 1 98.12 167 ARG A O 1
ATOM 1247 N N . ASP A 1 168 ? -18.094 -16.438 -21.641 1 98.06 168 ASP A N 1
ATOM 1248 C CA . ASP A 1 168 ? -17.062 -15.906 -22.547 1 98.06 168 ASP A CA 1
ATOM 1249 C C . ASP A 1 168 ? -16.156 -14.906 -21.828 1 98.06 168 ASP A C 1
ATOM 1251 O O . ASP A 1 168 ? -16.359 -14.617 -20.641 1 98.06 168 ASP A O 1
ATOM 1255 N N . ALA A 1 169 ? -15.164 -14.469 -22.562 1 98.19 169 ALA A N 1
ATOM 1256 C CA . ALA A 1 169 ? -14.172 -13.547 -22 1 98.19 169 ALA A CA 1
ATOM 1257 C C . ALA A 1 169 ? -14.828 -12.242 -21.578 1 98.19 169 ALA A C 1
ATOM 1259 O O . ALA A 1 169 ? -14.43 -11.641 -20.578 1 98.19 169 ALA A O 1
ATOM 1260 N N . ALA A 1 170 ?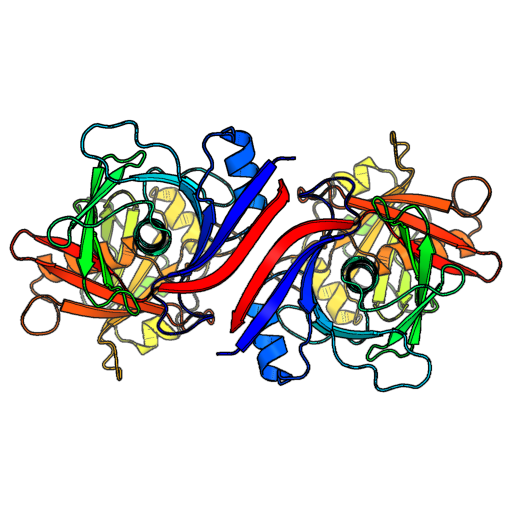 -15.773 -11.789 -22.297 1 98.25 170 ALA A N 1
ATOM 1261 C CA . ALA A 1 170 ? -16.469 -10.539 -21.984 1 98.25 170 ALA A CA 1
ATOM 1262 C C . ALA A 1 170 ? -17.156 -10.633 -20.625 1 98.25 170 ALA A C 1
ATOM 1264 O O . ALA A 1 170 ? -17.156 -9.664 -19.859 1 98.25 170 ALA A O 1
ATOM 1265 N N . ALA A 1 171 ? -17.766 -11.805 -20.375 1 98.38 171 ALA A N 1
ATOM 1266 C CA . ALA A 1 171 ? -18.422 -12.016 -19.078 1 98.38 171 ALA A CA 1
ATOM 1267 C C . ALA A 1 171 ? -17.422 -11.945 -17.938 1 98.38 171 ALA A C 1
ATOM 1269 O O . ALA A 1 171 ? -17.75 -11.422 -16.859 1 98.38 171 ALA A O 1
ATOM 1270 N N . VAL A 1 172 ? -16.219 -12.445 -18.109 1 98.56 172 VAL A N 1
ATOM 1271 C CA . VAL A 1 172 ? -15.172 -12.414 -17.094 1 98.56 172 VAL A CA 1
ATOM 1272 C C . VAL A 1 172 ? -14.688 -10.984 -16.891 1 98.56 172 VAL A C 1
ATOM 1274 O O . VAL A 1 172 ? -14.688 -10.477 -15.758 1 98.56 172 VAL A O 1
ATOM 1277 N N . ARG A 1 173 ? -14.367 -10.305 -17.953 1 98.12 173 ARG A N 1
ATOM 1278 C CA . ARG A 1 173 ? -13.711 -9.008 -17.906 1 98.12 173 ARG A CA 1
ATOM 1279 C C . ARG A 1 173 ? -14.664 -7.922 -17.422 1 98.12 173 ARG A C 1
ATOM 1281 O O . ARG A 1 173 ? -14.25 -6.977 -16.75 1 98.12 173 ARG A O 1
ATOM 1288 N N . ASN A 1 174 ? -15.961 -8.07 -17.641 1 97.5 174 ASN A N 1
ATOM 1289 C CA . ASN A 1 174 ? -16.922 -7.016 -17.312 1 97.5 174 ASN A CA 1
ATOM 1290 C C . ASN A 1 174 ? -17.672 -7.316 -16.016 1 97.5 174 ASN A C 1
ATOM 1292 O O . ASN A 1 174 ? -18.547 -6.555 -15.617 1 97.5 174 ASN A O 1
ATOM 1296 N N . LEU A 1 175 ? -17.312 -8.367 -15.383 1 97.19 175 LEU A N 1
ATOM 1297 C CA . LEU A 1 175 ? -18.016 -8.781 -14.172 1 97.19 175 LEU A CA 1
ATOM 1298 C C . LEU A 1 175 ? -17.828 -7.754 -13.062 1 97.19 175 LEU A C 1
ATOM 1300 O O . LEU A 1 175 ? -16.719 -7.312 -12.789 1 97.19 175 LEU A O 1
ATOM 1304 N N . VAL A 1 176 ? -18.906 -7.305 -12.516 1 94.31 176 VAL A N 1
ATOM 1305 C CA . VAL A 1 176 ? -18.938 -6.48 -11.312 1 94.31 176 VAL A CA 1
ATOM 1306 C C . VAL A 1 176 ? -19.734 -7.184 -10.219 1 94.31 176 VAL A C 1
ATOM 1308 O O . VAL A 1 176 ? -20.938 -6.941 -10.062 1 94.31 176 VAL A O 1
ATOM 1311 N N . PRO A 1 177 ? -19.062 -7.988 -9.523 1 93.44 177 PRO A N 1
ATOM 1312 C CA . PRO A 1 177 ? -19.812 -8.789 -8.555 1 93.44 177 PRO A CA 1
ATOM 1313 C C . PRO A 1 177 ? -20.188 -7.996 -7.301 1 93.44 177 PRO A C 1
ATOM 1315 O O . PRO A 1 177 ? -19.562 -6.973 -7.004 1 93.44 177 PRO A O 1
ATOM 1318 N N . ASP A 1 178 ? -21.25 -8.492 -6.664 1 91 178 ASP A N 1
ATOM 1319 C CA . ASP A 1 178 ? -21.562 -8.008 -5.324 1 91 178 ASP A CA 1
ATOM 1320 C C . ASP A 1 178 ? -20.578 -8.562 -4.293 1 91 178 ASP A C 1
ATOM 1322 O O . ASP A 1 178 ? -20.734 -9.695 -3.834 1 91 178 ASP A O 1
ATOM 1326 N N . MET A 1 179 ? -19.719 -7.738 -3.787 1 90.25 179 MET A N 1
ATOM 1327 C CA . MET A 1 179 ? -18.609 -8.195 -2.963 1 90.25 179 MET A CA 1
ATOM 1328 C C . MET A 1 179 ? -19.109 -8.672 -1.599 1 90.25 179 MET A C 1
ATOM 1330 O O . MET A 1 179 ? -18.531 -9.594 -1.016 1 90.25 179 MET A O 1
ATOM 1334 N N . ALA A 1 180 ? -20.094 -8.062 -1.148 1 87.62 180 ALA A N 1
ATOM 1335 C CA . ALA A 1 180 ? -20.641 -8.477 0.137 1 87.62 180 ALA A CA 1
ATOM 1336 C C . ALA A 1 180 ? -21.188 -9.898 0.059 1 87.62 180 ALA A C 1
ATOM 1338 O O . ALA A 1 180 ? -20.938 -10.719 0.944 1 87.62 180 ALA A O 1
ATOM 1339 N N . THR A 1 181 ? -21.953 -10.172 -0.966 1 92.44 181 THR A N 1
ATOM 1340 C CA . THR A 1 181 ? -22.516 -11.5 -1.157 1 92.44 181 THR A CA 1
ATOM 1341 C C . THR A 1 181 ? -21.406 -12.531 -1.38 1 92.44 181 THR A C 1
ATOM 1343 O O . THR A 1 181 ? -21.5 -13.656 -0.887 1 92.44 181 THR A O 1
ATOM 1346 N N . LEU A 1 182 ? -20.391 -12.172 -2.104 1 93.94 182 LEU A N 1
ATOM 1347 C CA . LEU A 1 182 ? -19.266 -13.07 -2.33 1 93.94 182 LEU A CA 1
ATOM 1348 C C . LEU A 1 182 ? -18.531 -13.367 -1.022 1 93.94 182 LEU A C 1
ATOM 1350 O O . LEU A 1 182 ? -18.094 -14.5 -0.8 1 93.94 182 LEU A O 1
ATOM 1354 N N . ALA A 1 183 ? -18.422 -12.359 -0.238 1 92.56 183 ALA A N 1
ATOM 1355 C CA . ALA A 1 183 ? -17.781 -12.539 1.058 1 92.56 183 ALA A CA 1
ATOM 1356 C C . ALA A 1 183 ? -18.547 -13.531 1.924 1 92.56 183 ALA A C 1
ATOM 1358 O O . ALA A 1 183 ? -17.953 -14.438 2.52 1 92.56 183 ALA A O 1
ATOM 1359 N N . ASP A 1 184 ? -19.844 -13.359 1.978 1 93.06 184 ASP A N 1
ATOM 1360 C CA . ASP A 1 184 ? -20.703 -14.25 2.758 1 93.06 184 ASP A CA 1
ATOM 1361 C C . ASP A 1 184 ? -20.594 -15.695 2.26 1 93.06 184 ASP A C 1
ATOM 1363 O O . ASP A 1 184 ? -20.484 -16.625 3.059 1 93.06 184 ASP A O 1
ATOM 1367 N N . TRP A 1 185 ? -20.641 -15.836 0.976 1 94.62 185 TRP A N 1
ATOM 1368 C CA . TRP A 1 185 ? -20.562 -17.156 0.361 1 94.62 185 TRP A CA 1
ATOM 1369 C C . TRP A 1 185 ? -19.219 -17.828 0.66 1 94.62 185 TRP A C 1
ATOM 1371 O O . TRP A 1 185 ? -19.172 -19 1.044 1 94.62 185 TRP A O 1
ATOM 1381 N N . SER A 1 186 ? -18.156 -17.109 0.47 1 92.88 186 SER A N 1
ATOM 1382 C CA . SER A 1 186 ? -16.812 -17.625 0.719 1 92.88 186 SER A CA 1
ATOM 1383 C C . SER A 1 186 ? -16.641 -18.016 2.182 1 92.88 186 SER A C 1
ATOM 1385 O O . SER A 1 186 ? -16.094 -19.094 2.482 1 92.88 186 SER A O 1
ATOM 1387 N N . LEU A 1 187 ? -17.125 -17.203 3.047 1 91.25 187 LEU A N 1
ATOM 1388 C CA . LEU A 1 187 ? -17.016 -17.469 4.477 1 91.25 187 LEU A CA 1
ATOM 1389 C C . LEU A 1 187 ? -17.828 -18.703 4.863 1 91.25 187 LEU A C 1
ATOM 1391 O O . LEU A 1 187 ? -17.359 -19.547 5.633 1 91.25 187 LEU A O 1
ATOM 1395 N N . ALA A 1 188 ? -19 -18.781 4.375 1 93.5 188 ALA A N 1
ATOM 1396 C CA . ALA A 1 188 ? -19.906 -19.891 4.695 1 93.5 188 ALA A CA 1
ATOM 1397 C C . ALA A 1 188 ? -19.312 -21.219 4.262 1 93.5 188 ALA A C 1
ATOM 1399 O O . ALA A 1 188 ? -19.672 -22.266 4.809 1 93.5 188 ALA A O 1
ATOM 1400 N N . THR A 1 189 ? -18.422 -21.219 3.326 1 93.69 189 THR A N 1
ATOM 1401 C CA . THR A 1 189 ? -17.906 -22.453 2.762 1 93.69 189 THR A CA 1
ATOM 1402 C C . THR A 1 189 ? -16.406 -22.594 3.047 1 93.69 189 THR A C 1
ATOM 1404 O O . THR A 1 189 ? -15.75 -23.484 2.494 1 93.69 189 THR A O 1
ATOM 1407 N N . ASP A 1 190 ? -15.812 -21.688 3.779 1 92.44 190 ASP A N 1
ATOM 1408 C CA . ASP A 1 190 ? -14.398 -21.672 4.129 1 92.44 190 ASP A CA 1
ATOM 1409 C C . ASP A 1 190 ? -13.523 -21.578 2.879 1 92.44 190 ASP A C 1
ATOM 1411 O O . ASP A 1 190 ? -12.523 -22.297 2.762 1 92.44 190 ASP A O 1
ATOM 1415 N N . ALA A 1 191 ? -14.023 -20.875 1.93 1 94.25 191 ALA A N 1
ATOM 1416 C CA . ALA A 1 191 ? -13.281 -20.625 0.701 1 94.25 191 ALA A CA 1
ATOM 1417 C C . ALA A 1 191 ? -12.531 -19.297 0.777 1 94.25 191 ALA A C 1
ATOM 1419 O O . ALA A 1 191 ? -12.945 -18.375 1.495 1 94.25 191 ALA A O 1
ATOM 1420 N N . THR A 1 192 ? -11.398 -19.25 0.085 1 91.69 192 THR A N 1
ATOM 1421 C CA . THR A 1 192 ? -10.688 -17.984 -0.095 1 91.69 192 THR A CA 1
ATOM 1422 C C . THR A 1 192 ? -11.523 -17.016 -0.918 1 91.69 192 THR A C 1
ATOM 1424 O O . THR A 1 192 ? -11.523 -15.805 -0.647 1 91.69 192 THR A O 1
ATOM 1427 N N . GLY A 1 193 ? -12.172 -17.531 -1.869 1 94.94 193 GLY A N 1
ATOM 1428 C CA . GLY A 1 193 ? -12.984 -16.75 -2.781 1 94.94 193 GLY A CA 1
ATOM 1429 C C . GLY A 1 193 ? -13.422 -17.531 -4.012 1 94.94 193 GLY A C 1
ATOM 1430 O O . GLY A 1 193 ? -13.578 -18.75 -3.959 1 94.94 193 GLY A O 1
ATOM 1431 N N . VAL A 1 194 ? -13.672 -16.75 -5.098 1 97.31 194 VAL A N 1
ATOM 1432 C CA . VAL A 1 194 ? -14.125 -17.375 -6.34 1 97.31 194 VAL A CA 1
ATOM 1433 C C . VAL A 1 194 ? -13.242 -16.906 -7.496 1 97.31 194 VAL A C 1
ATOM 1435 O O . VAL A 1 194 ? -12.906 -15.734 -7.598 1 97.31 194 VAL A O 1
ATOM 1438 N N . ALA A 1 195 ? -12.797 -17.859 -8.234 1 98.31 195 ALA A N 1
ATOM 1439 C CA . ALA A 1 195 ? -12.094 -17.594 -9.484 1 98.31 195 ALA A CA 1
ATOM 1440 C C . ALA A 1 195 ? -12.977 -17.875 -10.695 1 98.31 195 ALA A C 1
ATOM 1442 O O . ALA A 1 195 ? -13.516 -18.984 -10.82 1 98.31 195 ALA A O 1
ATOM 1443 N N . VAL A 1 196 ? -13.141 -16.906 -11.547 1 98.75 196 VAL A N 1
ATOM 1444 C CA . VAL A 1 196 ? -13.906 -17.062 -12.781 1 98.75 196 VAL A CA 1
ATOM 1445 C C . VAL A 1 196 ? -12.961 -17 -13.977 1 98.75 196 VAL A C 1
ATOM 1447 O O . VAL A 1 196 ? -11.93 -16.328 -13.93 1 98.75 196 VAL A O 1
ATOM 1450 N N . PHE A 1 197 ? -13.328 -17.703 -15.047 1 98.69 197 PHE A N 1
ATOM 1451 C CA . PHE A 1 197 ? -12.398 -17.766 -16.172 1 98.69 197 PHE A CA 1
ATOM 1452 C C . PHE A 1 197 ? -13.133 -18.125 -17.453 1 98.69 197 PHE A C 1
ATOM 1454 O O . PHE A 1 197 ? -14.258 -18.625 -17.422 1 98.69 197 PHE A O 1
ATOM 1461 N N . ALA A 1 198 ? -12.516 -17.875 -18.562 1 98.44 198 ALA A N 1
ATOM 1462 C CA . ALA A 1 198 ? -12.977 -18.219 -19.906 1 98.44 198 ALA A CA 1
ATOM 1463 C C . ALA A 1 198 ? -11.82 -18.219 -20.891 1 98.44 198 ALA A C 1
ATOM 1465 O O . ALA A 1 198 ? -10.711 -17.797 -20.562 1 98.44 198 ALA A O 1
ATOM 1466 N N . ASP A 1 199 ? -12.078 -18.797 -22 1 96.38 199 ASP A N 1
ATOM 1467 C CA . ASP A 1 199 ? -11.109 -18.719 -23.094 1 96.38 199 ASP A CA 1
ATOM 1468 C C . ASP A 1 199 ? -11.062 -17.312 -23.672 1 96.38 199 ASP A C 1
ATOM 1470 O O . ASP A 1 199 ? -12.094 -16.641 -23.797 1 96.38 199 ASP A O 1
ATOM 1474 N N . GLU A 1 200 ? -9.875 -16.859 -23.859 1 95.62 200 GLU A N 1
ATOM 1475 C CA . GLU A 1 200 ? -9.648 -15.609 -24.578 1 95.62 200 GLU A CA 1
ATOM 1476 C C . GLU A 1 200 ? -8.422 -15.703 -25.469 1 95.62 200 GLU A C 1
ATOM 1478 O O . GLU A 1 200 ? -7.309 -15.93 -24.984 1 95.62 200 GLU A O 1
ATOM 1483 N N . ALA A 1 201 ? -8.625 -15.547 -26.75 1 91.56 201 ALA A N 1
ATOM 1484 C CA . ALA A 1 201 ? -7.516 -15.562 -27.703 1 91.56 201 ALA A CA 1
ATOM 1485 C C . ALA A 1 201 ? -6.852 -14.195 -27.781 1 91.56 201 ALA A C 1
ATOM 1487 O O . ALA A 1 201 ? -7.191 -13.383 -28.656 1 91.56 201 ALA A O 1
ATOM 1488 N N . GLY A 1 202 ? -5.977 -13.961 -26.891 1 89.31 202 GLY A N 1
ATOM 1489 C CA . GLY A 1 202 ? -5.199 -12.742 -26.938 1 89.31 202 GLY A CA 1
ATOM 1490 C C . GLY A 1 202 ? -3.867 -12.906 -27.641 1 89.31 202 GLY A C 1
ATOM 1491 O O . GLY A 1 202 ? -3.566 -13.984 -28.172 1 89.31 202 GLY A O 1
ATOM 1492 N N . ASP A 1 203 ? -3.078 -11.836 -27.703 1 89.88 203 ASP A N 1
ATOM 1493 C CA . ASP A 1 203 ? -1.778 -11.867 -28.359 1 89.88 203 ASP A CA 1
ATOM 1494 C C . ASP A 1 203 ? -0.799 -12.773 -27.609 1 89.88 203 ASP A C 1
ATOM 1496 O O . ASP A 1 203 ? 0.029 -13.445 -28.234 1 89.88 203 ASP A O 1
ATOM 1500 N N . ASP A 1 204 ? -0.973 -12.781 -26.297 1 94 204 ASP A N 1
ATOM 1501 C CA . ASP A 1 204 ? 0.047 -13.492 -25.531 1 94 204 ASP A CA 1
ATOM 1502 C C . ASP A 1 204 ? -0.588 -14.383 -24.469 1 94 204 ASP A C 1
ATOM 1504 O O . ASP A 1 204 ? 0.075 -14.781 -23.5 1 94 204 ASP A O 1
ATOM 1508 N N . HIS A 1 205 ? -1.892 -14.633 -24.609 1 95.44 205 HIS A N 1
ATOM 1509 C CA . HIS A 1 205 ? -2.568 -15.508 -23.672 1 95.44 205 HIS A CA 1
ATOM 1510 C C . HIS A 1 205 ? -3.773 -16.188 -24.312 1 95.44 205 HIS A C 1
ATOM 1512 O O . HIS A 1 205 ? -4.246 -15.758 -25.359 1 95.44 205 HIS A O 1
ATOM 1518 N N . THR A 1 206 ? -4.246 -17.281 -23.625 1 95.31 206 THR A N 1
ATOM 1519 C CA . THR A 1 206 ? -5.375 -18.016 -24.172 1 95.31 206 THR A CA 1
ATOM 1520 C C . THR A 1 206 ? -6.492 -18.141 -23.141 1 95.31 206 THR A C 1
ATOM 1522 O O . THR A 1 206 ? -7.531 -18.75 -23.422 1 95.31 206 THR A O 1
ATOM 1525 N N . ARG A 1 207 ? -6.277 -17.578 -22 1 96.62 207 ARG A N 1
ATOM 1526 C CA . ARG A 1 207 ? -7.254 -17.641 -20.922 1 96.62 207 ARG A CA 1
ATOM 1527 C C . ARG A 1 207 ? -7.312 -16.328 -20.156 1 96.62 207 ARG A C 1
ATOM 1529 O O . ARG A 1 207 ? -6.297 -15.641 -20 1 96.62 207 ARG A O 1
ATOM 1536 N N . VAL A 1 208 ? -8.5 -15.977 -19.781 1 98.31 208 VAL A N 1
ATOM 1537 C CA . VAL A 1 208 ? -8.672 -14.844 -18.875 1 98.31 208 VAL A CA 1
ATOM 1538 C C . VAL A 1 208 ? -9.219 -15.328 -17.531 1 98.31 208 VAL A C 1
ATOM 1540 O O . VAL A 1 208 ? -10.07 -16.219 -17.484 1 98.31 208 VAL A O 1
ATOM 1543 N N . VAL A 1 209 ? -8.664 -14.797 -16.484 1 98.62 209 VAL A N 1
ATOM 1544 C CA . VAL A 1 209 ? -9.016 -15.188 -15.133 1 98.62 209 VAL A CA 1
ATOM 1545 C C . VAL A 1 209 ? -9.227 -13.945 -14.273 1 98.62 209 VAL A C 1
ATOM 1547 O O . VAL A 1 209 ? -8.523 -12.945 -14.43 1 98.62 209 VAL A O 1
ATOM 1550 N N . ARG A 1 210 ? -10.18 -13.93 -13.445 1 98.44 210 ARG A N 1
ATOM 1551 C CA . ARG A 1 210 ? -10.305 -13.008 -12.328 1 98.44 210 ARG A CA 1
ATOM 1552 C C . ARG A 1 210 ? -10.594 -13.758 -11.031 1 98.44 210 ARG A C 1
ATOM 1554 O O . ARG A 1 210 ? -11.305 -14.766 -11.039 1 98.44 210 ARG A O 1
ATOM 1561 N N . ALA A 1 211 ? -10.039 -13.359 -9.961 1 96.94 211 ALA A N 1
ATOM 1562 C CA . ALA A 1 211 ? -10.195 -13.992 -8.656 1 96.94 211 ALA A CA 1
ATOM 1563 C C . ALA A 1 211 ? -10.641 -12.984 -7.605 1 96.94 211 ALA A C 1
ATOM 1565 O O . ALA A 1 211 ? -9.922 -12.023 -7.312 1 96.94 211 ALA A O 1
ATOM 1566 N N . PHE A 1 212 ? -11.805 -13.227 -7.051 1 96.19 212 PHE A N 1
ATOM 1567 C CA . PHE A 1 212 ? -12.398 -12.336 -6.055 1 96.19 212 PHE A CA 1
ATOM 1568 C C . PHE A 1 212 ? -12.328 -12.969 -4.668 1 96.19 212 PHE A C 1
ATOM 1570 O O . PHE A 1 212 ? -12.758 -14.102 -4.477 1 96.19 212 PHE A O 1
ATOM 1577 N N . CYS A 1 213 ? -11.727 -12.234 -3.723 1 92.44 213 CYS A N 1
ATOM 1578 C CA . CYS A 1 213 ? -11.562 -12.75 -2.367 1 92.44 213 CYS A CA 1
ATOM 1579 C C . CYS A 1 213 ? -11.836 -11.664 -1.335 1 92.44 213 CYS A C 1
ATOM 1581 O O . CYS A 1 213 ? -10.984 -11.391 -0.482 1 92.44 213 CYS A O 1
ATOM 1583 N N . PRO A 1 214 ? -13 -11.156 -1.223 1 84.12 214 PRO A N 1
ATOM 1584 C CA . PRO A 1 214 ? -13.312 -10.008 -0.363 1 84.12 214 PRO A CA 1
ATOM 1585 C C . PRO A 1 214 ? -13.242 -10.352 1.124 1 84.12 214 PRO A C 1
ATOM 1587 O O . PRO A 1 214 ? -13.148 -9.461 1.965 1 84.12 214 PRO A O 1
ATOM 1590 N N . ALA A 1 215 ? -13.289 -11.602 1.444 1 74.62 215 ALA A N 1
ATOM 1591 C CA . ALA A 1 215 ? -13.25 -11.992 2.85 1 74.62 215 ALA A CA 1
ATOM 1592 C C . ALA A 1 215 ? -11.82 -12.008 3.379 1 74.62 215 ALA A C 1
ATOM 1594 O O . ALA A 1 215 ? -11.594 -11.93 4.59 1 74.62 215 ALA A O 1
ATOM 1595 N N . ASP A 1 216 ? -10.852 -12.125 2.58 1 69 216 ASP A N 1
ATOM 1596 C CA . ASP A 1 216 ? -9.453 -12.258 2.971 1 69 216 ASP A CA 1
ATOM 1597 C C . ASP A 1 216 ? -8.82 -10.891 3.207 1 69 216 ASP A C 1
ATOM 1599 O O . ASP A 1 216 ? -8.023 -10.719 4.133 1 69 216 ASP A O 1
ATOM 1603 N N . ALA A 1 217 ? -9.141 -10.062 2.365 1 61.19 217 ALA A N 1
ATOM 1604 C CA . ALA A 1 217 ? -8.594 -8.711 2.469 1 61.19 217 ALA A CA 1
ATOM 1605 C C . ALA A 1 217 ? -9.633 -7.664 2.078 1 61.19 217 ALA A C 1
ATOM 1607 O O . ALA A 1 217 ? -9.844 -7.406 0.891 1 61.19 217 ALA A O 1
ATOM 1608 N N . ALA A 1 218 ? -10.188 -7.152 3.02 1 55.94 218 ALA A N 1
ATOM 1609 C CA . ALA A 1 218 ? -11.25 -6.191 2.762 1 55.94 218 ALA A CA 1
ATOM 1610 C C . ALA A 1 218 ? -10.75 -5.027 1.913 1 55.94 218 ALA A C 1
ATOM 1612 O O . ALA A 1 218 ? -11.5 -4.465 1.108 1 55.94 218 ALA A O 1
ATOM 1613 N N . ALA A 1 219 ? -9.523 -4.898 1.925 1 58.84 219 ALA A N 1
ATOM 1614 C CA . ALA A 1 219 ? -8.977 -3.75 1.206 1 58.84 219 ALA A CA 1
ATOM 1615 C C . ALA A 1 219 ? -8.656 -4.113 -0.24 1 58.84 219 ALA A C 1
ATOM 1617 O O . ALA A 1 219 ? -8.469 -3.23 -1.081 1 58.84 219 ALA A O 1
ATOM 1618 N N . VAL A 1 220 ? -8.57 -5.391 -0.488 1 66.94 220 VAL A N 1
ATOM 1619 C CA . VAL A 1 220 ? -8.273 -5.863 -1.837 1 66.94 220 VAL A CA 1
ATOM 1620 C C . VAL A 1 220 ? -9.234 -6.984 -2.219 1 66.94 220 VAL A C 1
ATOM 1622 O O . VAL A 1 220 ? -8.844 -8.148 -2.285 1 66.94 220 VAL A O 1
ATOM 1625 N N . PRO A 1 221 ? -10.352 -6.535 -2.561 1 84.75 221 PRO A N 1
ATOM 1626 C CA . PRO A 1 221 ? -11.375 -7.57 -2.75 1 84.75 221 PRO A CA 1
ATOM 1627 C C . PRO A 1 221 ? -11.102 -8.453 -3.967 1 84.75 221 PRO A C 1
ATOM 1629 O O . PRO A 1 221 ? -11.695 -9.523 -4.109 1 84.75 221 PRO A O 1
ATOM 1632 N N . GLU A 1 222 ? -10.258 -7.969 -4.855 1 93.12 222 GLU A N 1
ATOM 1633 C CA . GLU A 1 222 ? -9.836 -8.75 -6.012 1 93.12 222 GLU A CA 1
ATOM 1634 C C . GLU A 1 222 ? -8.32 -8.922 -6.035 1 93.12 222 GLU A C 1
ATOM 1636 O O . GLU A 1 222 ? -7.574 -7.941 -5.953 1 93.12 222 GLU A O 1
ATOM 1641 N N . ASP A 1 223 ? -7.902 -10.18 -6.062 1 93.44 223 ASP A N 1
ATOM 1642 C CA . ASP A 1 223 ? -6.473 -10.461 -6.156 1 93.44 223 ASP A CA 1
ATOM 1643 C C . ASP A 1 223 ? -5.945 -10.164 -7.559 1 93.44 223 ASP A C 1
ATOM 1645 O O . ASP A 1 223 ? -6.508 -10.625 -8.547 1 93.44 223 ASP A O 1
ATOM 1649 N N . PRO A 1 224 ? -4.898 -9.391 -7.703 1 94.56 224 PRO A N 1
ATOM 1650 C CA . PRO A 1 224 ? -4.406 -8.992 -9.023 1 94.56 224 PRO A CA 1
ATOM 1651 C C . PRO A 1 224 ? -4.035 -10.188 -9.898 1 94.56 224 PRO A C 1
ATOM 1653 O O . PRO A 1 224 ? -4.461 -10.266 -11.055 1 94.56 224 PRO A O 1
ATOM 1656 N N . VAL A 1 225 ? -3.201 -11.055 -9.391 1 96.88 225 VAL A N 1
ATOM 1657 C CA . VAL A 1 225 ? -2.787 -12.281 -10.07 1 96.88 225 VAL A CA 1
ATOM 1658 C C . VAL A 1 225 ? -2.609 -13.406 -9.055 1 96.88 225 VAL A C 1
ATOM 1660 O O . VAL A 1 225 ? -1.829 -13.273 -8.102 1 96.88 225 VAL A O 1
ATOM 1663 N N . THR A 1 226 ? -3.289 -14.477 -9.281 1 95.5 226 THR A N 1
ATOM 1664 C CA . THR A 1 226 ? -3.391 -15.523 -8.266 1 95.5 226 THR A CA 1
ATOM 1665 C C . THR A 1 226 ? -2.77 -16.828 -8.766 1 95.5 226 THR A C 1
ATOM 1667 O O . THR A 1 226 ? -3.402 -17.562 -9.523 1 95.5 226 THR A O 1
ATOM 1670 N N . GLY A 1 227 ? -1.703 -17.156 -8.188 1 95 227 GLY A N 1
ATOM 1671 C CA . GLY A 1 227 ? -1.063 -18.406 -8.57 1 95 227 GLY A CA 1
ATOM 1672 C C . GLY A 1 227 ? -1.893 -19.625 -8.219 1 95 227 GLY A C 1
ATOM 1673 O O . GLY A 1 227 ? -2.088 -20.516 -9.055 1 95 227 GLY A O 1
ATOM 1674 N N . SER A 1 228 ? -2.387 -19.703 -7.016 1 93.38 228 SER A N 1
ATOM 1675 C CA . SER A 1 228 ? -3.119 -20.875 -6.531 1 93.38 228 SER A CA 1
ATOM 1676 C C . SER A 1 228 ? -4.387 -21.094 -7.348 1 93.38 228 SER A C 1
ATOM 1678 O O . SER A 1 228 ? -4.688 -22.234 -7.73 1 93.38 228 SER A O 1
ATOM 1680 N N . ALA A 1 229 ? -5.109 -20.016 -7.652 1 96.44 229 ALA A N 1
ATOM 1681 C CA . ALA A 1 229 ? -6.328 -20.141 -8.445 1 96.44 229 ALA A CA 1
ATOM 1682 C C . ALA A 1 229 ? -6.02 -20.656 -9.844 1 96.44 229 ALA A C 1
ATOM 1684 O O . ALA A 1 229 ? -6.727 -21.531 -10.367 1 96.44 229 ALA A O 1
ATOM 1685 N N . ASN A 1 230 ? -4.977 -20.141 -10.43 1 97.69 230 ASN A N 1
ATOM 1686 C CA . ASN A 1 230 ? -4.59 -20.578 -11.766 1 97.69 230 ASN A CA 1
ATOM 1687 C C . ASN A 1 230 ? -4.152 -22.031 -11.766 1 97.69 230 ASN A C 1
ATOM 1689 O O . ASN A 1 230 ? -4.406 -22.766 -12.734 1 97.69 230 ASN A O 1
ATOM 1693 N N . ALA A 1 231 ? -3.492 -22.422 -10.734 1 96.62 231 ALA A N 1
ATOM 1694 C CA . ALA A 1 231 ? -3.121 -23.828 -10.609 1 96.62 231 ALA A CA 1
ATOM 1695 C C . ALA A 1 231 ? -4.355 -24.719 -10.547 1 96.62 231 ALA A C 1
ATOM 1697 O O . ALA A 1 231 ? -4.422 -25.75 -11.219 1 96.62 231 ALA A O 1
ATOM 1698 N N . LEU A 1 232 ? -5.281 -24.328 -9.742 1 97.38 232 LEU A N 1
ATOM 1699 C CA . LEU A 1 232 ? -6.508 -25.109 -9.609 1 97.38 232 LEU A CA 1
ATOM 1700 C C . LEU A 1 232 ? -7.273 -25.125 -10.93 1 97.38 232 LEU A C 1
ATOM 1702 O O . LEU A 1 232 ? -7.863 -26.156 -11.281 1 97.38 232 LEU A O 1
ATOM 1706 N N . ILE A 1 233 ? -7.277 -24.047 -11.648 1 98 233 ILE A N 1
ATOM 1707 C CA . ILE A 1 233 ? -7.926 -24 -12.953 1 98 233 ILE A CA 1
ATOM 1708 C C . ILE A 1 233 ? -7.227 -24.969 -13.906 1 98 233 ILE A C 1
ATOM 1710 O O . ILE A 1 233 ? -7.883 -25.688 -14.672 1 98 233 ILE A O 1
ATOM 1714 N N . GLY A 1 234 ? -5.887 -24.984 -13.891 1 97.25 234 GLY A N 1
ATOM 1715 C CA . GLY A 1 234 ? -5.156 -25.969 -14.688 1 97.25 234 GLY A CA 1
ATOM 1716 C C . GLY A 1 234 ? -5.562 -27.391 -14.391 1 97.25 234 GLY A C 1
ATOM 1717 O O . GLY A 1 234 ? -5.777 -28.188 -15.312 1 97.25 234 GLY A O 1
ATOM 1718 N N . ALA A 1 235 ? -5.652 -27.734 -13.133 1 97.06 235 ALA A N 1
ATOM 1719 C CA . ALA A 1 235 ? -6.082 -29.078 -12.727 1 97.06 235 ALA A CA 1
ATOM 1720 C C . ALA A 1 235 ? -7.508 -29.359 -13.195 1 97.06 235 ALA A C 1
ATOM 1722 O O . ALA A 1 235 ? -7.809 -30.469 -13.656 1 97.06 235 ALA A O 1
ATOM 1723 N N . TRP A 1 236 ? -8.352 -28.406 -13 1 97.44 236 TRP A N 1
ATOM 1724 C CA . TRP A 1 236 ? -9.742 -28.484 -13.422 1 97.44 236 TRP A CA 1
ATOM 1725 C C . TRP A 1 236 ? -9.844 -28.781 -14.914 1 97.44 236 TRP A C 1
ATOM 1727 O O . TRP A 1 236 ? -10.617 -29.641 -15.336 1 97.44 236 TRP A O 1
ATOM 1737 N N . LEU A 1 237 ? -9.086 -28.094 -15.742 1 96.5 237 LEU A N 1
ATOM 1738 C CA . LEU A 1 237 ? -9.07 -28.281 -17.188 1 96.5 237 LEU A CA 1
ATOM 1739 C C . LEU A 1 237 ? -8.547 -29.656 -17.562 1 96.5 237 LEU A C 1
ATOM 1741 O O . LEU A 1 237 ? -9.086 -30.312 -18.453 1 96.5 237 LEU A O 1
ATOM 1745 N N . ARG A 1 238 ? -7.535 -30.047 -16.891 1 95 238 ARG A N 1
ATOM 1746 C CA . ARG A 1 238 ? -6.965 -31.375 -17.141 1 95 238 ARG A CA 1
ATOM 1747 C C . ARG A 1 238 ? -7.992 -32.469 -16.906 1 95 238 ARG A C 1
ATOM 1749 O O . ARG A 1 238 ? -8.133 -33.375 -17.719 1 95 238 ARG A O 1
ATOM 1756 N N . GLN A 1 239 ? -8.664 -32.375 -15.781 1 94.25 239 GLN A N 1
ATOM 1757 C CA . GLN A 1 239 ? -9.664 -33.375 -15.414 1 94.25 239 GLN A CA 1
ATOM 1758 C C . GLN A 1 239 ? -10.742 -33.5 -16.484 1 94.25 239 GLN A C 1
ATOM 1760 O O . GLN A 1 239 ? -11.305 -34.562 -16.688 1 94.25 239 GLN A O 1
ATOM 1765 N N . ARG A 1 240 ? -10.906 -32.531 -17.281 1 93.56 240 ARG A N 1
ATOM 1766 C CA . ARG A 1 240 ? -11.977 -32.469 -18.266 1 93.56 240 ARG A CA 1
ATOM 1767 C C . ARG A 1 240 ? -11.43 -32.594 -19.688 1 93.56 240 ARG A C 1
ATOM 1769 O O . ARG A 1 240 ? -12.148 -32.375 -20.656 1 93.56 240 ARG A O 1
ATOM 1776 N N . ASP A 1 241 ? -10.156 -32.844 -19.812 1 92.06 241 ASP A N 1
ATOM 1777 C CA . ASP A 1 241 ? -9.469 -32.938 -21.094 1 92.06 241 ASP A CA 1
ATOM 1778 C C . ASP A 1 241 ? -9.688 -31.703 -21.938 1 92.06 241 ASP A C 1
ATOM 1780 O O . ASP A 1 241 ? -10 -31.797 -23.125 1 92.06 241 ASP A O 1
ATOM 1784 N N . ALA A 1 242 ? -9.562 -30.547 -21.219 1 91.25 242 ALA A N 1
ATOM 1785 C CA . ALA A 1 242 ? -9.867 -29.297 -21.891 1 91.25 242 ALA A CA 1
ATOM 1786 C C . ALA A 1 242 ? -8.664 -28.344 -21.844 1 91.25 242 ALA A C 1
ATOM 1788 O O . ALA A 1 242 ? -8.812 -27.141 -22.031 1 91.25 242 ALA A O 1
ATOM 1789 N N . LEU A 1 243 ? -7.504 -28.906 -21.516 1 91.5 243 LEU A N 1
ATOM 1790 C CA . LEU A 1 243 ? -6.309 -28.078 -21.547 1 91.5 243 LEU A CA 1
ATOM 1791 C C . LEU A 1 243 ? -6.066 -27.531 -22.953 1 91.5 243 LEU A C 1
ATOM 1793 O O . LEU A 1 243 ? -6.188 -28.25 -23.938 1 91.5 243 LEU A O 1
ATOM 1797 N N . PRO A 1 244 ? -5.773 -26.188 -22.953 1 81.56 244 PRO A N 1
ATOM 1798 C CA . PRO A 1 244 ? -5.512 -25.641 -24.297 1 81.56 244 PRO A CA 1
ATOM 1799 C C . PRO A 1 244 ? -4.238 -26.219 -24.922 1 81.56 244 PRO A C 1
ATOM 1801 O O . PRO A 1 244 ? -3.297 -26.562 -24.203 1 81.56 244 PRO A O 1
ATOM 1804 N N . GLY A 1 245 ? -4.117 -26.156 -26.344 1 69.75 245 GLY A N 1
ATOM 1805 C CA . GLY A 1 245 ? -2.963 -26.531 -27.141 1 69.75 245 GLY A CA 1
ATOM 1806 C C . GLY A 1 245 ? -2.537 -27.984 -26.922 1 69.75 245 GLY A C 1
ATOM 1807 O O . GLY A 1 245 ? -3.354 -28.812 -26.547 1 69.75 245 GLY A O 1
ATOM 1808 N N . ARG A 1 246 ? -1.188 -28.188 -27.531 1 69.06 246 ARG A N 1
ATOM 1809 C CA . ARG A 1 246 ? -0.518 -29.484 -27.484 1 69.06 246 ARG A CA 1
ATOM 1810 C C . ARG A 1 246 ? 0.606 -29.469 -26.453 1 69.06 246 ARG A C 1
ATOM 1812 O O . ARG A 1 246 ? 1.234 -28.438 -26.219 1 69.06 246 ARG A O 1
ATOM 1819 N N . GLU A 1 247 ? 0.573 -29.906 -25.234 1 78.88 247 GLU A N 1
ATOM 1820 C CA . GLU A 1 247 ? 1.674 -30.125 -24.297 1 78.88 247 GLU A CA 1
ATOM 1821 C C . GLU A 1 247 ? 1.316 -29.609 -22.906 1 78.88 247 GLU A C 1
ATOM 1823 O O . GLU A 1 247 ? 2.193 -29.453 -22.047 1 78.88 247 GLU A O 1
ATOM 1828 N N . GLY A 1 248 ? -0.001 -29.188 -22.797 1 88.38 248 GLY A N 1
ATOM 1829 C CA . GLY A 1 248 ? -0.505 -28.875 -21.469 1 88.38 248 GLY A CA 1
ATOM 1830 C C . GLY A 1 248 ? -0.03 -27.531 -20.969 1 88.38 248 GLY A C 1
ATOM 1831 O O . GLY A 1 248 ? 0.077 -27.312 -19.75 1 88.38 248 GLY A O 1
ATOM 1832 N N . ARG A 1 249 ? 0.434 -26.625 -21.891 1 93.38 249 ARG A N 1
ATOM 1833 C CA . ARG A 1 249 ? 0.94 -25.328 -21.5 1 93.38 249 ARG A CA 1
ATOM 1834 C C . ARG A 1 249 ? 0.047 -24.203 -22.031 1 93.38 249 ARG A C 1
ATOM 1836 O O . ARG A 1 249 ? -0.434 -24.281 -23.156 1 93.38 249 ARG A O 1
ATOM 1843 N N . TYR A 1 250 ? -0.189 -23.188 -21.219 1 95.62 250 TYR A N 1
ATOM 1844 C CA . TYR A 1 250 ? -0.894 -21.984 -21.656 1 95.62 250 TYR A CA 1
ATOM 1845 C C . TYR A 1 250 ? -0.577 -20.797 -20.766 1 95.62 250 TYR A C 1
ATOM 1847 O O . TYR A 1 250 ? 0.092 -20.953 -19.734 1 95.62 250 TYR A O 1
ATOM 1855 N N . VAL A 1 251 ? -0.939 -19.656 -21.219 1 96.38 251 VAL A N 1
ATOM 1856 C CA . VAL A 1 251 ? -0.763 -18.422 -20.453 1 96.38 251 VAL A CA 1
ATOM 1857 C C . VAL A 1 251 ? -2.127 -17.812 -20.125 1 96.38 251 VAL A C 1
ATOM 1859 O O . VAL A 1 251 ? -3.01 -17.766 -20.984 1 96.38 251 VAL A O 1
ATOM 1862 N N . ALA A 1 252 ? -2.295 -17.453 -18.922 1 97.31 252 ALA A N 1
ATOM 1863 C CA . ALA A 1 252 ? -3.514 -16.781 -18.469 1 97.31 252 ALA A CA 1
ATOM 1864 C C . ALA A 1 252 ? -3.262 -15.305 -18.219 1 97.31 252 ALA A C 1
ATOM 1866 O O . ALA A 1 252 ? -2.217 -14.93 -17.688 1 97.31 252 ALA A O 1
ATOM 1867 N N . SER A 1 253 ? -4.195 -14.477 -18.672 1 98.25 253 SER A N 1
ATOM 1868 C CA . SER A 1 253 ? -4.238 -13.055 -18.328 1 98.25 253 SER A CA 1
ATOM 1869 C C . SER A 1 253 ? -5.105 -12.805 -17.094 1 98.25 253 SER A C 1
ATOM 1871 O O . SER A 1 253 ? -6.254 -13.25 -17.047 1 98.25 253 SER A O 1
ATOM 1873 N N . GLN A 1 254 ? -4.566 -12.133 -16.109 1 98.06 254 GLN A N 1
ATOM 1874 C CA . GLN A 1 254 ? -5.324 -11.781 -14.914 1 98.06 254 GLN A CA 1
ATOM 1875 C C . GLN A 1 254 ? -4.934 -10.398 -14.406 1 98.06 254 GLN A C 1
ATOM 1877 O O . GLN A 1 254 ? -3.762 -10.023 -14.445 1 98.06 254 GLN A O 1
ATOM 1882 N N . GLY A 1 255 ? -5.91 -9.633 -13.938 1 96.62 255 GLY A N 1
ATOM 1883 C CA . GLY A 1 255 ? -5.648 -8.422 -13.18 1 96.62 255 GLY A CA 1
ATOM 1884 C C . GLY A 1 255 ? -5.691 -7.164 -14.023 1 96.62 255 GLY A C 1
ATOM 1885 O O . GLY A 1 255 ? -5.473 -6.062 -13.523 1 96.62 255 GLY A O 1
ATOM 1886 N N . ARG A 1 256 ? -5.992 -7.289 -15.328 1 95.25 256 ARG A N 1
ATOM 1887 C CA . ARG A 1 256 ? -6.109 -6.102 -16.172 1 95.25 256 ARG A CA 1
ATOM 1888 C C . ARG A 1 256 ? -7.109 -5.113 -15.578 1 95.25 256 ARG A C 1
ATOM 1890 O O . ARG A 1 256 ? -6.867 -3.904 -15.578 1 95.25 256 ARG A O 1
ATOM 1897 N N . GLU A 1 257 ? -8.211 -5.574 -15.031 1 94.38 257 GLU A N 1
ATOM 1898 C CA . GLU A 1 257 ? -9.344 -4.793 -14.539 1 94.38 257 GLU A CA 1
ATOM 1899 C C . GLU A 1 257 ? -8.977 -4.02 -13.281 1 94.38 257 GLU A C 1
ATOM 1901 O O . GLU A 1 257 ? -9.688 -3.094 -12.883 1 94.38 257 GLU A O 1
ATOM 1906 N N . VAL A 1 258 ? -7.859 -4.414 -12.656 1 90.56 258 VAL A N 1
ATOM 1907 C CA . VAL A 1 258 ? -7.43 -3.721 -11.445 1 90.56 258 VAL A CA 1
ATOM 1908 C C . VAL A 1 258 ? -6.082 -3.043 -11.688 1 90.56 258 VAL A C 1
ATOM 1910 O O . VAL A 1 258 ? -5.355 -2.736 -10.742 1 90.56 258 VAL A O 1
ATOM 1913 N N . GLY A 1 259 ? -5.73 -2.932 -12.953 1 90.12 259 GLY A N 1
ATOM 1914 C CA . GLY A 1 259 ? -4.578 -2.145 -13.352 1 90.12 259 GLY A CA 1
ATOM 1915 C C . GLY A 1 259 ? -3.27 -2.91 -13.266 1 90.12 259 GLY A C 1
ATOM 1916 O O . GLY A 1 259 ? -2.193 -2.311 -13.25 1 90.12 259 GLY A O 1
ATOM 1917 N N . ARG A 1 260 ? -3.236 -4.219 -13.18 1 94 260 ARG A N 1
ATOM 1918 C CA . ARG A 1 260 ? -2.027 -5 -12.953 1 94 260 ARG A CA 1
ATOM 1919 C C . ARG A 1 260 ? -1.681 -5.844 -14.18 1 94 260 ARG A C 1
ATOM 1921 O O . ARG A 1 260 ? -0.504 -6.074 -14.469 1 94 260 ARG A O 1
ATOM 1928 N N . ASP A 1 261 ? -2.635 -6.363 -14.852 1 93.81 261 ASP A N 1
ATOM 1929 C CA . ASP A 1 261 ? -2.502 -6.996 -16.156 1 93.81 261 ASP A CA 1
ATOM 1930 C C . ASP A 1 261 ? -1.395 -8.047 -16.156 1 93.81 261 ASP A C 1
ATOM 1932 O O . ASP A 1 261 ? -0.483 -8.008 -16.984 1 93.81 261 ASP A O 1
ATOM 1936 N N . GLY A 1 262 ? -1.479 -9.008 -15.297 1 97.19 262 GLY A N 1
ATOM 1937 C CA . GLY A 1 262 ? -0.473 -10.039 -15.133 1 97.19 262 GLY A CA 1
ATOM 1938 C C . GLY A 1 262 ? -0.632 -11.188 -16.125 1 97.19 262 GLY A C 1
ATOM 1939 O O . GLY A 1 262 ? -1.663 -11.297 -16.781 1 97.19 262 GLY A O 1
ATOM 1940 N N . ARG A 1 263 ? 0.468 -12.016 -16.344 1 97.44 263 ARG A N 1
ATOM 1941 C CA . ARG A 1 263 ? 0.51 -13.234 -17.141 1 97.44 263 ARG A CA 1
ATOM 1942 C C . ARG A 1 263 ? 1.021 -14.414 -16.328 1 97.44 263 ARG A C 1
ATOM 1944 O O . ARG A 1 263 ? 2.135 -14.375 -15.797 1 97.44 263 ARG A O 1
ATOM 1951 N N . VAL A 1 264 ? 0.184 -15.406 -16.234 1 97.12 264 VAL A N 1
ATOM 1952 C CA . VAL A 1 264 ? 0.561 -16.609 -15.508 1 97.12 264 VAL A CA 1
ATOM 1953 C C . VAL A 1 264 ? 0.812 -17.75 -16.5 1 97.12 264 VAL A C 1
ATOM 1955 O O . VAL A 1 264 ? -0.067 -18.094 -17.281 1 97.12 264 VAL A O 1
ATOM 1958 N N . GLN A 1 265 ? 1.976 -18.266 -16.5 1 96 265 GLN A N 1
ATOM 1959 C CA . GLN A 1 265 ? 2.275 -19.484 -17.25 1 96 265 GLN A CA 1
ATOM 1960 C C . GLN A 1 265 ? 1.825 -20.719 -16.484 1 96 265 GLN A C 1
ATOM 1962 O O . GLN A 1 265 ? 2.217 -20.922 -15.328 1 96 265 GLN A O 1
ATOM 1967 N N .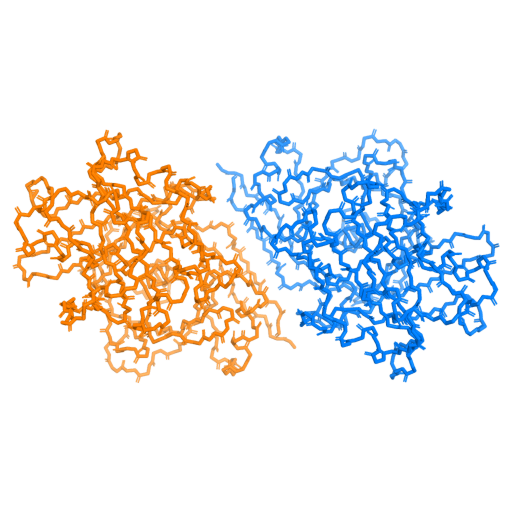 VAL A 1 266 ? 1.005 -21.531 -17.125 1 96.69 266 VAL A N 1
ATOM 1968 C CA . VAL A 1 266 ? 0.494 -22.766 -16.516 1 96.69 266 VAL A CA 1
ATOM 1969 C C . VAL A 1 266 ? 0.926 -23.969 -17.344 1 96.69 266 VAL A C 1
ATOM 1971 O O . VAL A 1 266 ? 0.795 -23.969 -18.562 1 96.69 266 VAL A O 1
ATOM 1974 N N . GLU A 1 267 ? 1.475 -24.891 -16.688 1 96 267 GLU A N 1
ATOM 1975 C CA . GLU A 1 267 ? 1.816 -26.172 -17.312 1 96 267 GLU A CA 1
ATOM 1976 C C . GLU A 1 267 ? 1.319 -27.344 -16.469 1 96 267 GLU A C 1
ATOM 1978 O O . GLU A 1 267 ? 1.514 -27.359 -15.25 1 96 267 GLU A O 1
ATOM 1983 N N . VAL A 1 268 ? 0.648 -28.25 -17.094 1 96.12 268 VAL A N 1
ATOM 1984 C CA . VAL A 1 268 ? 0.275 -29.5 -16.438 1 96.12 268 VAL A CA 1
ATOM 1985 C C . VAL A 1 268 ? 1.075 -30.656 -17.047 1 96.12 268 VAL A C 1
ATOM 1987 O O . VAL A 1 268 ? 0.912 -30.969 -18.219 1 96.12 268 VAL A O 1
ATOM 1990 N N . ASP A 1 269 ? 1.876 -31.234 -16.25 1 93.06 269 ASP A N 1
ATOM 1991 C CA . ASP A 1 269 ? 2.742 -32.25 -16.812 1 93.06 269 ASP A CA 1
ATOM 1992 C C . ASP A 1 269 ? 2.027 -33.625 -16.859 1 93.06 269 ASP A C 1
ATOM 1994 O O . ASP A 1 269 ? 0.852 -33.719 -16.5 1 93.06 269 ASP A O 1
ATOM 1998 N N . ALA A 1 270 ? 2.746 -34.656 -17.344 1 90.19 270 ALA A N 1
ATOM 1999 C CA . ALA A 1 270 ? 2.156 -35.969 -17.594 1 90.19 270 ALA A CA 1
ATOM 2000 C C . ALA A 1 270 ? 1.683 -36.625 -16.297 1 90.19 270 ALA A C 1
ATOM 2002 O O . ALA A 1 270 ? 0.72 -37.406 -16.297 1 90.19 270 ALA A O 1
ATOM 2003 N N . GLN A 1 271 ? 2.314 -36.281 -15.148 1 91.31 271 GLN A N 1
ATOM 2004 C CA . GLN A 1 271 ? 1.971 -36.844 -13.859 1 91.31 271 GLN A CA 1
ATOM 2005 C C . GLN A 1 271 ? 0.817 -36.094 -13.203 1 91.31 271 GLN A C 1
ATOM 2007 O O . GLN A 1 271 ? 0.278 -36.531 -12.188 1 91.31 271 GLN A O 1
ATOM 2012 N N . GLY A 1 272 ? 0.438 -35 -13.812 1 91.94 272 GLY A N 1
ATOM 2013 C CA . GLY A 1 272 ? -0.68 -34.219 -13.297 1 91.94 272 GLY A CA 1
ATOM 2014 C C . GLY A 1 272 ? -0.248 -33.062 -12.406 1 91.94 272 GLY A C 1
ATOM 2015 O O . GLY A 1 272 ? -1.088 -32.344 -11.891 1 91.94 272 GLY A O 1
ATOM 2016 N N . THR A 1 273 ? 1.019 -32.938 -12.273 1 94.44 273 THR A N 1
ATOM 2017 C CA . THR A 1 273 ? 1.521 -31.781 -11.516 1 94.44 273 THR A CA 1
ATOM 2018 C C . THR A 1 273 ? 1.291 -30.484 -12.281 1 94.44 273 THR A C 1
ATOM 2020 O O . THR A 1 273 ? 1.579 -30.406 -13.477 1 94.44 273 THR A O 1
ATOM 2023 N N . VAL A 1 274 ? 0.741 -29.547 -11.609 1 96.12 274 VAL A N 1
ATOM 2024 C CA . VAL A 1 274 ? 0.539 -28.234 -12.219 1 96.12 274 VAL A CA 1
ATOM 2025 C C . VAL A 1 274 ? 1.689 -27.297 -11.844 1 96.12 274 VAL A C 1
ATOM 2027 O O . VAL A 1 274 ? 1.977 -27.109 -10.664 1 96.12 274 VAL A O 1
ATOM 2030 N N . TRP A 1 275 ? 2.338 -26.781 -12.82 1 96.25 275 TRP A N 1
ATOM 2031 C CA . TRP A 1 275 ? 3.422 -25.812 -12.656 1 96.25 275 TRP A CA 1
ATOM 2032 C C . TRP A 1 275 ? 2.955 -24.406 -12.992 1 96.25 275 TRP A C 1
ATOM 2034 O O . TRP A 1 275 ? 2.361 -24.172 -14.047 1 96.25 275 TRP A O 1
ATOM 2044 N N . ILE A 1 276 ? 3.232 -23.531 -12.031 1 96.69 276 ILE A N 1
ATOM 2045 C CA . ILE A 1 276 ? 2.854 -22.141 -12.219 1 96.69 276 ILE A CA 1
ATOM 2046 C C . ILE A 1 276 ? 4.105 -21.266 -12.258 1 96.69 276 ILE A C 1
ATOM 2048 O O . ILE A 1 276 ? 5.016 -21.438 -11.445 1 96.69 276 ILE A O 1
ATOM 2052 N N . GLY A 1 277 ? 4.148 -20.359 -13.203 1 96.31 277 GLY A N 1
ATOM 2053 C CA . GLY A 1 277 ? 5.281 -19.453 -13.32 1 96.31 277 GLY A CA 1
ATOM 2054 C C . GLY A 1 277 ? 4.945 -18.172 -14.055 1 96.31 277 GLY A C 1
ATOM 2055 O O . GLY A 1 277 ? 3.801 -17.953 -14.469 1 96.31 277 GLY A O 1
ATOM 2056 N N . GLY A 1 278 ? 5.957 -17.297 -14.211 1 93.31 278 GLY A N 1
ATOM 2057 C CA . GLY A 1 278 ? 5.879 -16.031 -14.914 1 93.31 278 GLY A CA 1
ATOM 2058 C C . GLY A 1 278 ? 7.094 -15.148 -14.695 1 93.31 278 GLY A C 1
ATOM 2059 O O . GLY A 1 278 ? 7.996 -15.508 -13.938 1 93.31 278 GLY A O 1
ATOM 2060 N N . GLN A 1 279 ? 7.094 -14.078 -15.383 1 93.88 279 GLN A N 1
ATOM 2061 C CA . GLN A 1 279 ? 8.188 -13.125 -15.266 1 93.88 279 GLN A CA 1
ATOM 2062 C C . GLN A 1 279 ? 8.117 -12.367 -13.945 1 93.88 279 GLN A C 1
ATOM 2064 O O . GLN A 1 279 ? 7.031 -12.094 -13.438 1 93.88 279 GLN A O 1
ATOM 2069 N N . VAL A 1 280 ? 9.266 -12.109 -13.391 1 96.81 280 VAL A N 1
ATOM 2070 C CA . VAL A 1 280 ? 9.383 -11.344 -12.156 1 96.81 280 VAL A CA 1
ATOM 2071 C C . VAL A 1 280 ? 10.133 -10.039 -12.422 1 96.81 280 VAL A C 1
ATOM 2073 O O . VAL A 1 280 ? 11.156 -10.039 -13.117 1 96.81 280 VAL A O 1
ATOM 2076 N N . GLN A 1 281 ? 9.641 -8.938 -11.969 1 96.31 281 GLN A N 1
ATOM 2077 C CA . GLN A 1 281 ? 10.281 -7.633 -12.07 1 96.31 281 GLN A CA 1
ATOM 2078 C C . GLN A 1 281 ? 10.703 -7.121 -10.695 1 96.31 281 GLN A C 1
ATOM 2080 O O . GLN A 1 281 ? 9.883 -7.027 -9.781 1 96.31 281 GLN A O 1
ATOM 2085 N N . CYS A 1 282 ? 11.953 -6.859 -10.531 1 97.12 282 CYS A N 1
ATOM 2086 C CA . CYS A 1 282 ? 12.391 -6.164 -9.328 1 97.12 282 CYS A CA 1
ATOM 2087 C C . CYS A 1 282 ? 12.211 -4.656 -9.469 1 97.12 282 CYS A C 1
ATOM 2089 O O . CYS A 1 282 ? 12.953 -4 -10.195 1 97.12 282 CYS A O 1
ATOM 2091 N N . VAL A 1 283 ? 11.297 -4.102 -8.727 1 97.69 283 VAL A N 1
ATOM 2092 C CA . VAL A 1 283 ? 10.938 -2.699 -8.914 1 97.69 283 VAL A CA 1
ATOM 2093 C C . VAL A 1 283 ? 11.641 -1.841 -7.863 1 97.69 283 VAL A C 1
ATOM 2095 O O . VAL A 1 283 ? 12.172 -0.774 -8.18 1 97.69 283 VAL A O 1
ATOM 2098 N N . ILE A 1 284 ? 11.594 -2.258 -6.613 1 98.25 284 ILE A N 1
ATOM 2099 C CA . ILE A 1 284 ? 12.344 -1.591 -5.559 1 98.25 284 ILE A CA 1
ATOM 2100 C C . ILE A 1 284 ? 13.508 -2.477 -5.113 1 98.25 284 ILE A C 1
ATOM 2102 O O . ILE A 1 284 ? 13.328 -3.676 -4.879 1 98.25 284 ILE A O 1
ATOM 2106 N N . ASP A 1 285 ? 14.688 -1.987 -5.082 1 98.19 285 ASP A N 1
ATOM 2107 C CA . ASP A 1 285 ? 15.906 -2.609 -4.578 1 98.19 285 ASP A CA 1
ATOM 2108 C C . ASP A 1 285 ? 16.578 -1.729 -3.525 1 98.19 285 ASP A C 1
ATOM 2110 O O . ASP A 1 285 ? 17.094 -0.658 -3.846 1 98.19 285 ASP A O 1
ATOM 2114 N N . GLY A 1 286 ? 16.469 -2.154 -2.189 1 98 286 GLY A N 1
ATOM 2115 C CA . GLY A 1 286 ? 17.031 -1.308 -1.144 1 98 286 GLY A CA 1
ATOM 2116 C C . GLY A 1 286 ? 17.062 -1.982 0.214 1 98 286 GLY A C 1
ATOM 2117 O O . GLY A 1 286 ? 17.406 -3.16 0.319 1 98 286 GLY A O 1
ATOM 2118 N N . SER A 1 287 ? 16.891 -1.167 1.241 1 98.06 287 SER A N 1
ATOM 2119 C CA . SER A 1 287 ? 16.906 -1.652 2.617 1 98.06 287 SER A CA 1
ATOM 2120 C C . SER A 1 287 ? 15.773 -1.05 3.432 1 98.06 287 SER A C 1
ATOM 2122 O O . SER A 1 287 ? 15.219 -0.012 3.062 1 98.06 287 SER A O 1
ATOM 2124 N N . ILE A 1 288 ? 15.422 -1.739 4.449 1 97.44 288 ILE A N 1
ATOM 2125 C CA . ILE A 1 288 ? 14.422 -1.292 5.406 1 97.44 288 ILE A CA 1
ATOM 2126 C C . ILE A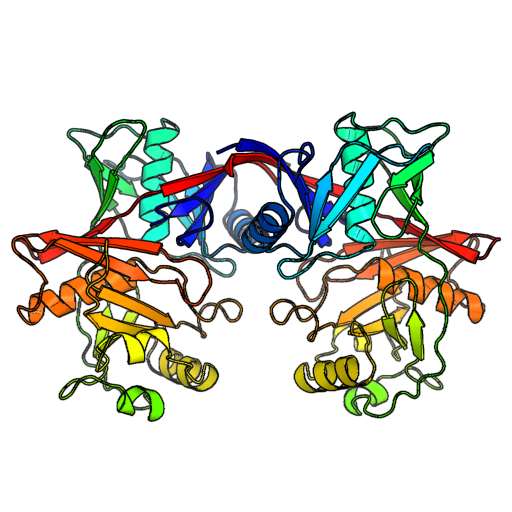 1 288 ? 15.055 -1.158 6.793 1 97.44 288 ILE A C 1
ATOM 2128 O O . ILE A 1 288 ? 15.812 -2.029 7.219 1 97.44 288 ILE A O 1
ATOM 2132 N N . ARG A 1 289 ? 14.797 -0.059 7.434 1 94.75 289 ARG A N 1
ATOM 2133 C CA . ARG A 1 289 ? 15.117 0.121 8.844 1 94.75 289 ARG A CA 1
ATOM 2134 C C . ARG A 1 289 ? 13.891 -0.103 9.719 1 94.75 289 ARG A C 1
ATOM 2136 O O . ARG A 1 289 ? 12.914 0.643 9.633 1 94.75 289 ARG A O 1
ATOM 2143 N N . TRP A 1 290 ? 14.055 -1.067 10.539 1 91.31 290 TRP A N 1
ATOM 2144 C CA . TRP A 1 290 ? 12.867 -1.503 11.273 1 91.31 290 TRP A CA 1
ATOM 2145 C C . TRP A 1 290 ? 13.242 -1.977 12.672 1 91.31 290 TRP A C 1
ATOM 2147 O O . TRP A 1 290 ? 14.266 -2.646 12.859 1 91.31 290 TRP A O 1
ATOM 2157 N N . MET B 1 1 ? 14.352 1.39 -19.062 1 78.25 1 MET B N 1
ATOM 2158 C CA . MET B 1 1 ? 13.859 1.638 -17.719 1 78.25 1 MET B CA 1
ATOM 2159 C C . MET B 1 1 ? 14.852 2.475 -16.922 1 78.25 1 MET B C 1
ATOM 2161 O O . MET B 1 1 ? 16.062 2.248 -17 1 78.25 1 MET B O 1
ATOM 2165 N N . ALA B 1 2 ? 14.359 3.543 -16.312 1 87.06 2 ALA B N 1
ATOM 2166 C CA . ALA B 1 2 ? 15.203 4.43 -15.508 1 87.06 2 ALA B CA 1
ATOM 2167 C C . ALA B 1 2 ? 15.328 3.924 -1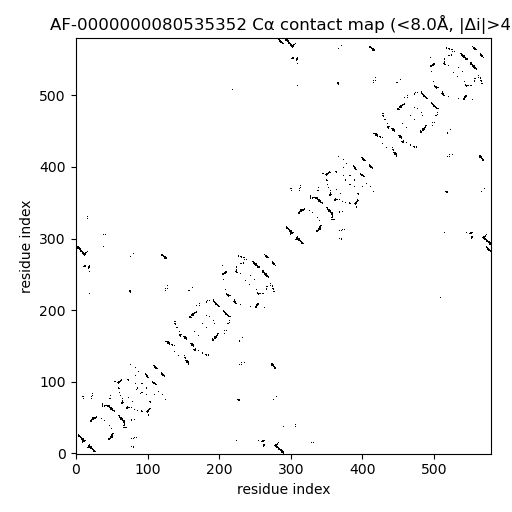4.078 1 87.06 2 ALA B C 1
ATOM 2169 O O . ALA B 1 2 ? 14.43 3.258 -13.562 1 87.06 2 ALA B O 1
ATOM 2170 N N . VAL B 1 3 ? 16.516 4.062 -13.516 1 93.81 3 VAL B N 1
ATOM 2171 C CA . VAL B 1 3 ? 16.719 3.803 -12.102 1 93.81 3 VAL B CA 1
ATOM 2172 C C . VAL B 1 3 ? 16.625 5.109 -11.312 1 93.81 3 VAL B C 1
ATOM 2174 O O . VAL B 1 3 ? 17.375 6.055 -11.57 1 93.81 3 VAL B O 1
ATOM 2177 N N . LEU B 1 4 ? 15.742 5.195 -10.406 1 96.31 4 LEU B N 1
ATOM 2178 C CA . LEU B 1 4 ? 15.469 6.402 -9.633 1 96.31 4 LEU B CA 1
ATOM 2179 C C . LEU B 1 4 ? 15.773 6.18 -8.156 1 96.31 4 LEU B C 1
ATOM 2181 O O . LEU B 1 4 ? 15.492 5.109 -7.609 1 96.31 4 LEU B O 1
ATOM 2185 N N . ARG B 1 5 ? 16.391 7.148 -7.531 1 97.31 5 ARG B N 1
ATOM 2186 C CA . ARG B 1 5 ? 16.547 7.105 -6.078 1 97.31 5 ARG B CA 1
ATOM 2187 C C . ARG B 1 5 ? 15.195 7.184 -5.379 1 97.31 5 ARG B C 1
ATOM 2189 O O . ARG B 1 5 ? 14.336 7.977 -5.77 1 97.31 5 ARG B O 1
ATOM 2196 N N . TYR B 1 6 ? 14.977 6.281 -4.348 1 98.38 6 TYR B N 1
ATOM 2197 C CA . TYR B 1 6 ? 13.664 6.164 -3.725 1 98.38 6 TYR B CA 1
ATOM 2198 C C . TYR B 1 6 ? 13.789 6.055 -2.209 1 98.38 6 TYR B C 1
ATOM 2200 O O . TYR B 1 6 ? 14.648 5.328 -1.699 1 98.38 6 TYR B O 1
ATOM 2208 N N . LEU B 1 7 ? 12.992 6.809 -1.48 1 98.62 7 LEU B N 1
ATOM 2209 C CA . LEU B 1 7 ? 12.789 6.688 -0.041 1 98.62 7 LEU B CA 1
ATOM 2210 C C . LEU B 1 7 ? 11.312 6.484 0.285 1 98.62 7 LEU B C 1
ATOM 2212 O O . LEU B 1 7 ? 10.438 7.035 -0.39 1 98.62 7 LEU B O 1
ATOM 2216 N N . GLN B 1 8 ? 11.039 5.738 1.24 1 98.56 8 GLN B N 1
ATOM 2217 C CA . GLN B 1 8 ? 9.719 5.734 1.866 1 98.56 8 GLN B CA 1
ATOM 2218 C C . GLN B 1 8 ? 9.797 6.207 3.314 1 98.56 8 GLN B C 1
ATOM 2220 O O . GLN B 1 8 ? 10.555 5.652 4.117 1 98.56 8 GLN B O 1
ATOM 2225 N N . LEU B 1 9 ? 9.094 7.168 3.607 1 98.25 9 LEU B N 1
ATOM 2226 C CA . LEU B 1 9 ? 9.148 7.836 4.902 1 98.25 9 LEU B CA 1
ATOM 2227 C C . LEU B 1 9 ? 7.852 7.637 5.676 1 98.25 9 LEU B C 1
ATOM 2229 O O . LEU B 1 9 ? 6.789 7.461 5.078 1 98.25 9 LEU B O 1
ATOM 2233 N N . ASP B 1 10 ? 7.965 7.598 6.953 1 97.62 10 ASP B N 1
ATOM 2234 C CA . ASP B 1 10 ? 6.859 7.855 7.871 1 97.62 10 ASP B CA 1
ATOM 2235 C C . ASP B 1 10 ? 6.938 9.273 8.438 1 97.62 10 ASP B C 1
ATOM 2237 O O . ASP B 1 10 ? 7.906 9.617 9.117 1 97.62 10 ASP B O 1
ATOM 2241 N N . VAL B 1 11 ? 5.922 10.039 8.133 1 97.94 11 VAL B N 1
ATOM 2242 C CA . VAL B 1 11 ? 5.91 11.438 8.531 1 97.94 11 VAL B CA 1
ATOM 2243 C C . VAL B 1 11 ? 4.984 11.625 9.734 1 97.94 11 VAL B C 1
ATOM 2245 O O . VAL B 1 11 ? 3.939 10.977 9.82 1 97.94 11 VAL B O 1
ATOM 2248 N N . PHE B 1 12 ? 5.367 12.547 10.656 1 97.5 12 PHE B N 1
ATOM 2249 C CA . PHE B 1 12 ? 4.707 12.703 11.945 1 97.5 12 PHE B CA 1
ATOM 2250 C C . PHE B 1 12 ? 4.809 11.422 12.766 1 97.5 12 PHE B C 1
ATOM 2252 O O . PHE B 1 12 ? 3.836 11 13.398 1 97.5 12 PHE B O 1
ATOM 2259 N N . ALA B 1 13 ? 5.977 10.805 12.656 1 96.25 13 ALA B N 1
ATOM 2260 C CA . ALA B 1 13 ? 6.152 9.453 13.172 1 96.25 13 ALA B CA 1
ATOM 2261 C C . ALA B 1 13 ? 7.223 9.406 14.25 1 96.25 13 ALA B C 1
ATOM 2263 O O . ALA B 1 13 ? 8.422 9.5 13.961 1 96.25 13 ALA B O 1
ATOM 2264 N N . PRO B 1 14 ? 6.852 9.148 15.477 1 93.06 14 PRO B N 1
ATOM 2265 C CA . PRO B 1 14 ? 7.863 9.016 16.531 1 93.06 14 PRO B CA 1
ATOM 2266 C C . PRO B 1 14 ? 8.727 7.766 16.359 1 93.06 14 PRO B C 1
ATOM 2268 O O . PRO B 1 14 ? 9.852 7.711 16.859 1 93.06 14 PRO B O 1
ATOM 2271 N N . ARG B 1 15 ? 8.203 6.785 15.641 1 93.25 15 ARG B N 1
ATOM 2272 C CA . ARG B 1 15 ? 8.938 5.555 15.367 1 93.25 15 ARG B CA 1
ATOM 2273 C C . ARG B 1 15 ? 8.547 4.98 14.008 1 93.25 15 ARG B C 1
ATOM 2275 O O . ARG B 1 15 ? 7.457 5.242 13.508 1 93.25 15 ARG B O 1
ATOM 2282 N N . PRO B 1 16 ? 9.414 4.156 13.445 1 94.38 16 PRO B N 1
ATOM 2283 C CA . PRO B 1 16 ? 9.047 3.508 12.18 1 94.38 16 PRO B CA 1
ATOM 2284 C C . PRO B 1 16 ? 7.742 2.727 12.273 1 94.38 16 PRO B C 1
ATOM 2286 O O . PRO B 1 16 ? 7.492 2.049 13.273 1 94.38 16 PRO B O 1
ATOM 2289 N N . GLY B 1 17 ? 6.977 2.818 11.242 1 94.19 17 GLY B N 1
ATOM 2290 C CA . GLY B 1 17 ? 5.711 2.1 11.211 1 94.19 17 GLY B CA 1
ATOM 2291 C C . GLY B 1 17 ? 4.539 2.93 11.703 1 94.19 17 GLY B C 1
ATOM 2292 O O . GLY B 1 17 ? 3.391 2.488 11.641 1 94.19 17 GLY B O 1
ATOM 2293 N N . THR B 1 18 ? 4.859 4.141 12.148 1 95.25 18 THR B N 1
ATOM 2294 C CA . THR B 1 18 ? 3.814 5.055 12.594 1 95.25 18 THR B CA 1
ATOM 2295 C C . THR B 1 18 ? 3.707 6.258 11.664 1 95.25 18 THR B C 1
ATOM 2297 O O . THR B 1 18 ? 4.453 6.363 10.688 1 95.25 18 THR B O 1
ATOM 2300 N N . GLY B 1 19 ? 2.74 7.082 11.922 1 96.5 19 GLY B N 1
ATOM 2301 C CA . GLY B 1 19 ? 2.605 8.297 11.141 1 96.5 19 GLY B CA 1
ATOM 2302 C C . GLY B 1 19 ? 1.977 8.062 9.781 1 96.5 19 GLY B C 1
ATOM 2303 O O . GLY B 1 19 ? 1.154 7.16 9.617 1 96.5 19 GLY B O 1
ATOM 2304 N N . ASN B 1 20 ? 2.25 8.953 8.906 1 97 20 ASN B N 1
ATOM 2305 C CA . ASN B 1 20 ? 1.683 8.93 7.562 1 97 20 ASN B CA 1
ATOM 2306 C C . ASN B 1 20 ? 2.738 8.602 6.512 1 97 20 ASN B C 1
ATOM 2308 O O . ASN B 1 20 ? 3.756 9.289 6.406 1 97 20 ASN B O 1
ATOM 2312 N N . PRO B 1 21 ? 2.51 7.559 5.727 1 96.38 21 PRO B N 1
ATOM 2313 C CA . PRO B 1 21 ? 3.514 7.129 4.75 1 96.38 21 PRO B CA 1
ATOM 2314 C C . PRO B 1 21 ? 3.654 8.109 3.584 1 96.38 21 PRO B C 1
ATOM 2316 O O . PRO B 1 21 ? 2.664 8.695 3.146 1 96.38 21 PRO B O 1
ATOM 2319 N N . LEU B 1 22 ? 4.891 8.203 3.08 1 97.94 22 LEU B N 1
ATOM 2320 C CA . LEU B 1 22 ? 5.211 9.07 1.956 1 97.94 22 LEU B CA 1
ATOM 2321 C C . LEU B 1 22 ? 6.277 8.438 1.065 1 97.94 22 LEU B C 1
ATOM 2323 O O . LEU B 1 22 ? 7.332 8.023 1.55 1 97.94 22 LEU B O 1
ATOM 2327 N N . GLY B 1 23 ? 5.969 8.312 -0.179 1 98.5 23 GLY B N 1
ATOM 2328 C CA . GLY B 1 23 ? 7.008 7.984 -1.142 1 98.5 23 GLY B CA 1
ATOM 2329 C C . GLY B 1 23 ? 7.766 9.203 -1.643 1 98.5 23 GLY B C 1
ATOM 2330 O O . GLY B 1 23 ? 7.172 10.258 -1.872 1 98.5 23 GLY B O 1
ATOM 2331 N N . VAL B 1 24 ? 9.086 9.07 -1.809 1 98.81 24 VAL B N 1
ATOM 2332 C CA . VAL B 1 24 ? 9.93 10.18 -2.256 1 98.81 24 VAL B CA 1
ATOM 2333 C C . VAL B 1 24 ? 10.805 9.719 -3.418 1 98.81 24 VAL B C 1
ATOM 2335 O O . VAL B 1 24 ? 11.617 8.805 -3.268 1 98.81 24 VAL B O 1
ATOM 2338 N N . ILE B 1 25 ? 10.656 10.367 -4.527 1 98.56 25 ILE B N 1
ATOM 2339 C CA . ILE B 1 25 ? 11.523 10.172 -5.684 1 98.56 25 ILE B CA 1
ATOM 2340 C C . ILE B 1 25 ? 12.414 11.391 -5.875 1 98.56 25 ILE B C 1
ATOM 2342 O O . ILE B 1 25 ? 11.922 12.508 -6.078 1 98.56 25 ILE B O 1
ATOM 2346 N N . LEU B 1 26 ? 13.781 11.477 -5.777 1 96.81 26 LEU B N 1
ATOM 2347 C CA . LEU B 1 26 ? 14.68 12.625 -5.703 1 96.81 26 LEU B CA 1
ATOM 2348 C C . LEU B 1 26 ? 15.078 13.094 -7.098 1 96.81 26 LEU B C 1
ATOM 2350 O O . LEU B 1 26 ? 15.445 14.258 -7.285 1 96.81 26 LEU B O 1
ATOM 2354 N N . ASP B 1 27 ? 15.07 12.492 -8.156 1 92.44 27 ASP B N 1
ATOM 2355 C CA . ASP B 1 27 ? 15.508 12.852 -9.508 1 92.44 27 ASP B CA 1
ATOM 2356 C C . ASP B 1 27 ? 14.492 12.406 -10.555 1 92.44 27 ASP B C 1
ATOM 2358 O O . ASP B 1 27 ? 14.797 11.578 -11.414 1 92.44 27 ASP B O 1
ATOM 2362 N N . ALA B 1 28 ? 13.422 13.32 -10.484 1 96.25 28 ALA B N 1
ATOM 2363 C CA . ALA B 1 28 ? 12.312 12.844 -11.305 1 96.25 28 ALA B CA 1
ATOM 2364 C C . ALA B 1 28 ? 12.172 13.664 -12.578 1 96.25 28 ALA B C 1
ATOM 2366 O O . ALA B 1 28 ? 11.148 13.609 -13.258 1 96.25 28 ALA B O 1
ATOM 2367 N N . ASP B 1 29 ? 13.219 14.453 -12.93 1 96.44 29 ASP B N 1
ATOM 2368 C CA . ASP B 1 29 ? 13.148 15.344 -14.086 1 96.44 29 ASP B CA 1
ATOM 2369 C C . ASP B 1 29 ? 12.859 14.57 -15.367 1 96.44 29 ASP B C 1
ATOM 2371 O O . ASP B 1 29 ? 12.266 15.102 -16.312 1 96.44 29 ASP B O 1
ATOM 2375 N N . GLY B 1 30 ? 13.188 13.359 -15.414 1 95.56 30 GLY B N 1
ATOM 2376 C CA . GLY B 1 30 ? 13.039 12.562 -16.625 1 95.56 30 GLY B CA 1
ATOM 2377 C C . GLY B 1 30 ? 11.672 11.898 -16.734 1 95.56 30 GLY B C 1
ATOM 2378 O O . GLY B 1 30 ? 11.367 11.273 -17.75 1 95.56 30 GLY B O 1
ATOM 2379 N N . LEU B 1 31 ? 10.836 12.039 -15.766 1 96.75 31 LEU B N 1
ATOM 2380 C CA . LEU B 1 31 ? 9.523 11.398 -15.766 1 96.75 31 LEU B CA 1
ATOM 2381 C C . LEU B 1 31 ? 8.453 12.352 -16.297 1 96.75 31 LEU B C 1
ATOM 2383 O O . LEU B 1 31 ? 8.453 13.539 -15.961 1 96.75 31 LEU B O 1
ATOM 2387 N N . SER B 1 32 ? 7.594 11.836 -17.141 1 97.06 32 SER B N 1
ATOM 2388 C CA . SER B 1 32 ? 6.395 12.578 -17.516 1 97.06 32 SER B CA 1
ATOM 2389 C C . SER B 1 32 ? 5.363 12.57 -16.391 1 97.06 32 SER B C 1
ATOM 2391 O O . SER B 1 32 ? 5.461 11.781 -15.453 1 97.06 32 SER B O 1
ATOM 2393 N N . SER B 1 33 ? 4.375 13.43 -16.531 1 97.56 33 SER B N 1
ATOM 2394 C CA . SER B 1 33 ? 3.289 13.461 -15.562 1 97.56 33 SER B CA 1
ATOM 2395 C C . SER B 1 33 ? 2.58 12.117 -15.477 1 97.56 33 SER B C 1
ATOM 2397 O O . SER B 1 33 ? 2.217 11.664 -14.391 1 97.56 33 SER B O 1
ATOM 2399 N N . SER B 1 34 ? 2.381 11.539 -16.625 1 96.94 34 SER B N 1
ATOM 2400 C CA . SER B 1 34 ? 1.706 10.25 -16.672 1 96.94 34 SER B CA 1
ATOM 2401 C C . SER B 1 34 ? 2.527 9.172 -15.969 1 96.94 34 SER B C 1
ATOM 2403 O O . SER B 1 34 ? 1.97 8.297 -15.305 1 96.94 34 SER B O 1
ATOM 2405 N N . GLN B 1 35 ? 3.838 9.219 -16.125 1 95.75 35 GLN B N 1
ATOM 2406 C CA . GLN B 1 35 ? 4.719 8.266 -15.461 1 95.75 35 GLN B CA 1
ATOM 2407 C C . GLN B 1 35 ? 4.711 8.477 -13.953 1 95.75 35 GLN B C 1
ATOM 2409 O O . GLN B 1 35 ? 4.707 7.516 -13.18 1 95.75 35 GLN B O 1
ATOM 2414 N N . MET B 1 36 ? 4.723 9.75 -13.523 1 97.75 36 MET B N 1
ATOM 2415 C CA . MET B 1 36 ? 4.652 10.062 -12.102 1 97.75 36 MET B CA 1
ATOM 2416 C C . MET B 1 36 ? 3.355 9.539 -11.492 1 97.75 36 MET B C 1
ATOM 2418 O O . MET B 1 36 ? 3.373 8.906 -10.438 1 97.75 36 MET B O 1
ATOM 2422 N N . GLN B 1 37 ? 2.25 9.781 -12.203 1 97 37 GLN B N 1
ATOM 2423 C CA . GLN B 1 37 ? 0.951 9.32 -11.727 1 97 37 GLN B CA 1
ATOM 2424 C C . GLN B 1 37 ? 0.907 7.797 -11.641 1 97 37 GLN B C 1
ATOM 2426 O O . GLN B 1 37 ? 0.4 7.238 -10.664 1 97 37 GLN B O 1
ATOM 2431 N N . ALA B 1 38 ? 1.476 7.105 -12.656 1 94.94 38 ALA B N 1
ATOM 2432 C CA . ALA B 1 38 ? 1.489 5.645 -12.68 1 94.94 38 ALA B CA 1
ATOM 2433 C C . ALA B 1 38 ? 2.318 5.086 -11.523 1 94.94 38 ALA B C 1
ATOM 2435 O O . ALA B 1 38 ? 1.927 4.105 -10.883 1 94.94 38 ALA B O 1
ATOM 2436 N N . LEU B 1 39 ? 3.443 5.715 -11.258 1 96.19 39 LEU B N 1
ATOM 2437 C CA . LEU B 1 39 ? 4.309 5.258 -10.18 1 96.19 39 LEU B CA 1
ATOM 2438 C C . LEU B 1 39 ? 3.648 5.488 -8.82 1 96.19 39 LEU B C 1
ATOM 2440 O O . LEU B 1 39 ? 3.703 4.621 -7.945 1 96.19 39 LEU B O 1
ATOM 2444 N N . ALA B 1 40 ? 2.996 6.617 -8.656 1 96.56 40 ALA B N 1
ATOM 2445 C CA . ALA B 1 40 ? 2.271 6.891 -7.418 1 96.56 40 ALA B CA 1
ATOM 2446 C C . ALA B 1 40 ? 1.17 5.859 -7.188 1 96.56 40 ALA B C 1
ATOM 2448 O O . ALA B 1 40 ? 0.973 5.395 -6.062 1 96.56 40 ALA B O 1
ATOM 2449 N N . ALA B 1 41 ? 0.479 5.562 -8.25 1 93.12 41 ALA B N 1
ATOM 2450 C CA . ALA B 1 41 ? -0.571 4.551 -8.164 1 93.12 41 ALA B CA 1
ATOM 2451 C C . ALA B 1 41 ? 0.004 3.195 -7.773 1 93.12 41 ALA B C 1
ATOM 2453 O O . ALA B 1 41 ? -0.572 2.484 -6.945 1 93.12 41 ALA B O 1
ATOM 2454 N N . TRP B 1 42 ? 1.124 2.887 -8.352 1 94.25 42 TRP B N 1
ATOM 2455 C CA . TRP B 1 42 ? 1.765 1.605 -8.078 1 94.25 42 TRP B CA 1
ATOM 2456 C C . TRP B 1 42 ? 2.256 1.54 -6.633 1 94.25 42 TRP B C 1
ATOM 2458 O O . TRP B 1 42 ? 2.104 0.516 -5.965 1 94.25 42 TRP B O 1
ATOM 2468 N N . LEU B 1 43 ? 2.881 2.6 -6.141 1 95.31 43 LEU B N 1
ATOM 2469 C CA . LEU B 1 43 ? 3.369 2.637 -4.766 1 95.31 43 LEU B CA 1
ATOM 2470 C C . LEU B 1 43 ? 2.211 2.549 -3.779 1 95.31 43 LEU B C 1
ATOM 2472 O O . LEU B 1 43 ? 2.371 2.027 -2.672 1 95.31 43 LEU B O 1
ATOM 2476 N N . ASN B 1 44 ? 1.086 3.123 -4.184 1 91.31 44 ASN B N 1
ATOM 2477 C CA . ASN B 1 44 ? -0.164 3.016 -3.438 1 91.31 44 ASN B CA 1
ATOM 2478 C C . ASN B 1 44 ? -0.012 3.527 -2.008 1 91.31 44 ASN B C 1
ATOM 2480 O O . ASN B 1 44 ? -0.455 2.875 -1.061 1 91.31 44 ASN B O 1
ATOM 2484 N N . LEU B 1 45 ? 0.718 4.582 -1.812 1 93.75 45 LEU B N 1
ATOM 2485 C CA . LEU B 1 45 ? 0.831 5.305 -0.551 1 93.75 45 LEU B CA 1
ATOM 2486 C C . LEU B 1 45 ? -0.106 6.508 -0.528 1 93.75 45 LEU B C 1
ATOM 2488 O O . LEU B 1 45 ? -0.731 6.832 -1.54 1 93.75 45 LEU B O 1
ATOM 2492 N N . SER B 1 46 ? -0.229 7.145 0.628 1 91.44 46 SER B N 1
ATOM 2493 C CA . SER B 1 46 ? -1.072 8.336 0.696 1 91.44 46 SER B CA 1
ATOM 2494 C C . SER B 1 46 ? -0.672 9.359 -0.362 1 91.44 46 SER B C 1
ATOM 2496 O O . SER B 1 46 ? -1.517 9.836 -1.121 1 91.44 46 SER B O 1
ATOM 2498 N N . GLU B 1 47 ? 0.604 9.672 -0.37 1 95.12 47 GLU B N 1
ATOM 2499 C CA . GLU B 1 47 ? 1.153 10.523 -1.422 1 95.12 47 GLU B CA 1
ATOM 2500 C C . GLU B 1 47 ? 2.574 10.102 -1.786 1 95.12 47 GLU B C 1
ATOM 2502 O O . GLU B 1 47 ? 3.25 9.43 -1.002 1 95.12 47 GLU B O 1
ATOM 2507 N N . THR B 1 48 ? 2.924 10.445 -2.924 1 98.12 48 THR B N 1
ATOM 2508 C CA . THR B 1 48 ? 4.293 10.367 -3.424 1 98.12 48 THR B CA 1
ATOM 2509 C C . THR B 1 48 ? 4.766 11.734 -3.92 1 98.12 48 THR B C 1
ATOM 2511 O O . THR B 1 48 ? 4.039 12.43 -4.629 1 98.12 48 THR B O 1
ATOM 2514 N N . VAL B 1 49 ? 5.945 12.086 -3.49 1 98.69 49 VAL B N 1
ATOM 2515 C CA . VAL B 1 49 ? 6.492 13.352 -3.971 1 98.69 49 VAL B CA 1
ATOM 2516 C C . VAL B 1 49 ? 7.621 13.086 -4.965 1 98.69 49 VAL B C 1
ATOM 2518 O O . VAL B 1 49 ? 8.391 12.133 -4.797 1 98.69 49 VAL B O 1
ATOM 2521 N N . PHE B 1 50 ? 7.664 13.891 -5.973 1 98.75 50 PHE B N 1
ATOM 2522 C CA . PHE B 1 50 ? 8.703 13.859 -6.996 1 98.75 50 PHE B CA 1
ATOM 2523 C C . PHE B 1 50 ? 9.523 15.141 -6.977 1 98.75 50 PHE B C 1
ATOM 2525 O O . PHE B 1 50 ? 8.992 16.234 -7.184 1 98.75 50 PHE B O 1
ATOM 2532 N N . PHE B 1 51 ? 10.805 15.008 -6.684 1 98.62 51 PHE B N 1
ATOM 2533 C CA . PHE B 1 51 ? 11.695 16.156 -6.691 1 98.62 51 PHE B CA 1
ATOM 2534 C C . PHE B 1 51 ? 12.109 16.516 -8.117 1 98.62 51 PHE B C 1
ATOM 2536 O O . PHE B 1 51 ? 12.477 15.641 -8.898 1 98.62 51 PHE B O 1
ATOM 2543 N N . LEU B 1 52 ? 11.984 17.703 -8.453 1 98.06 52 LEU B N 1
ATOM 2544 C CA . LEU B 1 52 ? 12.43 18.266 -9.727 1 98.06 52 LEU B CA 1
ATOM 2545 C C . LEU B 1 52 ? 13.391 19.422 -9.5 1 98.06 52 LEU B C 1
ATOM 2547 O O . LEU B 1 52 ? 13.508 19.938 -8.383 1 98.06 52 LEU B O 1
ATOM 2551 N N . ARG B 1 53 ? 14.094 19.828 -10.609 1 96.88 53 ARG B N 1
ATOM 2552 C CA . ARG B 1 53 ? 14.898 21.047 -10.539 1 96.88 53 ARG B CA 1
ATOM 2553 C C . ARG B 1 53 ? 14.023 22.266 -10.305 1 96.88 53 ARG B C 1
ATOM 2555 O O . ARG B 1 53 ? 12.992 22.438 -10.961 1 96.88 53 ARG B O 1
ATOM 2562 N N . PRO B 1 54 ? 14.43 23.062 -9.211 1 96.5 54 PRO B N 1
ATOM 2563 C CA . PRO B 1 54 ? 13.656 24.297 -9 1 96.5 54 PRO B CA 1
ATOM 2564 C C . PRO B 1 54 ? 13.547 25.141 -10.266 1 96.5 54 PRO B C 1
ATOM 2566 O O . PRO B 1 54 ? 14.5 25.234 -11.047 1 96.5 54 PRO B O 1
ATOM 2569 N N . SER B 1 55 ? 12.383 25.75 -10.484 1 95.31 55 SER B N 1
ATOM 2570 C CA . SER B 1 55 ? 12.172 26.594 -11.656 1 95.31 55 SER B CA 1
ATOM 2571 C C . SER B 1 55 ? 11.773 28.016 -11.25 1 95.31 55 SER B C 1
ATOM 2573 O O . SER B 1 55 ? 11.586 28.875 -12.109 1 95.31 55 SER B O 1
ATOM 2575 N N . THR B 1 56 ? 11.57 28.297 -10.023 1 95 56 THR B N 1
ATOM 2576 C CA . THR B 1 56 ? 11.211 29.609 -9.477 1 95 56 THR B CA 1
ATOM 2577 C C . THR B 1 56 ? 12.359 30.203 -8.672 1 95 56 THR B C 1
ATOM 2579 O O . THR B 1 56 ? 12.93 29.531 -7.812 1 95 56 THR B O 1
ATOM 2582 N N . PRO B 1 57 ? 12.664 31.438 -8.977 1 94.19 57 PRO B N 1
ATOM 2583 C CA . PRO B 1 57 ? 13.727 32.062 -8.203 1 94.19 57 PRO B CA 1
ATOM 2584 C C . PRO B 1 57 ? 13.469 32.031 -6.703 1 94.19 57 PRO B C 1
ATOM 2586 O O . PRO B 1 57 ? 12.344 32.281 -6.266 1 94.19 57 PRO B O 1
ATOM 2589 N N . GLY B 1 58 ? 14.539 31.656 -5.941 1 94.44 58 GLY B N 1
ATOM 2590 C CA . GLY B 1 58 ? 14.438 31.672 -4.492 1 94.44 58 GLY B CA 1
ATOM 2591 C C . GLY B 1 58 ? 14.086 30.328 -3.902 1 94.44 58 GLY B C 1
ATOM 2592 O O . GLY B 1 58 ? 14.266 30.094 -2.705 1 94.44 58 GLY B O 1
ATOM 2593 N N . ALA B 1 59 ? 13.57 29.453 -4.734 1 97.19 59 ALA B N 1
ATOM 2594 C CA . ALA B 1 59 ? 13.195 28.125 -4.242 1 97.19 59 ALA B CA 1
ATOM 2595 C C . ALA B 1 59 ? 14.438 27.281 -3.932 1 97.19 59 ALA B C 1
ATOM 2597 O O . ALA B 1 59 ? 15.391 27.281 -4.707 1 97.19 59 ALA B O 1
ATOM 2598 N N . ASP B 1 60 ? 14.391 26.594 -2.803 1 97.81 60 ASP B N 1
ATOM 2599 C CA . ASP B 1 60 ? 15.492 25.719 -2.428 1 97.81 60 ASP B CA 1
ATOM 2600 C C . ASP B 1 60 ? 15.344 24.344 -3.076 1 97.81 60 ASP B C 1
ATOM 2602 O O . ASP B 1 60 ? 16.344 23.672 -3.375 1 97.81 60 ASP B O 1
ATOM 2606 N N . TYR B 1 61 ? 14.133 23.906 -3.264 1 97.94 61 TYR B N 1
ATOM 2607 C CA . TYR B 1 61 ? 13.805 22.656 -3.949 1 97.94 61 TYR B CA 1
ATOM 2608 C C . TYR B 1 61 ? 12.383 22.703 -4.504 1 97.94 61 TYR B C 1
ATOM 2610 O O . TYR B 1 61 ? 11.617 23.625 -4.195 1 97.94 61 TYR B O 1
ATOM 2618 N N . HIS B 1 62 ? 12.078 21.797 -5.375 1 98.31 62 HIS B N 1
ATOM 2619 C CA . HIS B 1 62 ? 10.805 21.719 -6.07 1 98.31 62 HIS B CA 1
ATOM 2620 C C . HIS B 1 62 ? 10.242 20.297 -6.023 1 98.31 62 HIS B C 1
ATOM 2622 O O . HIS B 1 62 ? 10.945 19.344 -6.324 1 98.31 62 HIS B O 1
ATOM 2628 N N . ILE B 1 63 ? 8.969 20.266 -5.578 1 98.25 63 ILE B N 1
ATOM 2629 C CA . ILE B 1 63 ? 8.352 18.953 -5.566 1 98.25 63 ILE B CA 1
ATOM 2630 C C . ILE B 1 63 ? 6.992 19.016 -6.262 1 98.25 63 ILE B C 1
ATOM 2632 O O . ILE B 1 63 ? 6.359 20.062 -6.309 1 98.25 63 ILE B O 1
ATOM 2636 N N . ARG B 1 64 ? 6.637 17.922 -6.836 1 98.19 64 ARG B N 1
ATOM 2637 C CA . ARG B 1 64 ? 5.266 17.609 -7.234 1 98.19 64 ARG B CA 1
ATOM 2638 C C . ARG B 1 64 ? 4.672 16.516 -6.355 1 98.19 64 ARG B C 1
ATOM 2640 O O . ARG B 1 64 ? 5.383 15.602 -5.934 1 98.19 64 ARG B O 1
ATOM 2647 N N . ILE B 1 65 ? 3.434 16.609 -6.031 1 96.75 65 ILE B N 1
ATOM 2648 C CA . ILE B 1 65 ? 2.789 15.742 -5.055 1 96.75 65 ILE B CA 1
ATOM 2649 C C . ILE B 1 65 ? 1.659 14.961 -5.727 1 96.75 65 ILE B C 1
ATOM 2651 O O . ILE B 1 65 ? 0.766 15.555 -6.336 1 96.75 65 ILE B O 1
ATOM 2655 N N . PHE B 1 66 ? 1.666 13.664 -5.602 1 96.75 66 PHE B N 1
ATOM 2656 C CA . PHE B 1 66 ? 0.662 12.82 -6.238 1 96.75 66 PHE B CA 1
ATOM 2657 C C . PHE B 1 66 ? 0.027 11.875 -5.223 1 96.75 66 PHE B C 1
ATOM 2659 O O . PHE B 1 66 ? 0.724 11.289 -4.391 1 96.75 66 PHE B O 1
ATOM 2666 N N . THR B 1 67 ? -1.3 11.781 -5.199 1 92.88 67 THR B N 1
ATOM 2667 C CA . THR B 1 67 ? -1.979 10.609 -4.668 1 92.88 67 THR B CA 1
ATOM 2668 C C . THR B 1 67 ? -1.99 9.477 -5.691 1 92.88 67 THR B C 1
ATOM 2670 O O . THR B 1 67 ? -1.518 9.648 -6.816 1 92.88 67 THR B O 1
ATOM 2673 N N . PRO B 1 68 ? -2.512 8.312 -5.371 1 92.06 68 PRO B N 1
ATOM 2674 C CA . PRO B 1 68 ? -2.586 7.238 -6.363 1 92.06 68 PRO B CA 1
ATOM 2675 C C . PRO B 1 68 ? -3.457 7.602 -7.562 1 92.06 68 PRO B C 1
ATOM 2677 O O . PRO B 1 68 ? -3.326 6.996 -8.633 1 92.06 68 PRO B O 1
ATOM 2680 N N . THR B 1 69 ? -4.285 8.742 -7.41 1 90.5 69 THR B N 1
ATOM 2681 C CA . THR B 1 69 ? -5.27 8.945 -8.469 1 90.5 69 THR B CA 1
ATOM 2682 C C . THR B 1 69 ? -5.105 10.32 -9.102 1 90.5 69 THR B C 1
ATOM 2684 O O . THR B 1 69 ? -5.637 10.578 -10.18 1 90.5 69 THR B O 1
ATOM 2687 N N . ARG B 1 70 ? -4.391 11.211 -8.383 1 91.94 70 ARG B N 1
ATOM 2688 C CA . ARG B 1 70 ? -4.273 12.547 -8.961 1 91.94 70 ARG B CA 1
ATOM 2689 C C . ARG B 1 70 ? -3.115 13.312 -8.328 1 91.94 70 ARG B C 1
ATOM 2691 O O . ARG B 1 70 ? -2.588 12.906 -7.289 1 91.94 70 ARG B O 1
ATOM 2698 N N . GLU B 1 71 ? -2.811 14.445 -8.992 1 94.75 71 GLU B N 1
ATOM 2699 C CA . GLU B 1 71 ? -1.815 15.375 -8.461 1 94.75 71 GLU B CA 1
ATOM 2700 C C . GLU B 1 71 ? -2.463 16.422 -7.566 1 94.75 71 GLU B C 1
ATOM 2702 O O . GLU B 1 71 ? -3.578 16.875 -7.832 1 94.75 71 GLU B O 1
ATOM 2707 N N . LEU B 1 72 ? -1.808 16.766 -6.531 1 90.44 72 LEU B N 1
ATOM 2708 C CA . LEU B 1 72 ? -2.238 17.828 -5.621 1 90.44 72 LEU B CA 1
ATOM 2709 C C . LEU B 1 72 ? -1.343 19.047 -5.75 1 90.44 72 LEU B C 1
ATOM 2711 O O . LEU B 1 72 ? -0.131 18.922 -5.941 1 90.44 72 LEU B O 1
ATOM 2715 N N . ALA B 1 73 ? -1.936 20.188 -5.602 1 89 73 ALA B N 1
ATOM 2716 C CA . ALA B 1 73 ? -1.156 21.422 -5.637 1 89 73 ALA B CA 1
ATOM 2717 C C . ALA B 1 73 ? -0.323 21.578 -4.367 1 89 73 ALA B C 1
ATOM 2719 O O . ALA B 1 73 ? 0.761 22.156 -4.398 1 89 73 ALA B O 1
ATOM 2720 N N . PHE B 1 74 ? -0.839 21.109 -3.336 1 86.56 74 PHE B N 1
ATOM 2721 C CA . PHE B 1 74 ? -0.202 21.156 -2.025 1 86.56 74 PHE B CA 1
ATOM 2722 C C . PHE B 1 74 ? -0.746 20.078 -1.111 1 86.56 74 PHE B C 1
ATOM 2724 O O . PHE B 1 74 ? -1.907 19.672 -1.229 1 86.56 74 PHE B O 1
ATOM 2731 N N . ALA B 1 75 ? 0.186 19.594 -0.189 1 89.06 75 ALA B N 1
ATOM 2732 C CA . ALA B 1 75 ? -0.197 18.719 0.92 1 89.06 75 ALA B CA 1
ATOM 2733 C C . ALA B 1 75 ? 0.749 18.891 2.105 1 89.06 75 ALA B C 1
ATOM 2735 O O . ALA B 1 75 ? 1.949 19.109 1.924 1 89.06 75 ALA B O 1
ATOM 2736 N N . GLY B 1 76 ? 0.277 18.781 3.291 1 89.94 76 GLY B N 1
ATOM 2737 C CA . GLY B 1 76 ? 1.012 19.062 4.516 1 89.94 76 GLY B CA 1
ATOM 2738 C C . GLY B 1 76 ? 2.098 18.031 4.801 1 89.94 76 GLY B C 1
ATOM 2739 O O . GLY B 1 76 ? 3.287 18.344 4.699 1 89.94 76 GLY B O 1
ATOM 2740 N N . HIS B 1 77 ? 1.676 16.734 5.027 1 93.81 77 HIS B N 1
ATOM 2741 C CA . HIS B 1 77 ? 2.672 15.75 5.449 1 93.81 77 HIS B CA 1
ATOM 2742 C C . HIS B 1 77 ? 3.693 15.492 4.348 1 93.81 77 HIS B C 1
ATOM 2744 O O . HIS B 1 77 ? 4.887 15.352 4.621 1 93.81 77 HIS B O 1
ATOM 2750 N N . PRO B 1 78 ? 3.324 15.5 3.078 1 96.38 78 PRO B N 1
ATOM 2751 C CA . PRO B 1 78 ? 4.336 15.359 2.027 1 96.38 78 PRO B CA 1
ATOM 2752 C C . PRO B 1 78 ? 5.379 16.469 2.057 1 96.38 78 PRO B C 1
ATOM 2754 O O . PRO B 1 78 ? 6.562 16.219 1.813 1 96.38 78 PRO B O 1
ATOM 2757 N N . SER B 1 79 ? 4.949 17.641 2.365 1 95.88 79 SER B N 1
ATOM 2758 C CA . SER B 1 79 ? 5.879 18.766 2.395 1 95.88 79 SER B CA 1
ATOM 2759 C C . SER B 1 79 ? 6.863 18.641 3.553 1 95.88 79 SER B C 1
ATOM 2761 O O . SER B 1 79 ? 8.047 18.953 3.406 1 95.88 79 SER B O 1
ATOM 2763 N N . VAL B 1 80 ? 6.379 18.188 4.672 1 96.75 80 VAL B N 1
ATOM 2764 C CA . VAL B 1 80 ? 7.262 17.938 5.809 1 96.75 80 VAL B CA 1
ATOM 2765 C C . VAL B 1 80 ? 8.281 16.859 5.445 1 96.75 80 VAL B C 1
ATOM 2767 O O . VAL B 1 80 ? 9.484 17.047 5.656 1 96.75 80 VAL B O 1
ATOM 2770 N N . GLY B 1 81 ? 7.812 15.789 4.91 1 97.94 81 GLY B N 1
ATOM 2771 C CA . GLY B 1 81 ? 8.695 14.711 4.492 1 97.94 81 GLY B CA 1
ATOM 2772 C C . GLY B 1 81 ? 9.68 15.133 3.412 1 97.94 81 GLY B C 1
ATOM 2773 O O . GLY B 1 81 ? 10.844 14.742 3.443 1 97.94 81 GLY B O 1
ATOM 2774 N N . ALA B 1 82 ? 9.203 15.914 2.459 1 98.19 82 ALA B N 1
ATOM 2775 C CA . ALA B 1 82 ? 10.055 16.391 1.371 1 98.19 82 ALA B CA 1
ATOM 2776 C C . ALA B 1 82 ? 11.188 17.266 1.9 1 98.19 82 ALA B C 1
ATOM 2778 O O . ALA B 1 82 ? 12.328 17.172 1.438 1 98.19 82 ALA B O 1
ATOM 2779 N N . ALA B 1 83 ? 10.867 18.094 2.807 1 97.62 83 ALA B N 1
ATOM 2780 C CA . ALA B 1 83 ? 11.898 18.953 3.389 1 97.62 83 ALA B CA 1
ATOM 2781 C C . ALA B 1 83 ? 12.961 18.109 4.102 1 97.62 83 ALA B C 1
ATOM 2783 O O . ALA B 1 83 ? 14.156 18.375 3.955 1 97.62 83 ALA B O 1
ATOM 2784 N N . TRP B 1 84 ? 12.5 17.172 4.871 1 97.69 84 TRP B N 1
ATOM 2785 C CA . TRP B 1 84 ? 13.43 16.266 5.539 1 97.69 84 TRP B CA 1
ATOM 2786 C C . TRP B 1 84 ? 14.352 15.594 4.523 1 97.69 84 TRP B C 1
ATOM 2788 O O . TRP B 1 84 ? 15.57 15.555 4.711 1 97.69 84 TRP B O 1
ATOM 2798 N N . ALA B 1 85 ? 13.789 15.102 3.461 1 98 85 ALA B N 1
ATOM 2799 C CA . ALA B 1 85 ? 14.547 14.414 2.422 1 98 85 ALA B CA 1
ATOM 2800 C C . ALA B 1 85 ? 15.523 15.367 1.735 1 98 85 ALA B C 1
ATOM 2802 O O . ALA B 1 85 ? 16.672 14.992 1.449 1 98 85 ALA B O 1
ATOM 2803 N N . ALA B 1 86 ? 15.047 16.562 1.446 1 97.69 86 ALA B N 1
ATOM 2804 C CA . ALA B 1 86 ? 15.891 17.547 0.77 1 97.69 86 ALA B CA 1
ATOM 2805 C C . ALA B 1 86 ? 17.156 17.828 1.565 1 97.69 86 ALA B C 1
ATOM 2807 O O . ALA B 1 86 ? 18.25 17.875 0.999 1 97.69 86 ALA B O 1
ATOM 2808 N N . VAL B 1 87 ? 17 17.953 2.857 1 97 87 VAL B N 1
ATOM 2809 C CA . VAL B 1 87 ? 18.141 18.266 3.709 1 97 87 VAL B CA 1
ATOM 2810 C C . VAL B 1 87 ? 19.016 17.031 3.887 1 97 87 VAL B C 1
ATOM 2812 O O . VAL B 1 87 ? 20.234 17.094 3.693 1 97 87 VAL B O 1
ATOM 2815 N N . THR B 1 88 ? 18.438 15.891 4.191 1 96.31 88 THR B N 1
ATOM 2816 C CA . THR B 1 88 ? 19.156 14.68 4.551 1 96.31 88 THR B CA 1
ATOM 2817 C C . THR B 1 88 ? 19.891 14.109 3.34 1 96.31 88 THR B C 1
ATOM 2819 O O . THR B 1 88 ? 20.969 13.523 3.477 1 96.31 88 THR B O 1
ATOM 2822 N N . CYS B 1 89 ? 19.344 14.352 2.176 1 95.94 89 CYS B N 1
ATOM 2823 C CA . CYS B 1 89 ? 19.953 13.812 0.965 1 95.94 89 CYS B CA 1
ATOM 2824 C C . CYS B 1 89 ? 20.828 14.859 0.283 1 95.94 89 CYS B C 1
ATOM 2826 O O . CYS B 1 89 ? 21.344 14.625 -0.807 1 95.94 89 CYS B O 1
ATOM 2828 N N . GLY B 1 90 ? 20.891 16.062 0.833 1 94.88 90 GLY B N 1
ATOM 2829 C CA . GLY B 1 90 ? 21.812 17.078 0.353 1 94.88 90 GLY B CA 1
ATOM 2830 C C . GLY B 1 90 ? 21.281 17.844 -0.848 1 94.88 90 GLY B C 1
ATOM 2831 O O . GLY B 1 90 ? 22.047 18.406 -1.622 1 94.88 90 GLY B O 1
ATOM 2832 N N . LEU B 1 91 ? 19.969 17.828 -1.073 1 95.69 91 LEU B N 1
ATOM 2833 C CA . LEU B 1 91 ? 19.359 18.531 -2.197 1 95.69 91 LEU B CA 1
ATOM 2834 C C . LEU B 1 91 ? 19.188 20.016 -1.88 1 95.69 91 LEU B C 1
ATOM 2836 O O . LEU B 1 91 ? 19.062 20.828 -2.789 1 95.69 91 LEU B O 1
ATOM 2840 N N . ALA B 1 92 ? 19.078 20.297 -0.567 1 95.88 92 ALA B N 1
ATOM 2841 C CA . ALA B 1 92 ? 18.938 21.672 -0.102 1 95.88 92 ALA B CA 1
ATOM 2842 C C . ALA B 1 92 ? 19.656 21.875 1.229 1 95.88 92 ALA B C 1
ATOM 2844 O O . ALA B 1 92 ? 19.766 20.953 2.035 1 95.88 92 ALA B O 1
ATOM 2845 N N . GLN B 1 93 ? 20.078 23.062 1.426 1 94.44 93 GLN B N 1
ATOM 2846 C CA . GLN B 1 93 ? 20.703 23.484 2.678 1 94.44 93 GLN B CA 1
ATOM 2847 C C . GLN B 1 93 ? 19.938 24.641 3.316 1 94.44 93 GLN B C 1
ATOM 2849 O O . GLN B 1 93 ? 19.766 25.688 2.705 1 94.44 93 GLN B O 1
ATOM 2854 N N . PRO B 1 94 ? 19.5 24.328 4.527 1 95.06 94 PRO B N 1
ATOM 2855 C CA . PRO B 1 94 ? 18.797 25.438 5.18 1 95.06 94 PRO B CA 1
ATOM 2856 C C . PRO B 1 94 ? 19.688 26.656 5.395 1 95.06 94 PRO B C 1
ATOM 2858 O O . PRO B 1 94 ? 20.875 26.516 5.691 1 95.06 94 PRO B O 1
ATOM 2861 N N . HIS B 1 95 ? 19.203 27.844 5.18 1 93.62 95 HIS B N 1
ATOM 2862 C CA . HIS B 1 95 ? 19.828 29.125 5.516 1 93.62 95 HIS B CA 1
ATOM 2863 C C . HIS B 1 95 ? 19.172 29.75 6.75 1 93.62 95 HIS B C 1
ATOM 2865 O O . HIS B 1 95 ? 18.031 30.188 6.691 1 93.62 95 HIS B O 1
ATOM 2871 N N . ASP B 1 96 ? 19.922 29.844 7.863 1 93.56 96 ASP B N 1
ATOM 2872 C CA . ASP B 1 96 ? 19.391 30.344 9.133 1 93.56 96 ASP B CA 1
ATOM 2873 C C . ASP B 1 96 ? 18.125 29.594 9.531 1 93.56 96 ASP B C 1
ATOM 2875 O O . ASP B 1 96 ? 17.109 30.219 9.867 1 93.56 96 ASP B O 1
ATOM 2879 N N . GLY B 1 97 ? 18.094 28.297 9.258 1 94.81 97 GLY B N 1
ATOM 2880 C CA . GLY B 1 97 ? 17.016 27.406 9.688 1 94.81 97 GLY B CA 1
ATOM 2881 C C . GLY B 1 97 ? 15.789 27.5 8.805 1 94.81 97 GLY B C 1
ATOM 2882 O O . GLY B 1 97 ? 14.695 27.109 9.219 1 94.81 97 GLY B O 1
ATOM 2883 N N . SER B 1 98 ? 15.977 28 7.602 1 96.25 98 SER B N 1
ATOM 2884 C CA . SER B 1 98 ? 14.812 28.203 6.75 1 96.25 98 SER B CA 1
ATOM 2885 C C . SER B 1 98 ? 15.047 27.625 5.352 1 96.25 98 SER B C 1
ATOM 2887 O O . SER B 1 98 ? 16.172 27.641 4.855 1 96.25 98 SER B O 1
ATOM 2889 N N . LEU B 1 99 ? 13.984 27.094 4.738 1 97.38 99 LEU B N 1
ATOM 2890 C CA . LEU B 1 99 ? 13.922 26.656 3.35 1 97.38 99 LEU B CA 1
ATOM 2891 C C . LEU B 1 99 ? 12.664 27.172 2.67 1 97.38 99 LEU B C 1
ATOM 2893 O O . LEU B 1 99 ? 11.695 27.531 3.344 1 97.38 99 LEU B O 1
ATOM 2897 N N . LEU B 1 100 ? 12.758 27.266 1.404 1 97.69 100 LEU B N 1
ATOM 2898 C CA . LEU B 1 100 ? 11.586 27.547 0.59 1 97.69 100 LEU B CA 1
ATOM 2899 C C . LEU B 1 100 ? 11.289 26.406 -0.368 1 97.69 100 LEU B C 1
ATOM 2901 O O . LEU B 1 100 ? 12.109 26.094 -1.236 1 97.69 100 LEU B O 1
ATOM 2905 N N . GLN B 1 101 ? 10.125 25.844 -0.232 1 97.25 101 GLN B N 1
ATOM 2906 C CA . GLN B 1 101 ? 9.672 24.75 -1.096 1 97.25 101 GLN B CA 1
ATOM 2907 C C . GLN B 1 101 ? 8.852 25.297 -2.268 1 97.25 101 GLN B C 1
ATOM 2909 O O . GLN B 1 101 ? 7.887 26.031 -2.07 1 97.25 101 GLN B O 1
ATOM 2914 N N . GLN B 1 102 ? 9.234 24.922 -3.441 1 97.31 102 GLN B N 1
ATOM 2915 C CA . GLN B 1 102 ? 8.398 25.156 -4.609 1 97.31 102 GLN B CA 1
ATOM 2916 C C . GLN B 1 102 ? 7.441 24 -4.855 1 97.31 102 GLN B C 1
ATOM 2918 O O . GLN B 1 102 ? 7.855 22.844 -4.844 1 97.31 102 GLN B O 1
ATOM 2923 N N . CYS B 1 103 ? 6.199 24.281 -5.008 1 94.81 103 CYS B N 1
ATOM 2924 C CA . CYS B 1 103 ? 5.184 23.359 -5.496 1 94.81 103 CYS B CA 1
ATOM 2925 C C . CYS B 1 103 ? 4.129 24.094 -6.316 1 94.81 103 CYS B C 1
ATOM 2927 O O . CYS B 1 103 ? 4.266 25.281 -6.594 1 94.81 103 CYS B O 1
ATOM 2929 N N . ALA B 1 104 ? 3.072 23.391 -6.742 1 91.38 104 ALA B N 1
ATOM 2930 C CA . ALA B 1 104 ? 2.082 23.984 -7.633 1 91.38 104 ALA B CA 1
ATOM 2931 C C . ALA B 1 104 ? 1.328 25.125 -6.93 1 91.38 104 ALA B C 1
ATOM 2933 O O . ALA B 1 104 ? 0.839 26.047 -7.582 1 91.38 104 ALA B O 1
ATOM 2934 N N . ALA B 1 105 ? 1.243 25.078 -5.613 1 88.25 105 ALA B N 1
ATOM 2935 C CA . ALA B 1 105 ? 0.542 26.109 -4.848 1 88.25 105 ALA B CA 1
ATOM 2936 C C . ALA B 1 105 ? 1.431 27.328 -4.621 1 88.25 105 ALA B C 1
ATOM 2938 O O . ALA B 1 105 ? 0.982 28.328 -4.074 1 88.25 105 ALA B O 1
ATOM 2939 N N . GLY B 1 106 ? 2.727 27.266 -5.031 1 91.56 106 GLY B N 1
ATOM 2940 C CA . GLY B 1 106 ? 3.656 28.359 -4.852 1 91.56 106 GLY B CA 1
ATOM 2941 C C . GLY B 1 106 ? 4.836 28.016 -3.963 1 91.56 106 GLY B C 1
ATOM 2942 O O . GLY B 1 106 ? 5.281 26.859 -3.939 1 91.56 106 GLY B O 1
ATOM 2943 N N . LEU B 1 107 ? 5.391 29.031 -3.395 1 94.75 107 LEU B N 1
ATOM 2944 C CA . LEU B 1 107 ? 6.52 28.859 -2.488 1 94.75 107 LEU B CA 1
ATOM 2945 C C . LEU B 1 107 ? 6.047 28.734 -1.045 1 94.75 107 LEU B C 1
ATOM 2947 O O . LEU B 1 107 ? 5.305 29.594 -0.557 1 94.75 107 LEU B O 1
ATOM 2951 N N . LEU B 1 108 ? 6.457 27.703 -0.363 1 93.62 108 LEU B N 1
ATOM 2952 C CA . LEU B 1 108 ? 6.051 27.453 1.016 1 93.62 108 LEU B CA 1
ATOM 2953 C C . LEU B 1 108 ? 7.25 27.531 1.957 1 93.62 108 LEU B C 1
ATOM 2955 O O . LEU B 1 108 ? 8.242 26.828 1.768 1 93.62 108 LEU B O 1
ATOM 2959 N N . PRO B 1 109 ? 7.152 28.344 2.961 1 95.94 109 PRO B N 1
ATOM 2960 C CA . PRO B 1 109 ? 8.234 28.406 3.941 1 95.94 109 PRO B CA 1
ATOM 2961 C C . PRO B 1 109 ? 8.328 27.172 4.816 1 95.94 109 PRO B C 1
ATOM 2963 O O . PRO B 1 109 ? 7.297 26.625 5.23 1 95.94 109 PRO B O 1
ATOM 2966 N N . VAL B 1 110 ? 9.523 26.688 5.062 1 96.69 110 VAL B N 1
ATOM 2967 C CA . VAL B 1 110 ? 9.812 25.547 5.93 1 96.69 110 VAL B CA 1
ATOM 2968 C C . VAL B 1 110 ? 10.867 25.953 6.965 1 96.69 110 VAL B C 1
ATOM 2970 O O . VAL B 1 110 ? 11.844 26.625 6.637 1 96.69 110 VAL B O 1
ATOM 2973 N N . ARG B 1 111 ? 10.602 25.594 8.195 1 96.75 111 ARG B N 1
ATOM 2974 C CA . ARG B 1 111 ? 11.594 25.75 9.25 1 96.75 111 ARG B CA 1
ATOM 2975 C C . ARG B 1 111 ? 12.312 24.438 9.531 1 96.75 111 ARG B C 1
ATOM 2977 O O . ARG B 1 111 ? 11.672 23.375 9.57 1 96.75 111 ARG B O 1
ATOM 2984 N N . VAL B 1 112 ? 13.586 24.516 9.617 1 95.75 112 VAL B N 1
ATOM 2985 C CA . VAL B 1 112 ? 14.422 23.359 9.906 1 95.75 112 VAL B CA 1
ATOM 2986 C C . VAL B 1 112 ? 15.25 23.625 11.164 1 95.75 112 VAL B C 1
ATOM 2988 O O . VAL B 1 112 ? 15.961 24.625 11.25 1 95.75 112 VAL B O 1
ATOM 2991 N N . SER B 1 113 ? 15.125 22.719 12.109 1 93 113 SER B N 1
ATOM 2992 C CA . SER B 1 113 ? 15.898 22.844 13.336 1 93 113 SER B CA 1
ATOM 2993 C C . SER B 1 113 ? 16.391 21.484 13.82 1 93 113 SER B C 1
ATOM 2995 O O . SER B 1 113 ? 16.125 20.469 13.188 1 93 113 SER B O 1
ATOM 2997 N N . GLY B 1 114 ? 17.234 21.5 14.922 1 88.94 114 GLY B N 1
ATOM 2998 C CA . GLY B 1 114 ? 17.75 20.281 15.484 1 88.94 114 GLY B CA 1
ATOM 2999 C C . GLY B 1 114 ? 19.031 19.812 14.82 1 88.94 114 GLY B C 1
ATOM 3000 O O . GLY B 1 114 ? 19.438 20.359 13.797 1 88.94 114 GLY B O 1
ATOM 3001 N N . PRO B 1 115 ? 19.625 18.812 15.445 1 86.94 115 PRO B N 1
ATOM 3002 C CA . PRO B 1 115 ? 20.844 18.25 14.844 1 86.94 115 PRO B CA 1
ATOM 3003 C C . PRO B 1 115 ? 20.547 17.406 13.617 1 86.94 115 PRO B C 1
ATOM 3005 O O . PRO B 1 115 ? 19.406 17 13.398 1 86.94 115 PRO B O 1
ATOM 3008 N N . ALA B 1 116 ? 21.562 17.172 12.828 1 81.75 116 ALA B N 1
ATOM 3009 C CA . ALA B 1 116 ? 21.422 16.453 11.562 1 81.75 116 ALA B CA 1
ATOM 3010 C C . ALA B 1 116 ? 20.781 15.086 11.773 1 81.75 116 ALA B C 1
ATOM 3012 O O . ALA B 1 116 ? 20.031 14.609 10.922 1 81.75 116 ALA B O 1
ATOM 3013 N N . GLU B 1 117 ? 21 14.477 12.875 1 82.75 117 GLU B N 1
ATOM 3014 C CA . GLU B 1 117 ? 20.531 13.125 13.141 1 82.75 117 GLU B CA 1
ATOM 3015 C C . GLU B 1 117 ? 19.109 13.141 13.703 1 82.75 117 GLU B C 1
ATOM 3017 O O . GLU B 1 117 ? 18.484 12.086 13.844 1 82.75 117 GLU B O 1
ATOM 3022 N N . ALA B 1 118 ? 18.625 14.305 13.961 1 87.19 118 ALA B N 1
ATOM 3023 C CA . ALA B 1 118 ? 17.281 14.461 14.539 1 87.19 118 ALA B CA 1
ATOM 3024 C C . ALA B 1 118 ? 16.625 15.758 14.062 1 87.19 118 ALA B C 1
ATOM 3026 O O . ALA B 1 118 ? 16.25 16.594 14.875 1 87.19 118 ALA B O 1
ATOM 3027 N N . LEU B 1 119 ? 16.469 15.82 12.797 1 92.19 119 LEU B N 1
ATOM 3028 C CA . LEU B 1 119 ? 15.922 17.031 12.195 1 92.19 119 LEU B CA 1
ATOM 3029 C C . LEU B 1 119 ? 14.469 17.25 12.617 1 92.19 119 LEU B C 1
ATOM 3031 O O . LEU B 1 119 ? 13.695 16.281 12.711 1 92.19 119 LEU B O 1
ATOM 3035 N N . GLN B 1 120 ? 14.234 18.484 12.898 1 92 120 GLN B N 1
ATOM 3036 C CA . GLN B 1 120 ? 12.859 18.922 13.117 1 92 120 GLN B CA 1
ATOM 3037 C C . GLN B 1 120 ? 12.383 19.812 11.984 1 92 120 GLN B C 1
ATOM 3039 O O . GLN B 1 120 ? 13.039 20.812 11.656 1 92 120 GLN B O 1
ATOM 3044 N N . ILE B 1 121 ? 11.281 19.422 11.406 1 96.5 121 ILE B N 1
ATOM 3045 C CA . ILE B 1 121 ? 10.742 20.156 10.266 1 96.5 121 ILE B CA 1
ATOM 3046 C C . ILE B 1 121 ? 9.375 20.734 10.625 1 96.5 121 ILE B C 1
ATOM 3048 O O . ILE B 1 121 ? 8.547 20.047 11.227 1 96.5 121 ILE B O 1
ATOM 3052 N N . GLN B 1 122 ? 9.195 21.969 10.32 1 96 122 GLN B N 1
ATOM 3053 C CA . GLN B 1 122 ? 7.879 22.594 10.414 1 96 122 GLN B CA 1
ATOM 3054 C C . GLN B 1 122 ? 7.516 23.328 9.125 1 96 122 GLN B C 1
ATOM 3056 O O . GLN B 1 122 ? 8.328 24.078 8.578 1 96 122 GLN B O 1
ATOM 3061 N N . LEU B 1 123 ? 6.375 23.125 8.695 1 95.62 123 LEU B N 1
ATOM 3062 C CA . LEU B 1 123 ? 5.84 23.75 7.488 1 95.62 123 LEU B CA 1
ATOM 3063 C C . LEU 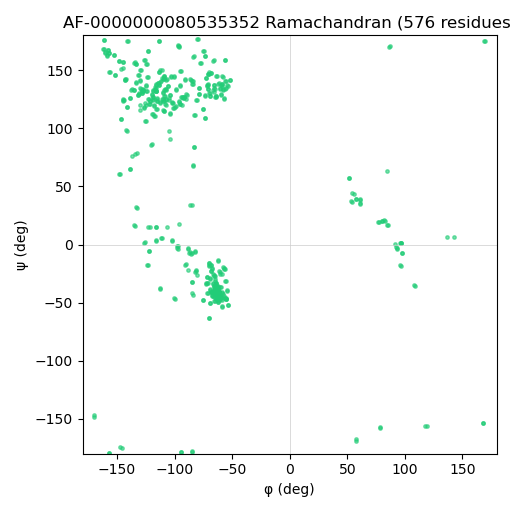B 1 123 ? 4.793 24.812 7.836 1 95.62 123 LEU B C 1
ATOM 3065 O O . LEU B 1 123 ? 3.912 24.562 8.664 1 95.62 123 LEU B O 1
ATOM 3069 N N . ALA B 1 124 ? 4.957 25.922 7.215 1 95.25 124 ALA B N 1
ATOM 3070 C CA . ALA B 1 124 ? 3.893 26.922 7.344 1 95.25 124 ALA B CA 1
ATOM 3071 C C . ALA B 1 124 ? 2.682 26.547 6.496 1 95.25 124 ALA B C 1
ATOM 3073 O O . ALA B 1 124 ? 2.775 26.453 5.27 1 95.25 124 ALA B O 1
ATOM 3074 N N . SER B 1 125 ? 1.618 26.312 7.164 1 92.81 125 SER B N 1
ATOM 3075 C CA . SER B 1 125 ? 0.392 26.031 6.422 1 92.81 125 SER B CA 1
ATOM 3076 C C . SER B 1 125 ? -0.094 27.281 5.68 1 92.81 125 SER B C 1
ATOM 3078 O O . SER B 1 125 ? 0.099 28.406 6.145 1 92.81 125 SER B O 1
ATOM 3080 N N . PRO B 1 126 ? -0.731 27.078 4.508 1 90.88 126 PRO B N 1
ATOM 3081 C CA . PRO B 1 126 ? -1.425 28.219 3.908 1 90.88 126 PRO B CA 1
ATOM 3082 C C . PRO B 1 126 ? -2.461 28.844 4.844 1 90.88 126 PRO B C 1
ATOM 3084 O O . PRO B 1 126 ? -2.883 28.203 5.812 1 90.88 126 PRO B O 1
ATOM 3087 N N . PRO B 1 127 ? -2.787 30.078 4.562 1 92.75 127 PRO B N 1
ATOM 3088 C CA . PRO B 1 127 ? -3.748 30.75 5.445 1 92.75 127 PRO B CA 1
ATOM 3089 C C . PRO B 1 127 ? -5.078 30 5.535 1 92.75 127 PRO B C 1
ATOM 3091 O O . PRO B 1 127 ? -5.602 29.531 4.52 1 92.75 127 PRO B O 1
ATOM 3094 N N . ALA B 1 128 ? -5.508 29.875 6.723 1 95.31 128 ALA B N 1
ATOM 3095 C CA . ALA B 1 128 ? -6.785 29.219 6.996 1 95.31 128 ALA B CA 1
ATOM 3096 C C . ALA B 1 128 ? -7.945 30.203 6.871 1 95.31 128 ALA B C 1
ATOM 3098 O O . ALA B 1 128 ? -7.832 31.359 7.285 1 95.31 128 ALA B O 1
ATOM 3099 N N . ARG B 1 129 ? -9.008 29.719 6.266 1 96.12 129 ARG B N 1
ATOM 3100 C CA . ARG B 1 129 ? -10.227 30.5 6.152 1 96.12 129 ARG B CA 1
ATOM 3101 C C . ARG B 1 129 ? -11.453 29.672 6.488 1 96.12 129 ARG B C 1
ATOM 3103 O O . ARG B 1 129 ? -11.578 28.531 6.027 1 96.12 129 ARG B O 1
ATOM 3110 N N . GLN B 1 130 ? -12.242 30.281 7.297 1 97 130 GLN B N 1
ATOM 3111 C CA . GLN B 1 130 ? -13.547 29.672 7.516 1 97 130 GLN B CA 1
ATOM 3112 C C . GLN B 1 130 ? -14.5 29.969 6.363 1 97 130 GLN B C 1
ATOM 3114 O O . GLN B 1 130 ? -14.555 31.109 5.875 1 97 130 GLN B O 1
ATOM 3119 N N . LEU B 1 131 ? -15.18 28.969 5.918 1 97 131 LEU B N 1
ATOM 3120 C CA . LEU B 1 131 ? -16.172 29.156 4.859 1 97 131 LEU B CA 1
ATOM 3121 C C . LEU B 1 131 ? -17.578 29.203 5.434 1 97 131 LEU B C 1
ATOM 3123 O O . LEU B 1 131 ? -17.875 28.531 6.426 1 97 131 LEU B O 1
ATOM 3127 N N . ASP B 1 132 ? -18.406 30.047 4.797 1 93.75 132 ASP B N 1
ATOM 3128 C CA . ASP B 1 132 ? -19.797 30.172 5.227 1 93.75 132 ASP B CA 1
ATOM 3129 C C . ASP B 1 132 ? -20.656 29.078 4.594 1 93.75 132 ASP B C 1
ATOM 3131 O O . ASP B 1 132 ? -21.484 29.359 3.719 1 93.75 132 ASP B O 1
ATOM 3135 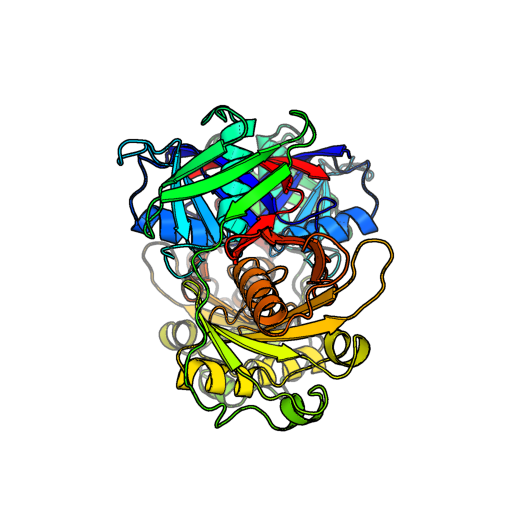N N . THR B 1 133 ? -20.469 27.875 4.961 1 92.06 133 THR B N 1
ATOM 3136 C CA . THR B 1 133 ? -21.219 26.719 4.461 1 92.06 133 THR B CA 1
ATOM 3137 C C . THR B 1 133 ? -21.969 26.031 5.594 1 92.06 133 THR B C 1
ATOM 3139 O O . THR B 1 133 ? -21.391 25.703 6.629 1 92.06 133 THR B O 1
ATOM 3142 N N . ALA B 1 134 ? -23.266 25.922 5.371 1 90.56 134 ALA B N 1
ATOM 3143 C CA . ALA B 1 134 ? -24.062 25.234 6.375 1 90.56 134 ALA B CA 1
ATOM 3144 C C . ALA B 1 134 ? -23.766 23.734 6.387 1 90.56 134 ALA B C 1
ATOM 3146 O O . ALA B 1 134 ? -23.422 23.156 5.355 1 90.56 134 ALA B O 1
ATOM 3147 N N . ALA B 1 135 ? -23.875 23.203 7.523 1 92.56 135 ALA B N 1
ATOM 3148 C CA . ALA B 1 135 ? -23.547 21.797 7.688 1 92.56 135 ALA B CA 1
ATOM 3149 C C . ALA B 1 135 ? -24.766 20.922 7.375 1 92.56 135 ALA B C 1
ATOM 3151 O O . ALA B 1 135 ? -24.938 19.844 7.969 1 92.56 135 ALA B O 1
ATOM 3152 N N . ASP B 1 136 ? -25.531 21.391 6.434 1 90.44 136 ASP B N 1
ATOM 3153 C CA . ASP B 1 136 ? -26.688 20.594 6.039 1 90.44 136 ASP B CA 1
ATOM 3154 C C . ASP B 1 136 ? -26.266 19.219 5.535 1 90.44 136 ASP B C 1
ATOM 3156 O O . ASP B 1 136 ? -25.312 19.094 4.762 1 90.44 136 ASP B O 1
ATOM 3160 N N . GLY B 1 137 ? -26.906 18.172 6.082 1 89.94 137 GLY B N 1
ATOM 3161 C CA . GLY B 1 137 ? -26.625 16.828 5.633 1 89.94 137 GLY B CA 1
ATOM 3162 C C . GLY B 1 137 ? -25.625 16.094 6.52 1 89.94 137 GLY B C 1
ATOM 3163 O O . GLY B 1 137 ? -25.359 14.914 6.309 1 89.94 137 GLY B O 1
ATOM 3164 N N . ALA B 1 138 ? -25.062 16.922 7.496 1 94.5 138 ALA B N 1
ATOM 3165 C CA . ALA B 1 138 ? -24.156 16.234 8.43 1 94.5 138 ALA B CA 1
ATOM 3166 C C . ALA B 1 138 ? -24.844 15.047 9.086 1 94.5 138 ALA B C 1
ATOM 3168 O O . ALA B 1 138 ? -26.031 15.125 9.445 1 94.5 138 ALA B O 1
ATOM 3169 N N . PRO B 1 139 ? -24.141 14 9.18 1 95.31 139 PRO B N 1
ATOM 3170 C CA . PRO B 1 139 ? -24.766 12.828 9.805 1 95.31 139 PRO B CA 1
ATOM 3171 C C . PRO B 1 139 ? -25.219 13.102 11.234 1 95.31 139 PRO B C 1
ATOM 3173 O O . PRO B 1 139 ? -24.438 13.586 12.055 1 95.31 139 PRO B O 1
ATOM 3176 N N . GLU B 1 140 ? -26.391 12.633 11.586 1 94.06 140 GLU B N 1
ATOM 3177 C CA . GLU B 1 140 ? -26.984 12.867 12.898 1 94.06 140 GLU B CA 1
ATOM 3178 C C . GLU B 1 140 ? -26.156 12.188 13.992 1 94.06 140 GLU B C 1
ATOM 3180 O O . GLU B 1 140 ? -26.016 12.734 15.094 1 94.06 140 GLU B O 1
ATOM 3185 N N . ALA B 1 141 ? -25.703 11.055 13.68 1 95 141 ALA B N 1
ATOM 3186 C CA . ALA B 1 141 ? -24.922 10.289 14.648 1 95 141 ALA B CA 1
ATOM 3187 C C . ALA B 1 141 ? -23.641 11.031 15.023 1 95 141 ALA B C 1
ATOM 3189 O O . ALA B 1 141 ? -23.172 10.953 16.172 1 95 141 ALA B O 1
ATOM 3190 N N . LEU B 1 142 ? -23.094 11.688 14.102 1 96.31 142 LEU B N 1
ATOM 3191 C CA . LEU B 1 142 ? -21.906 12.484 14.344 1 96.31 142 LEU B CA 1
ATOM 3192 C C . LEU B 1 142 ? -22.234 13.719 15.172 1 96.31 142 LEU B C 1
ATOM 3194 O O . LEU B 1 142 ? -21.516 14.039 16.125 1 96.31 142 LEU B O 1
ATOM 3198 N N . LEU B 1 143 ? -23.328 14.391 14.891 1 96 143 LEU B N 1
ATOM 3199 C CA . LEU B 1 143 ? -23.75 15.602 15.586 1 96 143 LEU B CA 1
ATOM 3200 C C . LEU B 1 143 ? -24.078 15.305 17.047 1 96 143 LEU B C 1
ATOM 3202 O O . LEU B 1 143 ? -23.859 16.156 17.922 1 96 143 LEU B O 1
ATOM 3206 N N . ALA B 1 144 ? -24.516 14.102 17.234 1 96.5 144 ALA B N 1
ATOM 3207 C CA . ALA B 1 144 ? -24.891 13.703 18.594 1 96.5 144 ALA B CA 1
ATOM 3208 C C . ALA B 1 144 ? -23.688 13.625 19.516 1 96.5 144 ALA B C 1
ATOM 3210 O O . ALA B 1 144 ? -23.812 13.672 20.734 1 96.5 144 ALA B O 1
ATOM 3211 N N . LEU B 1 145 ? -22.531 13.508 18.938 1 97.81 145 LEU B N 1
ATOM 3212 C CA . LEU B 1 145 ? -21.312 13.359 19.719 1 97.81 145 LEU B CA 1
ATOM 3213 C C . LEU B 1 145 ? -20.594 14.695 19.875 1 97.81 145 LEU B C 1
ATOM 3215 O O . LEU B 1 145 ? -19.594 14.789 20.578 1 97.81 145 LEU B O 1
ATOM 3219 N N . ALA B 1 146 ? -21.109 15.711 19.266 1 97.81 146 ALA B N 1
ATOM 3220 C CA . ALA B 1 146 ? -20.453 17.016 19.234 1 97.81 146 ALA B CA 1
ATOM 3221 C C . ALA B 1 146 ? -20.359 17.609 20.641 1 97.81 146 ALA B C 1
ATOM 3223 O O . ALA B 1 146 ? -21.203 17.344 21.5 1 97.81 146 ALA B O 1
ATOM 3224 N N . ASP B 1 147 ? -19.266 18.328 20.891 1 97.25 147 ASP B N 1
ATOM 3225 C CA . ASP B 1 147 ? -19.188 19.125 22.094 1 97.25 147 ASP B CA 1
ATOM 3226 C C . ASP B 1 147 ? -20.312 20.156 22.156 1 97.25 147 ASP B C 1
ATOM 3228 O O . ASP B 1 147 ? -20.703 20.719 21.141 1 97.25 147 ASP B O 1
ATOM 3232 N N . SER B 1 148 ? -20.781 20.391 23.375 1 94.75 148 SER B N 1
ATOM 3233 C CA . SER B 1 148 ? -21.938 21.266 23.562 1 94.75 148 SER B CA 1
ATOM 3234 C C . SER B 1 148 ? -21.688 22.641 22.969 1 94.75 148 SER B C 1
ATOM 3236 O O . SER B 1 148 ? -20.656 23.25 23.219 1 94.75 148 SER B O 1
ATOM 3238 N N . GLY B 1 149 ? -22.609 23.047 22.094 1 92.75 149 GLY B N 1
ATOM 3239 C CA . GLY B 1 149 ? -22.547 24.375 21.531 1 92.75 149 GLY B CA 1
ATOM 3240 C C . GLY B 1 149 ? -21.781 24.438 20.219 1 92.75 149 GLY B C 1
ATOM 3241 O O . GLY B 1 149 ? -21.688 25.5 19.609 1 92.75 149 GLY B O 1
ATOM 3242 N N . HIS B 1 150 ? -21.281 23.344 19.828 1 95.5 150 HIS B N 1
ATOM 3243 C CA . HIS B 1 150 ? -20.5 23.344 18.594 1 95.5 150 HIS B CA 1
ATOM 3244 C C . HIS B 1 150 ? -21.234 22.625 17.469 1 95.5 150 HIS B C 1
ATOM 3246 O O . HIS B 1 150 ? -21.938 21.641 17.719 1 95.5 150 HIS B O 1
ATOM 3252 N N . VAL B 1 151 ? -21.094 23.109 16.266 1 95.62 151 VAL B N 1
ATOM 3253 C CA . VAL B 1 151 ? -21.547 22.5 15.023 1 95.62 151 VAL B CA 1
ATOM 3254 C C . VAL B 1 151 ? -20.391 22.391 14.031 1 95.62 151 VAL B C 1
ATOM 3256 O O . VAL B 1 151 ? -19.375 23.078 14.18 1 95.62 151 VAL B O 1
ATOM 3259 N N . PRO B 1 152 ? -20.531 21.516 13.086 1 98.06 152 PRO B N 1
ATOM 3260 C CA . PRO B 1 152 ? -19.453 21.438 12.094 1 98.06 152 PRO B CA 1
ATOM 3261 C C . PRO B 1 152 ? -19.234 22.766 11.359 1 98.06 152 PRO B C 1
ATOM 3263 O O . PRO B 1 152 ? -20.203 23.453 11.023 1 98.06 152 PRO B O 1
ATOM 3266 N N . GLU B 1 153 ? -17.969 23.109 11.164 1 98.12 153 GLU B N 1
ATOM 3267 C CA . GLU B 1 153 ? -17.578 24.281 10.398 1 98.12 153 GLU B CA 1
ATOM 3268 C C . GLU B 1 153 ? -16.625 23.906 9.273 1 98.12 153 GLU B C 1
ATOM 3270 O O . GLU B 1 153 ? -15.734 23.078 9.461 1 98.12 153 GLU B O 1
ATOM 3275 N N . LEU B 1 154 ? -16.875 24.5 8.156 1 98.19 154 LEU B N 1
ATOM 3276 C CA . LEU B 1 154 ? -16 24.219 7.02 1 98.19 154 LEU B CA 1
ATOM 3277 C C . LEU B 1 154 ? -14.852 25.219 6.961 1 98.19 154 LEU B C 1
ATOM 3279 O O . LEU B 1 154 ? -15.062 26.422 7.051 1 98.19 154 LEU B O 1
ATOM 3283 N N . TRP B 1 155 ? -13.656 24.719 6.922 1 97.69 155 TRP B N 1
ATOM 3284 C CA . TRP B 1 155 ? -12.445 25.516 6.863 1 97.69 155 TRP B CA 1
ATOM 3285 C C . TRP B 1 155 ? -11.586 25.125 5.664 1 97.69 155 TRP B C 1
ATOM 3287 O O . TRP B 1 155 ? -11.719 24.016 5.137 1 97.69 155 TRP B O 1
ATOM 3297 N N . ASP B 1 156 ? -10.75 26.078 5.215 1 95.75 156 ASP B N 1
ATOM 3298 C CA . ASP B 1 156 ? -9.992 25.906 3.975 1 95.75 156 ASP B CA 1
ATOM 3299 C C . ASP B 1 156 ? -8.57 26.422 4.121 1 95.75 156 ASP B C 1
ATOM 3301 O O . ASP B 1 156 ? -8.359 27.547 4.59 1 95.75 156 ASP B O 1
ATOM 3305 N N . ASN B 1 157 ? -7.625 25.719 3.865 1 92.56 157 ASN B N 1
ATOM 3306 C CA . ASN B 1 157 ? -6.234 26.125 3.725 1 92.56 157 ASN B CA 1
ATOM 3307 C C . ASN B 1 157 ? -5.598 25.531 2.471 1 92.56 157 ASN B C 1
ATOM 3309 O O . ASN B 1 157 ? -4.391 25.281 2.441 1 92.56 157 ASN B O 1
ATOM 3313 N N . GLY B 1 158 ? -6.359 25.344 1.464 1 87.56 158 GLY B N 1
ATOM 3314 C CA . GLY B 1 158 ? -6.027 24.594 0.268 1 87.56 158 GLY B CA 1
ATOM 3315 C C . GLY B 1 158 ? -6.762 23.266 0.178 1 87.56 158 GLY B C 1
ATOM 3316 O O . GLY B 1 158 ? -7.102 22.812 -0.917 1 87.56 158 GLY B O 1
ATOM 3317 N N . ALA B 1 159 ? -6.926 22.719 1.341 1 89.44 159 ALA B N 1
ATOM 3318 C CA . ALA B 1 159 ? -7.832 21.594 1.542 1 89.44 159 ALA B CA 1
ATOM 3319 C C . ALA B 1 159 ? -9.023 21.984 2.408 1 89.44 159 ALA B C 1
ATOM 3321 O O . ALA B 1 159 ? -8.867 22.75 3.375 1 89.44 159 ALA B O 1
ATOM 3322 N N . ARG B 1 160 ? -10.141 21.5 2.055 1 94.25 160 ARG B N 1
ATOM 3323 C CA . ARG B 1 160 ? -11.344 21.844 2.803 1 94.25 160 ARG B CA 1
ATOM 3324 C C . ARG B 1 160 ? -11.75 20.719 3.748 1 94.25 160 ARG B C 1
ATOM 3326 O O . ARG B 1 160 ? -11.984 19.594 3.314 1 94.25 160 ARG B O 1
ATOM 3333 N N . TRP B 1 161 ? -11.82 21.062 4.992 1 96.31 161 TRP B N 1
ATOM 3334 C CA . TRP B 1 161 ? -12.211 20.094 6 1 96.31 161 TRP B CA 1
ATOM 3335 C C . TRP B 1 161 ? -13.367 20.625 6.848 1 96.31 161 TRP B C 1
ATOM 3337 O O . TRP B 1 161 ? -13.359 21.781 7.258 1 96.31 161 TRP B O 1
ATOM 3347 N N . TRP B 1 162 ? -14.352 19.812 7.023 1 97.94 162 TRP B N 1
ATOM 3348 C CA . TRP B 1 162 ? -15.266 20.047 8.133 1 97.94 162 TRP B CA 1
ATOM 3349 C C . TRP B 1 162 ? -14.578 19.797 9.469 1 97.94 162 TRP B C 1
ATOM 3351 O O . TRP B 1 162 ? -13.93 18.766 9.656 1 97.94 162 TRP B O 1
ATOM 3361 N N . LEU B 1 163 ? -14.648 20.75 10.352 1 98.56 163 LEU B N 1
ATOM 3362 C CA . LEU B 1 163 ? -14.102 20.609 11.695 1 98.56 163 LEU B CA 1
ATOM 3363 C C . LEU B 1 163 ? -15.219 20.484 12.727 1 98.56 163 LEU B C 1
ATOM 3365 O O . LEU B 1 163 ? -16.188 21.234 12.695 1 98.56 163 LEU B O 1
ATOM 3369 N N . LEU B 1 164 ? -15.078 19.5 13.641 1 98.56 164 LEU B N 1
ATOM 3370 C CA . LEU B 1 164 ? -16.078 19.312 14.68 1 98.56 164 LEU B CA 1
ATOM 3371 C C . LEU B 1 164 ? -15.445 18.828 15.969 1 98.56 164 LEU B C 1
ATOM 3373 O O . LEU B 1 164 ? -15 17.672 16.062 1 98.56 164 LEU B O 1
ATOM 3377 N N . PRO B 1 165 ? -15.359 19.688 17 1 98.5 165 PRO B N 1
ATOM 3378 C CA . PRO B 1 165 ? -14.969 19.172 18.312 1 98.5 165 PRO B CA 1
ATOM 3379 C C . PRO B 1 165 ? -16.016 18.219 18.906 1 98.5 165 PRO B C 1
ATOM 3381 O O . PRO B 1 165 ? -17.219 18.516 18.859 1 98.5 165 PRO B O 1
ATOM 3384 N N . LEU B 1 166 ? -15.547 17.109 19.359 1 98.69 166 LEU B N 1
ATOM 3385 C CA . LEU B 1 166 ? -16.438 16.188 20.047 1 98.69 166 LEU B CA 1
ATOM 3386 C C . LEU B 1 166 ? -16.359 16.375 21.562 1 98.69 166 LEU B C 1
ATOM 3388 O O . LEU B 1 166 ? -15.516 17.125 22.047 1 98.69 166 LEU B O 1
ATOM 3392 N N . ARG B 1 167 ? -17.281 15.719 22.266 1 98.12 167 ARG B N 1
ATOM 3393 C CA . ARG B 1 167 ? -17.5 15.984 23.688 1 98.12 167 ARG B CA 1
ATOM 3394 C C . ARG B 1 167 ? -16.266 15.609 24.516 1 98.12 167 ARG B C 1
ATOM 3396 O O . ARG B 1 167 ? -15.969 16.25 25.516 1 98.12 167 ARG B O 1
ATOM 3403 N N . ASP B 1 168 ? -15.609 14.539 24.094 1 98.06 168 ASP B N 1
ATOM 3404 C CA . ASP B 1 168 ? -14.406 14.109 24.797 1 98.06 168 ASP B CA 1
ATOM 3405 C C . ASP B 1 168 ? -13.555 13.188 23.922 1 98.06 168 ASP B C 1
ATOM 3407 O O . ASP B 1 168 ? -13.93 12.875 22.797 1 98.06 168 ASP B O 1
ATOM 3411 N N . ALA B 1 169 ? -12.422 12.836 24.484 1 98.19 169 ALA B N 1
ATOM 3412 C CA . ALA B 1 169 ? -11.469 12 23.75 1 98.19 169 ALA B CA 1
ATOM 3413 C C . ALA B 1 169 ? -12.07 10.641 23.438 1 98.19 169 ALA B C 1
ATOM 3415 O O . ALA B 1 169 ? -11.797 10.062 22.375 1 98.19 169 ALA B O 1
ATOM 3416 N N . ALA B 1 170 ? -12.836 10.117 24.297 1 98.19 170 ALA B N 1
ATOM 3417 C CA . ALA B 1 170 ? -13.461 8.812 24.094 1 98.19 170 ALA B CA 1
ATOM 3418 C C . ALA B 1 170 ? -14.383 8.836 22.875 1 98.19 170 ALA B C 1
ATOM 3420 O O . ALA B 1 170 ? -14.43 7.871 22.109 1 98.19 170 ALA B O 1
ATOM 3421 N N . ALA B 1 171 ? -15.117 9.953 22.734 1 98.31 171 ALA B N 1
ATOM 3422 C CA . ALA B 1 171 ? -16 10.102 21.578 1 98.31 171 ALA B CA 1
ATOM 3423 C C . ALA B 1 171 ? -15.203 10.102 20.281 1 98.31 171 ALA B C 1
ATOM 3425 O O . ALA B 1 171 ? -15.648 9.547 19.281 1 98.31 171 ALA B O 1
ATOM 3426 N N . VAL B 1 172 ? -14.039 10.711 20.25 1 98.56 172 VAL B N 1
ATOM 3427 C CA . VAL B 1 172 ? -13.18 10.766 19.078 1 98.56 172 VAL B CA 1
ATOM 3428 C C . VAL B 1 172 ? -12.617 9.375 18.781 1 98.56 172 VAL B C 1
ATOM 3430 O O . VAL B 1 172 ? -12.758 8.859 17.672 1 98.56 172 VAL B O 1
ATOM 3433 N N . ARG B 1 173 ? -12.062 8.734 19.781 1 98.12 173 ARG B N 1
ATOM 3434 C CA . ARG B 1 173 ? -11.312 7.496 19.609 1 98.12 173 ARG B CA 1
ATOM 3435 C C . ARG B 1 173 ? -12.242 6.332 19.281 1 98.12 173 ARG B C 1
ATOM 3437 O O . ARG B 1 173 ? -11.859 5.418 18.547 1 98.12 173 ARG B O 1
ATOM 3444 N N . ASN B 1 174 ? -13.484 6.371 19.719 1 97.5 174 ASN B N 1
ATOM 3445 C CA . ASN B 1 174 ? -14.391 5.238 19.562 1 97.5 174 ASN B CA 1
ATOM 3446 C C . ASN B 1 174 ? -15.367 5.469 18.406 1 97.5 174 ASN B C 1
ATOM 3448 O O . ASN B 1 174 ? -16.234 4.637 18.156 1 97.5 174 ASN B O 1
ATOM 3452 N N . LEU B 1 175 ? -15.219 6.543 17.734 1 97.19 175 LEU B N 1
ATOM 3453 C CA . LEU B 1 175 ? -16.141 6.891 16.656 1 97.19 175 LEU B CA 1
ATOM 3454 C C . LEU B 1 175 ? -16.062 5.867 15.523 1 97.19 175 LEU B C 1
ATOM 3456 O O . LEU B 1 175 ? -14.977 5.523 15.062 1 97.19 175 LEU B O 1
ATOM 3460 N N . VAL B 1 176 ? -17.172 5.328 15.141 1 94.31 176 VAL B N 1
ATOM 3461 C CA . VAL B 1 176 ? -17.328 4.492 13.961 1 94.31 176 VAL B CA 1
ATOM 3462 C C . VAL B 1 176 ? -18.359 5.117 13.016 1 94.31 176 VAL B C 1
ATOM 3464 O O . VAL B 1 176 ? -19.547 4.762 13.055 1 94.31 176 VAL B O 1
ATOM 3467 N N . PRO B 1 177 ? -17.891 5.969 12.227 1 93.38 177 PRO B N 1
ATOM 3468 C CA . PRO B 1 177 ? -18.859 6.691 11.406 1 93.38 177 PRO B CA 1
ATOM 3469 C C . PRO B 1 177 ? -19.359 5.867 10.227 1 93.38 177 PRO B C 1
ATOM 3471 O O . PRO B 1 177 ? -18.719 4.898 9.82 1 93.38 177 PRO B O 1
ATOM 3474 N N . ASP B 1 178 ? -20.547 6.27 9.781 1 91.12 178 ASP B N 1
ATOM 3475 C CA . ASP B 1 178 ? -21.047 5.746 8.508 1 91.12 178 ASP B CA 1
ATOM 3476 C C . ASP B 1 178 ? -20.297 6.379 7.332 1 91.12 178 ASP B C 1
ATOM 3478 O O . ASP B 1 178 ? -20.625 7.492 6.914 1 91.12 178 ASP B O 1
ATOM 3482 N N . MET B 1 179 ? -19.469 5.629 6.68 1 90.31 179 MET B N 1
ATOM 3483 C CA . MET B 1 179 ? -18.547 6.18 5.684 1 90.31 179 MET B CA 1
ATOM 3484 C C . MET B 1 179 ? -19.312 6.598 4.426 1 90.31 179 MET B C 1
ATOM 3486 O O . MET B 1 179 ? -18.922 7.562 3.76 1 90.31 179 MET B O 1
ATOM 3490 N N . ALA B 1 180 ? -20.297 5.898 4.145 1 87.81 180 ALA B N 1
ATOM 3491 C CA . ALA B 1 180 ? -21.094 6.262 2.971 1 87.81 180 ALA B CA 1
ATOM 3492 C C . ALA B 1 180 ? -21.75 7.629 3.15 1 87.81 180 ALA B C 1
ATOM 3494 O O . ALA B 1 180 ? -21.719 8.461 2.242 1 87.81 180 ALA B O 1
ATOM 3495 N N . THR B 1 181 ? -22.328 7.836 4.293 1 92.56 181 THR B N 1
ATOM 3496 C CA . THR B 1 181 ? -22.969 9.117 4.586 1 92.56 181 THR B CA 1
ATOM 3497 C C . THR B 1 181 ? -21.938 10.234 4.633 1 92.56 181 THR B C 1
ATOM 3499 O O . THR B 1 181 ? -22.203 11.352 4.172 1 92.56 181 THR B O 1
ATOM 3502 N N . LEU B 1 182 ? -20.781 9.977 5.168 1 94 182 LEU B N 1
ATOM 3503 C CA . LEU B 1 182 ? -19.719 10.961 5.211 1 94 182 LEU B CA 1
ATOM 3504 C C . LEU B 1 182 ? -19.25 11.32 3.803 1 94 182 LEU B C 1
ATOM 3506 O O . LEU B 1 182 ? -18.953 12.484 3.52 1 94 182 LEU B O 1
ATOM 3510 N N . ALA B 1 183 ? -19.188 10.328 3.004 1 92.75 183 ALA B N 1
ATOM 3511 C CA . ALA B 1 183 ? -18.781 10.555 1.618 1 92.75 183 ALA B CA 1
ATOM 3512 C C . ALA B 1 183 ? -19.766 11.469 0.902 1 92.75 183 ALA B C 1
ATOM 3514 O O . ALA B 1 183 ? -19.375 12.414 0.222 1 92.75 183 ALA B O 1
ATOM 3515 N N . ASP B 1 184 ? -21.047 11.18 1.066 1 93.19 184 ASP B N 1
ATOM 3516 C CA . ASP B 1 184 ? -22.094 11.992 0.447 1 93.19 184 ASP B CA 1
ATOM 3517 C C . ASP B 1 184 ? -22.016 13.438 0.933 1 93.19 184 ASP B C 1
ATOM 3519 O O . ASP B 1 184 ? -22.141 14.367 0.135 1 93.19 184 ASP B O 1
ATOM 3523 N N . TRP B 1 185 ? -21.875 13.586 2.207 1 94.75 185 TRP B N 1
ATOM 3524 C CA . TRP B 1 185 ? -21.812 14.914 2.811 1 94.75 185 TRP B CA 1
ATOM 3525 C C . TRP B 1 185 ? -20.594 15.688 2.297 1 94.75 185 TRP B C 1
ATOM 3527 O O . TRP B 1 185 ? -20.719 16.859 1.916 1 94.75 185 TRP B O 1
ATOM 3537 N N . SER B 1 186 ? -19.453 15.07 2.297 1 92.94 186 SER B N 1
ATOM 3538 C CA . SER B 1 186 ? -18.219 15.703 1.828 1 92.94 186 SER B CA 1
ATOM 3539 C C . SER B 1 186 ? -18.328 16.094 0.359 1 92.94 186 SER B C 1
ATOM 3541 O O . SER B 1 186 ? -17.938 17.203 -0.021 1 92.94 186 SER B O 1
ATOM 3543 N N . LEU B 1 187 ? -18.891 15.242 -0.418 1 91.31 187 LEU B N 1
ATOM 3544 C CA . LEU B 1 187 ? -19.031 15.508 -1.844 1 91.31 187 LEU B CA 1
ATOM 3545 C C . LEU B 1 187 ? -20 16.656 -2.08 1 91.31 187 LEU B C 1
ATOM 3547 O O . LEU B 1 187 ? -19.75 17.531 -2.912 1 91.31 187 LEU B O 1
ATOM 3551 N N . ALA B 1 188 ? -21.078 16.641 -1.399 1 93.62 188 ALA B N 1
ATOM 3552 C CA . ALA B 1 188 ? -22.125 17.656 -1.553 1 93.62 188 ALA B CA 1
ATOM 3553 C C . ALA B 1 188 ? -21.594 19.047 -1.209 1 93.62 188 ALA B C 1
ATOM 3555 O O . ALA B 1 188 ? -22.125 20.047 -1.68 1 93.62 188 ALA B O 1
ATOM 3556 N N . THR B 1 189 ? -20.547 19.109 -0.434 1 93.88 189 THR B N 1
ATOM 3557 C CA . THR B 1 189 ? -20.047 20.391 0.047 1 93.88 189 THR B CA 1
ATOM 3558 C C . THR B 1 189 ? -18.641 20.672 -0.487 1 93.88 189 THR B C 1
ATOM 3560 O O . THR B 1 189 ? -17.969 21.609 -0.049 1 93.88 189 THR B O 1
ATOM 3563 N N . ASP B 1 190 ? -18.094 19.812 -1.317 1 92.56 190 ASP B N 1
ATOM 3564 C CA . ASP B 1 190 ? -16.766 19.922 -1.901 1 92.56 190 ASP B CA 1
ATOM 3565 C C . ASP B 1 190 ? -15.695 19.922 -0.818 1 92.56 190 ASP B C 1
ATOM 3567 O O . ASP B 1 190 ? -14.758 20.719 -0.863 1 92.56 190 ASP B O 1
ATOM 3571 N N . ALA B 1 191 ? -15.953 19.172 0.193 1 94.25 191 ALA B N 1
ATOM 3572 C CA . ALA B 1 191 ? -14.992 18.984 1.277 1 94.25 191 ALA B CA 1
ATOM 3573 C C . ALA B 1 191 ? -14.156 17.734 1.068 1 94.25 191 ALA B C 1
ATOM 3575 O O . ALA B 1 191 ? -14.609 16.781 0.428 1 94.25 191 ALA B O 1
ATOM 3576 N N . THR B 1 192 ? -12.93 17.797 1.559 1 91.81 192 THR B N 1
ATOM 3577 C CA . THR B 1 192 ? -12.094 16.594 1.606 1 91.81 192 THR B CA 1
ATOM 3578 C C . THR B 1 192 ? -12.695 15.555 2.551 1 91.81 192 THR B C 1
ATOM 3580 O O . THR B 1 192 ? -12.641 14.359 2.273 1 91.81 192 THR B O 1
ATOM 3583 N N . GLY B 1 193 ? -13.211 16.031 3.596 1 95 193 GLY B N 1
ATOM 3584 C CA . GLY B 1 193 ? -13.789 15.18 4.629 1 95 193 GLY B CA 1
ATOM 3585 C C . GLY B 1 193 ? -14.078 15.922 5.918 1 95 193 GLY B C 1
ATOM 3586 O O . GLY B 1 193 ? -14.344 17.125 5.902 1 95 193 GLY B O 1
ATOM 3587 N N . VAL B 1 194 ? -14.07 15.141 7.031 1 97.38 194 VAL B N 1
ATOM 3588 C CA . VAL B 1 194 ? -14.359 15.727 8.336 1 97.38 194 VAL B CA 1
ATOM 3589 C C . VAL B 1 194 ? -13.266 15.352 9.328 1 97.38 194 VAL B C 1
ATOM 3591 O O . VAL B 1 194 ? -12.812 14.203 9.359 1 97.38 194 VAL B O 1
ATOM 3594 N N . ALA B 1 195 ? -12.781 16.328 9.992 1 98.31 195 ALA B N 1
ATOM 3595 C CA . ALA B 1 195 ? -11.859 16.125 11.109 1 98.31 195 ALA B CA 1
ATOM 3596 C C . ALA B 1 195 ? -12.555 16.344 12.445 1 98.31 195 ALA B C 1
ATOM 3598 O O . ALA B 1 195 ? -13.156 17.406 12.672 1 98.31 195 ALA B O 1
ATOM 3599 N N . VAL B 1 196 ? -12.484 15.391 13.312 1 98.75 196 VAL B N 1
ATOM 3600 C CA . VAL B 1 196 ? -13.039 15.492 14.656 1 98.75 196 VAL B CA 1
ATOM 3601 C C . VAL B 1 196 ? -11.906 15.508 15.68 1 98.75 196 VAL B C 1
ATOM 3603 O O . VAL B 1 196 ? -10.844 14.922 15.453 1 98.75 196 VAL B O 1
ATOM 3606 N N . PHE B 1 197 ? -12.148 16.188 16.797 1 98.69 197 PHE B N 1
ATOM 3607 C CA . PHE B 1 197 ? -11.055 16.328 17.75 1 98.69 197 PHE B CA 1
ATOM 3608 C C . PHE B 1 197 ? -11.594 16.641 19.141 1 98.69 197 PHE B C 1
ATOM 3610 O O . PHE B 1 197 ? -12.75 17.031 19.297 1 98.69 197 PHE B O 1
ATOM 3617 N N . ALA B 1 198 ? -10.773 16.453 20.125 1 98.44 198 ALA B N 1
ATOM 3618 C CA . ALA B 1 198 ? -11.039 16.766 21.516 1 98.44 198 ALA B CA 1
ATOM 3619 C C . ALA B 1 198 ? -9.734 16.875 22.312 1 98.44 198 ALA B C 1
ATOM 3621 O O . ALA B 1 198 ? -8.664 16.531 21.797 1 98.44 198 ALA B O 1
ATOM 3622 N N . ASP B 1 199 ? -9.859 17.422 23.453 1 96.38 199 ASP B N 1
ATOM 3623 C CA . ASP B 1 199 ? -8.719 17.438 24.375 1 96.38 199 ASP B CA 1
ATOM 3624 C C . ASP B 1 199 ? -8.453 16.031 24.922 1 96.38 199 ASP B C 1
ATOM 3626 O O . ASP B 1 199 ? -9.383 15.281 25.203 1 96.38 199 ASP B O 1
ATOM 3630 N N . GLU B 1 200 ? -7.227 15.688 24.906 1 95.69 200 GLU B N 1
ATOM 3631 C CA . GLU B 1 200 ? -6.777 14.469 25.562 1 95.69 200 GLU B CA 1
ATOM 3632 C C . GLU B 1 200 ? -5.426 14.672 26.234 1 95.69 200 GLU B C 1
ATOM 3634 O O . GLU B 1 200 ? -4.434 14.984 25.578 1 95.69 200 GLU B O 1
ATOM 3639 N N . ALA B 1 201 ? -5.395 14.508 27.531 1 91.56 201 ALA B N 1
ATOM 3640 C CA . ALA B 1 201 ? -4.148 14.625 28.281 1 91.56 201 ALA B CA 1
ATOM 3641 C C . ALA B 1 201 ? -3.367 13.312 28.234 1 91.56 201 ALA B C 1
ATOM 3643 O O . ALA B 1 201 ? -3.496 12.477 29.141 1 91.56 201 ALA B O 1
ATOM 3644 N N . GLY B 1 202 ? -2.643 13.156 27.203 1 89.38 202 GLY B N 1
ATOM 3645 C CA . GLY B 1 202 ? -1.767 12 27.109 1 89.38 202 GLY B CA 1
ATOM 3646 C C . GLY B 1 202 ? -0.354 12.281 27.578 1 89.38 202 GLY B C 1
ATOM 3647 O O . GLY B 1 202 ? -0.059 13.383 28.047 1 89.38 202 GLY B O 1
ATOM 3648 N N . ASP B 1 203 ? 0.521 11.289 27.5 1 90.12 203 ASP B N 1
ATOM 3649 C CA . ASP B 1 203 ? 1.908 11.43 27.938 1 90.12 203 ASP B CA 1
ATOM 3650 C C . ASP B 1 203 ? 2.666 12.414 27.047 1 90.12 203 ASP B C 1
ATOM 3652 O O . ASP B 1 203 ? 3.523 13.156 27.531 1 90.12 203 ASP B O 1
ATOM 3656 N N . ASP B 1 204 ? 2.279 12.398 25.766 1 94.12 204 ASP B N 1
ATOM 3657 C CA . ASP B 1 204 ? 3.092 13.203 24.859 1 94.12 204 ASP B CA 1
ATOM 3658 C C . ASP B 1 204 ? 2.213 14.023 23.922 1 94.12 204 ASP B C 1
ATOM 3660 O O . ASP B 1 204 ? 2.672 14.477 22.875 1 94.12 204 ASP B O 1
ATOM 3664 N N . HIS B 1 205 ? 0.939 14.156 24.281 1 95.44 205 HIS B N 1
ATOM 3665 C CA . HIS B 1 205 ? 0.041 14.969 23.469 1 95.44 205 HIS B CA 1
ATOM 3666 C C . HIS B 1 205 ? -1.095 15.547 24.312 1 95.44 205 HIS B C 1
ATOM 3668 O O . HIS B 1 205 ? -1.348 15.078 25.422 1 95.44 205 HIS B O 1
ATOM 3674 N N . THR B 1 206 ? -1.764 16.594 23.734 1 95.25 206 THR B N 1
ATOM 3675 C CA . THR B 1 206 ? -2.846 17.234 24.469 1 95.25 206 THR B CA 1
ATOM 3676 C C . THR B 1 206 ? -4.125 17.266 23.641 1 95.25 206 THR B C 1
ATOM 3678 O O . THR B 1 206 ? -5.152 17.781 24.078 1 95.25 206 THR B O 1
ATOM 3681 N N . ARG B 1 207 ? -4.059 16.703 22.469 1 96.62 207 ARG B N 1
ATOM 3682 C CA . ARG B 1 207 ? -5.203 16.672 21.578 1 96.62 207 ARG B CA 1
ATOM 3683 C C . ARG B 1 207 ? -5.273 15.352 20.812 1 96.62 207 ARG B C 1
ATOM 3685 O O . ARG B 1 207 ? -4.242 14.758 20.5 1 96.62 207 ARG B O 1
ATOM 3692 N N . VAL B 1 208 ? -6.469 14.898 20.641 1 98.31 208 VAL B N 1
ATOM 3693 C CA . VAL B 1 208 ? -6.691 13.75 19.766 1 98.31 208 VAL B CA 1
ATOM 3694 C C . VAL B 1 208 ? -7.496 14.18 18.547 1 98.31 208 VAL B C 1
ATOM 3696 O O . VAL B 1 208 ? -8.414 14.992 18.641 1 98.31 208 VAL B O 1
ATOM 3699 N N . VAL B 1 209 ? -7.082 13.695 17.422 1 98.62 209 VAL B N 1
ATOM 3700 C CA . VAL B 1 209 ? -7.688 14.047 16.141 1 98.62 209 VAL B CA 1
ATOM 3701 C C . VAL B 1 209 ? -7.93 12.781 15.312 1 98.62 209 VAL B C 1
ATOM 3703 O O . VAL B 1 209 ? -7.125 11.844 15.352 1 98.62 209 VAL B O 1
ATOM 3706 N N . ARG B 1 210 ? -9 12.68 14.664 1 98.44 210 ARG B N 1
ATOM 3707 C CA . ARG B 1 210 ? -9.227 11.742 13.57 1 98.44 210 ARG B CA 1
ATOM 3708 C C . ARG B 1 210 ? -9.797 12.461 12.352 1 98.44 210 ARG B C 1
ATOM 3710 O O . ARG B 1 210 ? -10.578 13.398 12.484 1 98.44 210 ARG B O 1
ATOM 3717 N N . ALA B 1 211 ? -9.406 12.102 11.203 1 96.94 211 ALA B N 1
ATOM 3718 C CA . ALA B 1 211 ? -9.828 12.711 9.945 1 96.94 211 ALA B CA 1
ATOM 3719 C C . ALA B 1 211 ? -10.359 11.664 8.969 1 96.94 211 ALA B C 1
ATOM 3721 O O . ALA B 1 211 ? -9.617 10.766 8.562 1 96.94 211 ALA B O 1
ATOM 3722 N N . PHE B 1 212 ? -11.609 11.789 8.617 1 96.25 212 PHE B N 1
ATOM 3723 C CA . PHE B 1 212 ? -12.281 10.852 7.73 1 96.25 212 PHE B CA 1
ATOM 3724 C C . PHE B 1 212 ? -12.508 11.477 6.355 1 96.25 212 PHE B C 1
ATOM 3726 O O . PHE B 1 212 ? -13.055 12.57 6.246 1 96.25 212 PHE B O 1
ATOM 3733 N N . CYS B 1 213 ? -12.008 10.797 5.312 1 92.5 213 CYS B N 1
ATOM 3734 C CA . CYS B 1 213 ? -12.125 11.32 3.955 1 92.5 213 CYS B CA 1
ATOM 3735 C C . CYS B 1 213 ? -12.469 10.203 2.973 1 92.5 213 CYS B C 1
ATOM 3737 O O . CYS B 1 213 ? -11.758 10 1.986 1 92.5 213 CYS B O 1
ATOM 3739 N N . PRO B 1 214 ? -13.594 9.594 3.053 1 84.44 214 PRO B N 1
ATOM 3740 C CA . PRO B 1 214 ? -13.938 8.422 2.246 1 84.44 214 PRO B CA 1
ATOM 3741 C C . PRO B 1 214 ? -14.148 8.766 0.772 1 84.44 214 PRO B C 1
ATOM 3743 O O . PRO B 1 214 ? -14.109 7.875 -0.083 1 84.44 214 PRO B O 1
ATOM 3746 N N . ALA B 1 215 ? -14.352 10 0.475 1 75.06 215 ALA B N 1
ATOM 3747 C CA . ALA B 1 215 ? -14.586 10.383 -0.913 1 75.06 215 ALA B CA 1
ATOM 3748 C C . ALA B 1 215 ? -13.266 10.516 -1.676 1 75.06 215 ALA B C 1
ATOM 3750 O O . ALA B 1 215 ? -13.242 10.438 -2.906 1 75.06 215 ALA B O 1
ATOM 3751 N N . ASP B 1 216 ? -12.203 10.734 -1.033 1 69.19 216 ASP B N 1
ATOM 3752 C CA . ASP B 1 216 ? -10.898 10.984 -1.652 1 69.19 216 ASP B CA 1
ATOM 3753 C C . ASP B 1 216 ? -10.203 9.672 -1.996 1 69.19 216 ASP B C 1
ATOM 3755 O O . ASP B 1 216 ? -9.555 9.555 -3.039 1 69.19 216 ASP B O 1
ATOM 3759 N N . ALA B 1 217 ? -10.289 8.828 -1.116 1 61.47 217 ALA B N 1
ATOM 3760 C CA . ALA B 1 217 ? -9.648 7.531 -1.312 1 61.47 217 ALA B CA 1
ATOM 3761 C C . ALA B 1 217 ? -10.516 6.402 -0.764 1 61.47 217 ALA B C 1
ATOM 3763 O O . ALA B 1 217 ? -10.5 6.129 0.439 1 61.47 217 ALA B O 1
ATOM 3764 N N . ALA B 1 218 ? -11.195 5.844 -1.6 1 56.09 218 ALA B N 1
ATOM 3765 C CA . ALA B 1 218 ? -12.117 4.797 -1.176 1 56.09 218 ALA B CA 1
ATOM 3766 C C . ALA B 1 218 ? -11.383 3.678 -0.442 1 56.09 218 ALA B C 1
ATOM 3768 O O . ALA B 1 218 ? -11.93 3.064 0.477 1 56.09 218 ALA B O 1
ATOM 3769 N N . ALA B 1 219 ? -10.164 3.631 -0.675 1 59.34 219 ALA B N 1
ATOM 3770 C CA . ALA B 1 219 ? -9.406 2.535 -0.076 1 59.34 219 ALA B CA 1
ATOM 3771 C C . ALA B 1 219 ? -8.867 2.926 1.298 1 59.34 219 ALA B C 1
ATOM 3773 O O . ALA B 1 219 ? -8.469 2.064 2.082 1 59.34 219 ALA B O 1
ATOM 3774 N N . VAL B 1 220 ? -8.867 4.207 1.552 1 67.38 220 VAL B N 1
ATOM 3775 C CA . VAL B 1 220 ? -8.383 4.711 2.836 1 67.38 220 VAL B CA 1
ATOM 3776 C C . VAL B 1 220 ? -9.359 5.754 3.379 1 67.38 220 VAL B C 1
ATOM 3778 O O . VAL B 1 220 ? -9.055 6.949 3.387 1 67.38 220 VAL B O 1
ATOM 3781 N N . PRO B 1 221 ? -10.367 5.223 3.893 1 84.81 221 PRO B N 1
ATOM 3782 C CA . PRO B 1 221 ? -11.422 6.176 4.258 1 84.81 221 PRO B CA 1
ATOM 3783 C C . PRO B 1 221 ? -11.016 7.082 5.418 1 84.81 221 PRO B C 1
ATOM 3785 O O . PRO B 1 221 ? -11.672 8.102 5.66 1 84.81 221 PRO B O 1
ATOM 3788 N N . GLU B 1 222 ? -10 6.68 6.148 1 93.06 222 GLU B N 1
ATOM 3789 C CA . GLU B 1 222 ? -9.453 7.5 7.223 1 93.06 222 GLU B CA 1
ATOM 3790 C C . GLU B 1 222 ? -7.977 7.801 6.992 1 93.06 222 GLU B C 1
ATOM 3792 O O . GLU B 1 222 ? -7.18 6.883 6.785 1 93.06 222 GLU B O 1
ATOM 3797 N N . ASP B 1 223 ? -7.672 9.078 6.969 1 93.31 223 ASP B N 1
ATOM 3798 C CA . ASP B 1 223 ? -6.273 9.484 6.824 1 93.31 223 ASP B CA 1
ATOM 3799 C C . ASP B 1 223 ? -5.5 9.242 8.117 1 93.31 223 ASP B C 1
ATOM 3801 O O . ASP B 1 223 ? -5.93 9.664 9.195 1 93.31 223 ASP B O 1
ATOM 3805 N N . PRO B 1 224 ? -4.379 8.57 8.078 1 94.5 224 PRO B N 1
ATOM 3806 C CA . PRO B 1 224 ? -3.646 8.227 9.297 1 94.5 224 PRO B CA 1
ATOM 3807 C C . PRO B 1 224 ? -3.236 9.453 10.109 1 94.5 224 PRO B C 1
ATOM 3809 O O . PRO B 1 224 ? -3.465 9.5 11.32 1 94.5 224 PRO B O 1
ATOM 3812 N N . VAL B 1 225 ? -2.584 10.391 9.477 1 96.88 225 VAL B N 1
ATOM 3813 C CA . VAL B 1 225 ? -2.17 11.648 10.086 1 96.88 225 VAL B CA 1
ATOM 3814 C C . VAL B 1 225 ? -2.258 12.773 9.062 1 96.88 225 VAL B C 1
ATOM 3816 O O . VAL B 1 225 ? -1.639 12.703 7.996 1 96.88 225 VAL B O 1
ATOM 3819 N N . THR B 1 226 ? -2.977 13.789 9.406 1 95.5 226 THR B N 1
ATOM 3820 C CA . THR B 1 226 ? -3.334 14.812 8.43 1 95.5 226 THR B CA 1
ATOM 3821 C C . THR B 1 226 ? -2.754 16.172 8.828 1 95.5 226 THR B C 1
ATOM 3823 O O . THR B 1 226 ? -3.312 16.859 9.68 1 95.5 226 THR B O 1
ATOM 3826 N N . GLY B 1 227 ? -1.826 16.578 8.086 1 95 227 GLY B N 1
ATOM 3827 C CA . GLY B 1 227 ? -1.241 17.891 8.359 1 95 227 GLY B CA 1
ATOM 3828 C C . GLY B 1 227 ? -2.215 19.031 8.164 1 95 227 GLY B C 1
ATOM 3829 O O . GLY B 1 227 ? -2.344 19.906 9.023 1 95 227 GLY B O 1
ATOM 3830 N N . SER B 1 228 ? -2.908 19.047 7.062 1 93.38 228 SER B N 1
ATOM 3831 C CA . SER B 1 228 ? -3.805 20.156 6.715 1 93.38 228 SER B CA 1
ATOM 3832 C C . SER B 1 228 ? -4.938 20.281 7.73 1 93.38 228 SER B C 1
ATOM 3834 O O . SER B 1 228 ? -5.266 21.391 8.164 1 93.38 228 SER B O 1
ATOM 3836 N N . ALA B 1 229 ? -5.5 19.141 8.141 1 96.38 229 ALA B N 1
ATOM 3837 C CA . ALA B 1 229 ? -6.578 19.172 9.125 1 96.38 229 ALA B CA 1
ATOM 3838 C C . ALA B 1 229 ? -6.086 19.719 10.461 1 96.38 229 ALA B C 1
ATOM 3840 O O . ALA B 1 229 ? -6.766 20.531 11.102 1 96.38 229 ALA B O 1
ATOM 3841 N N . ASN B 1 230 ? -4.926 19.281 10.859 1 97.69 230 ASN B N 1
ATOM 3842 C CA . ASN B 1 230 ? -4.359 19.766 12.117 1 97.69 230 ASN B CA 1
ATOM 3843 C C . ASN B 1 230 ? -4.051 21.25 12.055 1 97.69 230 ASN B C 1
ATOM 3845 O O . ASN B 1 230 ? -4.199 21.969 13.055 1 97.69 230 ASN B O 1
ATOM 3849 N N . ALA B 1 231 ? -3.611 21.688 10.922 1 96.56 231 ALA B N 1
ATOM 3850 C CA . ALA B 1 231 ? -3.387 23.125 10.75 1 96.56 231 ALA B CA 1
ATOM 3851 C C . ALA B 1 231 ? -4.688 23.906 10.898 1 96.56 231 ALA B C 1
ATOM 3853 O O . ALA B 1 231 ? -4.727 24.938 11.578 1 96.56 231 ALA B O 1
ATOM 3854 N N . LEU B 1 232 ? -5.695 23.422 10.266 1 97.38 232 LEU B N 1
ATOM 3855 C CA . LEU B 1 232 ? -6.988 24.094 10.344 1 97.38 232 LEU B CA 1
ATOM 3856 C C . LEU B 1 232 ? -7.527 24.062 11.773 1 97.38 232 LEU B C 1
ATOM 3858 O O . LEU B 1 232 ? -8.133 25.031 12.234 1 97.38 232 LEU B O 1
ATOM 3862 N N . ILE B 1 233 ? -7.324 22.984 12.469 1 98 233 ILE B N 1
ATOM 3863 C CA . ILE B 1 233 ? -7.734 22.891 13.867 1 98 233 ILE B CA 1
ATOM 3864 C C . ILE B 1 233 ? -6.973 23.922 14.695 1 98 233 ILE B C 1
ATOM 3866 O O . ILE B 1 233 ? -7.551 24.578 15.562 1 98 233 ILE B O 1
ATOM 3870 N N . GLY B 1 234 ? -5.656 24.062 14.453 1 97.19 234 GLY B N 1
ATOM 3871 C CA . GLY B 1 234 ? -4.887 25.094 15.125 1 97.19 234 GLY B CA 1
ATOM 3872 C C . GLY B 1 234 ? -5.457 26.484 14.914 1 97.19 234 GLY B C 1
ATOM 3873 O O . GLY B 1 234 ? -5.578 27.266 15.859 1 97.19 234 GLY B O 1
ATOM 3874 N N . ALA B 1 235 ? -5.793 26.812 13.688 1 97.06 235 ALA B N 1
ATOM 3875 C CA . ALA B 1 235 ? -6.395 28.109 13.375 1 97.06 235 ALA B CA 1
ATOM 3876 C C . ALA B 1 235 ? -7.742 28.266 14.07 1 97.06 235 ALA B C 1
ATOM 3878 O O . ALA B 1 235 ? -8.055 29.344 14.586 1 97.06 235 ALA B O 1
ATOM 3879 N N . TRP B 1 236 ? -8.516 27.25 14.023 1 97.44 236 TRP B N 1
ATOM 3880 C CA . TRP B 1 236 ? -9.82 27.219 14.672 1 97.44 236 TRP B CA 1
ATOM 3881 C C . TRP B 1 236 ? -9.695 27.5 16.156 1 97.44 236 TRP B C 1
ATOM 3883 O O . TRP B 1 236 ? -10.461 28.297 16.719 1 97.44 236 TRP B O 1
ATOM 3893 N N . LEU B 1 237 ? -8.758 26.891 16.844 1 96.5 237 LEU B N 1
ATOM 3894 C CA . LEU B 1 237 ? -8.508 27.078 18.266 1 96.5 237 LEU B CA 1
ATOM 3895 C C . LEU B 1 237 ? -8.055 28.516 18.547 1 96.5 237 LEU B C 1
ATOM 3897 O O . LEU B 1 237 ? -8.484 29.125 19.531 1 96.5 237 LEU B O 1
ATOM 3901 N N . ARG B 1 238 ? -7.215 28.984 17.719 1 95.06 238 ARG B N 1
ATOM 3902 C CA . ARG B 1 238 ? -6.719 30.344 17.891 1 95.06 238 ARG B CA 1
ATOM 3903 C C . ARG B 1 238 ? -7.863 31.344 17.828 1 95.06 238 ARG B C 1
ATOM 3905 O O . ARG B 1 238 ? -7.941 32.25 18.672 1 95.06 238 ARG B O 1
ATOM 3912 N N . GLN B 1 239 ? -8.688 31.203 16.844 1 94.25 239 GLN B N 1
ATOM 3913 C CA . GLN B 1 239 ? -9.82 32.094 16.656 1 94.25 239 GLN B CA 1
ATOM 3914 C C . GLN B 1 239 ? -10.711 32.125 17.891 1 94.25 239 GLN B C 1
ATOM 3916 O O . GLN B 1 239 ? -11.328 33.156 18.203 1 94.25 239 GLN B O 1
ATOM 3921 N N . ARG B 1 240 ? -10.664 31.172 18.703 1 93.56 240 ARG B N 1
ATOM 3922 C CA . ARG B 1 240 ? -11.547 31.031 19.844 1 93.56 240 ARG B CA 1
ATOM 3923 C C . ARG B 1 240 ? -10.773 31.203 21.156 1 93.56 240 ARG B C 1
ATOM 3925 O O . ARG B 1 240 ? -11.305 30.922 22.234 1 93.56 240 ARG B O 1
ATOM 3932 N N . ASP B 1 241 ? -9.523 31.547 21.062 1 92.06 241 ASP B N 1
ATOM 3933 C CA . ASP B 1 241 ? -8.641 31.734 22.219 1 92.06 241 ASP B CA 1
ATOM 3934 C C . ASP B 1 241 ? -8.609 30.469 23.078 1 92.06 241 ASP B C 1
ATOM 3936 O O . ASP B 1 241 ? -8.734 30.547 24.297 1 92.06 241 ASP B O 1
ATOM 3940 N N . ALA B 1 242 ? -8.516 29.344 22.344 1 91.19 242 ALA B N 1
ATOM 3941 C CA . ALA B 1 242 ? -8.594 28.062 23.031 1 91.19 242 ALA B CA 1
ATOM 3942 C C . ALA B 1 242 ? -7.34 27.234 22.781 1 91.19 242 ALA B C 1
ATOM 3944 O O . ALA B 1 242 ? -7.348 26.016 22.984 1 91.19 242 ALA B O 1
ATOM 3945 N N . LEU B 1 243 ? -6.312 27.875 22.281 1 91.5 243 LEU B N 1
ATOM 3946 C CA . LEU B 1 243 ? -5.059 27.141 22.109 1 91.5 243 LEU B CA 1
ATOM 3947 C C . LEU B 1 243 ? -4.539 26.625 23.438 1 91.5 243 LEU B C 1
ATOM 3949 O O . LEU B 1 243 ? -4.566 27.344 24.453 1 91.5 243 LEU B O 1
ATOM 3953 N N . PRO B 1 244 ? -4.125 25.344 23.375 1 81.31 244 PRO B N 1
ATOM 3954 C CA . PRO B 1 244 ? -3.6 24.828 24.641 1 81.31 244 PRO B CA 1
ATOM 3955 C C . PRO B 1 244 ? -2.295 25.516 25.047 1 81.31 244 PRO B C 1
ATOM 3957 O O . PRO B 1 244 ? -1.521 25.938 24.188 1 81.31 244 PRO B O 1
ATOM 3960 N N . GLY B 1 245 ? -1.938 25.484 26.438 1 69.25 245 GLY B N 1
ATOM 3961 C CA . GLY B 1 245 ? -0.703 25.969 27.031 1 69.25 245 GLY B CA 1
ATOM 3962 C C . GLY B 1 245 ? -0.446 27.438 26.75 1 69.25 245 GLY B C 1
ATOM 3963 O O . GLY B 1 245 ? -1.384 28.203 26.531 1 69.25 245 GLY B O 1
ATOM 3964 N N . ARG B 1 246 ? 0.946 27.766 27.156 1 68.25 246 ARG B N 1
ATOM 3965 C CA . ARG B 1 246 ? 1.488 29.125 27.031 1 68.25 246 ARG B CA 1
ATOM 3966 C C . ARG B 1 246 ? 2.43 29.219 25.828 1 68.25 246 ARG B C 1
ATOM 3968 O O . ARG B 1 246 ? 3.127 28.25 25.5 1 68.25 246 ARG B O 1
ATOM 3975 N N . GLU B 1 247 ? 2.139 29.547 24.609 1 78.81 247 GLU B N 1
ATOM 3976 C CA . GLU B 1 247 ? 3.047 29.844 23.5 1 78.81 247 GLU B CA 1
ATOM 3977 C C . GLU B 1 247 ? 2.508 29.312 22.188 1 78.81 247 GLU B C 1
ATOM 3979 O O . GLU B 1 247 ? 3.238 29.234 21.188 1 78.81 247 GLU B O 1
ATOM 3984 N N . GLY B 1 248 ? 1.249 28.797 22.281 1 88.12 248 GLY B N 1
ATOM 3985 C CA . GLY B 1 248 ? 0.56 28.438 21.062 1 88.12 248 GLY B CA 1
ATOM 3986 C C . GLY B 1 248 ? 1.058 27.125 20.469 1 88.12 248 GLY B C 1
ATOM 3987 O O . GLY B 1 248 ? 0.977 26.922 19.25 1 88.12 248 GLY B O 1
ATOM 3988 N N . ARG B 1 249 ? 1.734 26.297 21.297 1 93.31 249 ARG B N 1
ATOM 3989 C CA . ARG B 1 249 ? 2.279 25.031 20.812 1 93.31 249 ARG B CA 1
ATOM 3990 C C . ARG B 1 249 ? 1.59 23.844 21.484 1 93.31 249 ARG B C 1
ATOM 3992 O O . ARG B 1 249 ? 1.298 23.891 22.672 1 93.31 249 ARG B O 1
ATOM 3999 N N . TYR B 1 250 ? 1.309 22.812 20.703 1 95.62 250 TYR B N 1
ATOM 4000 C CA . TYR B 1 250 ? 0.795 21.562 21.266 1 95.62 250 TYR B CA 1
ATOM 4001 C C . TYR B 1 250 ? 1.057 20.406 20.312 1 95.62 250 TYR B C 1
ATOM 4003 O O . TYR B 1 250 ? 1.528 20.594 19.188 1 95.62 250 TYR B O 1
ATOM 4011 N N . VAL B 1 251 ? 0.874 19.219 20.812 1 96.31 251 VAL B N 1
ATOM 4012 C CA . VAL B 1 251 ? 1.027 18 20.031 1 96.31 251 VAL B CA 1
ATOM 4013 C C . VAL B 1 251 ? -0.314 17.281 19.938 1 96.31 251 VAL B C 1
ATOM 4015 O O . VAL B 1 251 ? -1.036 17.156 20.922 1 96.31 251 VAL B O 1
ATOM 4018 N N . ALA B 1 252 ? -0.647 16.906 18.766 1 97.31 252 ALA B N 1
ATOM 4019 C CA . ALA B 1 252 ? -1.86 16.125 18.516 1 97.31 252 ALA B CA 1
ATOM 4020 C C . ALA B 1 252 ? -1.527 14.664 18.219 1 97.31 252 ALA B C 1
ATOM 4022 O O . ALA B 1 252 ? -0.558 14.375 17.516 1 97.31 252 ALA B O 1
ATOM 4023 N N . SER B 1 253 ? -2.291 13.766 18.812 1 98.25 253 SER B N 1
ATOM 4024 C CA . SER B 1 253 ? -2.27 12.344 18.469 1 98.25 253 SER B CA 1
ATOM 4025 C C . SER B 1 253 ? -3.307 12.016 17.406 1 98.25 253 SER B C 1
ATOM 4027 O O . SER B 1 253 ? -4.48 12.359 17.547 1 98.25 253 SER B O 1
ATOM 4029 N N . GLN B 1 254 ? -2.896 11.383 16.344 1 98.06 254 GLN B N 1
ATOM 4030 C CA . GLN B 1 254 ? -3.811 10.961 15.289 1 98.06 254 GLN B CA 1
ATOM 4031 C C . GLN B 1 254 ? -3.396 9.609 14.711 1 98.06 254 GLN B C 1
ATOM 4033 O O . GLN B 1 254 ? -2.205 9.336 14.555 1 98.06 254 GLN B O 1
ATOM 4038 N N . GLY B 1 255 ? -4.367 8.766 14.406 1 96.62 255 GLY B N 1
ATOM 4039 C CA . GLY B 1 255 ? -4.133 7.574 13.602 1 96.62 255 GLY B CA 1
ATOM 4040 C C . GLY B 1 255 ? -3.928 6.324 14.43 1 96.62 255 GLY B C 1
ATOM 4041 O O . GLY B 1 255 ? -3.705 5.238 13.891 1 96.62 255 GLY B O 1
ATOM 4042 N N . ARG B 1 256 ? -4.016 6.434 15.766 1 95.25 256 ARG B N 1
ATOM 4043 C CA . ARG B 1 256 ? -3.891 5.246 16.609 1 95.25 256 ARG B CA 1
ATOM 4044 C C . ARG B 1 256 ? -4.883 4.168 16.188 1 95.25 256 ARG B C 1
ATOM 4046 O O . ARG B 1 256 ? -4.543 2.986 16.141 1 95.25 256 ARG B O 1
ATOM 4053 N N . GLU B 1 257 ? -6.09 4.535 15.828 1 94.38 257 GLU B N 1
ATOM 4054 C CA . GLU B 1 257 ? -7.215 3.656 15.523 1 94.38 257 GLU B CA 1
ATOM 4055 C C . GLU B 1 257 ? -6.996 2.906 14.219 1 94.38 257 GLU B C 1
ATOM 4057 O O . GLU B 1 257 ? -7.676 1.916 13.938 1 94.38 257 GLU B O 1
ATOM 4062 N N . VAL B 1 258 ? -6.039 3.387 13.414 1 90.5 258 VAL B N 1
ATOM 4063 C CA . VAL B 1 258 ? -5.758 2.721 12.148 1 90.5 258 VAL B CA 1
ATOM 4064 C C . VAL B 1 258 ? -4.34 2.16 12.164 1 90.5 258 VAL B C 1
ATOM 4066 O O . VAL B 1 258 ? -3.754 1.91 11.102 1 90.5 258 VAL B O 1
ATOM 4069 N N . GLY B 1 259 ? -3.773 2.096 13.336 1 89.94 259 GLY B N 1
ATOM 4070 C CA . GLY B 1 259 ? -2.508 1.41 13.539 1 89.94 259 GLY B CA 1
ATOM 4071 C C . GLY B 1 259 ? -1.303 2.281 13.242 1 89.94 259 GLY B C 1
ATOM 4072 O O . GLY B 1 259 ? -0.196 1.774 13.047 1 89.94 259 GLY B O 1
ATOM 4073 N N . ARG B 1 260 ? -1.392 3.578 13.156 1 93.94 260 ARG B N 1
ATOM 4074 C CA . ARG B 1 260 ? -0.307 4.461 12.734 1 93.94 260 ARG B CA 1
ATOM 4075 C C . ARG B 1 260 ? 0.16 5.34 13.891 1 93.94 260 ARG B C 1
ATOM 4077 O O . ARG B 1 260 ? 1.346 5.66 13.992 1 93.94 260 ARG B O 1
ATOM 4084 N N . ASP B 1 261 ? -0.715 5.797 14.711 1 93.81 261 ASP B N 1
ATOM 4085 C CA . ASP B 1 261 ? -0.439 6.457 15.984 1 93.81 261 ASP B CA 1
ATOM 4086 C C . ASP B 1 261 ? 0.564 7.594 15.805 1 93.81 261 ASP B C 1
ATOM 4088 O O . ASP B 1 261 ? 1.592 7.637 16.484 1 93.81 261 ASP B O 1
ATOM 4092 N N . GLY B 1 262 ? 0.276 8.531 14.977 1 97.19 262 GLY B N 1
ATOM 4093 C CA . GLY B 1 262 ? 1.155 9.641 14.664 1 97.19 262 GLY B CA 1
ATOM 4094 C C . GLY B 1 262 ? 1.058 10.773 15.672 1 97.19 262 GLY B C 1
ATOM 4095 O O . GLY B 1 262 ? 0.141 10.805 16.5 1 97.19 262 GLY B O 1
ATOM 4096 N N . ARG B 1 263 ? 2.098 11.703 15.703 1 97.38 263 ARG B N 1
ATOM 4097 C CA . ARG B 1 263 ? 2.164 12.93 16.5 1 97.38 263 ARG B CA 1
ATOM 4098 C C . ARG B 1 263 ? 2.432 14.141 15.617 1 97.38 263 ARG B C 1
ATOM 4100 O O . ARG B 1 263 ? 3.441 14.188 14.914 1 97.38 263 ARG B O 1
ATOM 4107 N N . VAL B 1 264 ? 1.521 15.055 15.688 1 97.12 264 VAL B N 1
ATOM 4108 C CA . VAL B 1 264 ? 1.671 16.281 14.922 1 97.12 264 VAL B CA 1
ATOM 4109 C C . VAL B 1 264 ? 1.983 17.438 15.859 1 97.12 264 VAL B C 1
ATOM 4111 O O . VAL B 1 264 ? 1.222 17.719 16.797 1 97.12 264 VAL B O 1
ATOM 4114 N N . GLN B 1 265 ? 3.074 18.062 15.664 1 95.94 265 GLN B N 1
ATOM 4115 C CA . GLN B 1 265 ? 3.385 19.297 16.359 1 95.94 265 GLN B CA 1
ATOM 4116 C C . GLN B 1 265 ? 2.709 20.5 15.695 1 95.94 265 GLN B C 1
ATOM 4118 O O . GLN B 1 265 ? 2.885 20.719 14.492 1 95.94 265 GLN B O 1
ATOM 4123 N N . VAL B 1 266 ? 1.942 21.234 16.469 1 96.62 266 VAL B N 1
ATOM 4124 C CA . VAL B 1 266 ? 1.232 22.406 15.961 1 96.62 266 VAL B CA 1
ATOM 4125 C C . VAL B 1 266 ? 1.691 23.656 16.719 1 96.62 266 VAL B C 1
ATOM 4127 O O . VAL B 1 266 ? 1.771 23.656 17.938 1 96.62 266 VAL B O 1
ATOM 4130 N N . GLU B 1 267 ? 2.039 24.625 15.992 1 95.94 267 GLU B N 1
ATOM 4131 C CA . GLU B 1 267 ? 2.369 25.922 16.547 1 95.94 267 GLU B CA 1
ATOM 4132 C C . GLU B 1 267 ? 1.64 27.047 15.812 1 95.94 267 GLU B C 1
ATOM 4134 O O . GLU B 1 267 ? 1.628 27.078 14.578 1 95.94 267 GLU B O 1
ATOM 4139 N N . VAL B 1 268 ? 1.004 27.891 16.531 1 96.12 268 VAL B N 1
ATOM 4140 C CA . VAL B 1 268 ? 0.424 29.094 15.969 1 96.12 268 VAL B CA 1
ATOM 4141 C C . VAL B 1 268 ? 1.211 30.312 16.438 1 96.12 268 VAL B C 1
ATOM 4143 O O . VAL B 1 268 ? 1.218 30.641 17.625 1 96.12 268 VAL B O 1
ATOM 4146 N N . ASP B 1 269 ? 1.815 30.953 15.531 1 93.06 269 ASP B N 1
ATOM 4147 C CA . ASP B 1 269 ? 2.67 32.062 15.945 1 93.06 269 ASP B CA 1
ATOM 4148 C C . ASP B 1 269 ? 1.86 33.344 16.125 1 93.06 269 ASP B C 1
ATOM 4150 O O . ASP B 1 269 ? 0.638 33.344 15.969 1 93.06 269 ASP B O 1
ATOM 4154 N N . ALA B 1 270 ? 2.562 34.469 16.469 1 90.12 270 ALA B N 1
ATOM 4155 C CA . ALA B 1 270 ? 1.914 35.719 16.828 1 90.12 270 ALA B CA 1
ATOM 4156 C C . ALA B 1 270 ? 1.176 36.312 15.641 1 90.12 270 ALA B C 1
ATOM 4158 O O . ALA B 1 270 ? 0.165 37 15.805 1 90.12 270 ALA B O 1
ATOM 4159 N N . GLN B 1 271 ? 1.63 36 14.406 1 91.31 271 GLN B N 1
ATOM 4160 C CA . GLN B 1 271 ? 1.028 36.531 13.188 1 91.31 271 GLN B CA 1
ATOM 4161 C C . GLN B 1 271 ? -0.149 35.688 12.734 1 91.31 271 GLN B C 1
ATOM 4163 O O . GLN B 1 271 ? -0.882 36.062 11.812 1 91.31 271 GLN B O 1
ATOM 4168 N N . GLY B 1 272 ? -0.323 34.562 13.383 1 92 272 GLY B N 1
ATOM 4169 C CA . GLY B 1 272 ? -1.44 33.688 13.055 1 92 272 GLY B CA 1
ATOM 4170 C C . GLY B 1 272 ? -1.063 32.562 12.102 1 92 272 GLY B C 1
ATOM 4171 O O . GLY B 1 272 ? -1.911 31.766 11.719 1 92 272 GLY B O 1
ATOM 4172 N N . THR B 1 273 ? 0.17 32.531 11.758 1 94.44 273 THR B N 1
ATOM 4173 C CA . THR B 1 273 ? 0.637 31.438 10.922 1 94.44 273 THR B CA 1
ATOM 4174 C C . THR B 1 273 ? 0.652 30.141 11.703 1 94.44 273 THR B C 1
ATOM 4176 O O . THR B 1 273 ? 1.145 30.094 12.836 1 94.44 273 THR B O 1
ATOM 4179 N N . VAL B 1 274 ? 0.08 29.141 11.125 1 96.06 274 VAL B N 1
ATOM 4180 C CA . VAL B 1 274 ? 0.099 27.828 11.758 1 96.06 274 VAL B CA 1
ATOM 4181 C C . VAL B 1 274 ? 1.247 27 11.188 1 96.06 274 VAL B C 1
ATOM 4183 O O . VAL B 1 274 ? 1.345 26.812 9.969 1 96.06 274 VAL B O 1
ATOM 4186 N N . TRP B 1 275 ? 2.092 26.547 12.047 1 96.12 275 TRP B N 1
ATOM 4187 C CA . TRP B 1 275 ? 3.211 25.672 11.695 1 96.12 275 TRP B CA 1
ATOM 4188 C C . TRP B 1 275 ? 2.93 24.234 12.094 1 96.12 275 TRP B C 1
ATOM 4190 O O . TRP B 1 275 ? 2.549 23.953 13.234 1 96.12 275 TRP B O 1
ATOM 4200 N N . ILE B 1 276 ? 3.127 23.391 11.094 1 96.62 276 ILE B N 1
ATOM 4201 C CA . ILE B 1 276 ? 2.904 21.969 11.336 1 96.62 276 ILE B CA 1
ATOM 4202 C C . ILE B 1 276 ? 4.215 21.203 11.156 1 96.62 276 ILE B C 1
ATOM 4204 O O . ILE B 1 276 ? 4.961 21.438 10.211 1 96.62 276 ILE B O 1
ATOM 4208 N N . GLY B 1 277 ? 4.48 20.312 12.07 1 96.25 277 GLY B N 1
ATOM 4209 C CA . GLY B 1 277 ? 5.688 19.5 11.992 1 96.25 277 GLY B CA 1
ATOM 4210 C C . GLY B 1 277 ? 5.586 18.203 12.766 1 96.25 277 GLY B C 1
ATOM 4211 O O . GLY B 1 277 ? 4.547 17.891 13.352 1 96.25 277 GLY B O 1
ATOM 4212 N N . GLY B 1 278 ? 6.68 17.422 12.727 1 93.31 278 GLY B N 1
ATOM 4213 C CA . GLY B 1 278 ? 6.824 16.156 13.43 1 93.31 278 GLY B CA 1
ATOM 4214 C C . GLY B 1 278 ? 8.062 15.383 13.008 1 93.31 278 GLY B C 1
ATOM 4215 O O . GLY B 1 278 ? 8.789 15.805 12.102 1 93.31 278 GLY B O 1
ATOM 4216 N N . GLN B 1 279 ? 8.266 14.328 13.68 1 93.88 279 GLN B N 1
ATOM 4217 C CA . GLN B 1 279 ? 9.406 13.469 13.383 1 93.88 279 GLN B CA 1
ATOM 4218 C C . GLN B 1 279 ? 9.188 12.695 12.086 1 93.88 279 GLN B C 1
ATOM 4220 O O . GLN B 1 279 ? 8.055 12.32 11.766 1 93.88 279 GLN B O 1
ATOM 4225 N N . VAL B 1 280 ? 10.25 12.531 11.352 1 96.75 280 VAL B N 1
ATOM 4226 C CA . VAL B 1 280 ? 10.227 11.766 10.109 1 96.75 280 VAL B CA 1
ATOM 4227 C C . VAL B 1 280 ? 11.125 10.539 10.242 1 96.75 280 VAL B C 1
ATOM 4229 O O . VAL B 1 280 ? 12.242 10.633 10.75 1 96.75 280 VAL B O 1
ATOM 4232 N N . GLN B 1 281 ? 10.656 9.398 9.867 1 96.25 281 GLN B N 1
ATOM 4233 C CA . GLN B 1 281 ? 11.422 8.156 9.852 1 96.25 281 GLN B CA 1
ATOM 4234 C C . GLN B 1 281 ? 11.656 7.676 8.422 1 96.25 281 GLN B C 1
ATOM 4236 O O . GLN B 1 281 ? 10.703 7.508 7.652 1 96.25 281 GLN B O 1
ATOM 4241 N N . CYS B 1 282 ? 12.875 7.512 8.055 1 97.12 282 CYS B N 1
ATOM 4242 C CA . CYS B 1 282 ? 13.172 6.848 6.789 1 97.12 282 CYS B CA 1
ATOM 4243 C C . CYS B 1 282 ? 13.141 5.332 6.949 1 97.12 282 CYS B C 1
ATOM 4245 O O . CYS B 1 282 ? 14.047 4.746 7.547 1 97.12 282 CYS B O 1
ATOM 4247 N N . VAL B 1 283 ? 12.172 4.691 6.348 1 97.62 283 VAL B N 1
ATOM 4248 C CA . VAL B 1 283 ? 11.977 3.264 6.582 1 97.62 283 VAL B CA 1
ATOM 4249 C C . VAL B 1 283 ? 12.562 2.463 5.418 1 97.62 283 VAL B C 1
ATOM 4251 O O . VAL B 1 283 ? 13.234 1.452 5.633 1 97.62 283 VAL B O 1
ATOM 4254 N N . ILE B 1 284 ? 12.281 2.871 4.207 1 98.25 284 ILE B N 1
ATOM 4255 C CA . ILE B 1 284 ? 12.898 2.266 3.031 1 98.25 284 ILE B CA 1
ATOM 4256 C C . ILE B 1 284 ? 13.891 3.248 2.406 1 98.25 284 ILE B C 1
ATOM 4258 O O . ILE B 1 284 ? 13.57 4.426 2.215 1 98.25 284 ILE B O 1
ATOM 4262 N N . ASP B 1 285 ? 15.086 2.857 2.174 1 98.19 285 ASP B N 1
ATOM 4263 C CA . ASP B 1 285 ? 16.141 3.58 1.477 1 98.19 285 ASP B CA 1
ATOM 4264 C C . ASP B 1 285 ? 16.703 2.754 0.323 1 98.19 285 ASP B C 1
ATOM 4266 O O . ASP B 1 285 ? 17.375 1.738 0.545 1 98.19 285 ASP B O 1
ATOM 4270 N N . GLY B 1 286 ? 16.344 3.148 -0.97 1 97.94 286 GLY B N 1
ATOM 4271 C CA . GLY B 1 286 ? 16.781 2.35 -2.102 1 97.94 286 GLY B CA 1
ATOM 4272 C C . GLY B 1 286 ? 16.531 3.02 -3.439 1 97.94 286 GLY B C 1
ATOM 4273 O O . GLY B 1 286 ? 16.75 4.227 -3.584 1 97.94 286 GLY B O 1
ATOM 4274 N N . SER B 1 287 ? 16.281 2.18 -4.434 1 98.06 287 SER B N 1
ATOM 4275 C CA . SER B 1 287 ? 16.031 2.658 -5.789 1 98.06 287 SER B CA 1
ATOM 4276 C C . SER B 1 287 ? 14.82 1.952 -6.406 1 98.06 287 SER B C 1
ATOM 4278 O O . SER B 1 287 ? 14.43 0.875 -5.957 1 98.06 287 SER B O 1
ATOM 4280 N N . ILE B 1 288 ? 14.258 2.602 -7.348 1 97.44 288 ILE B N 1
ATOM 4281 C CA . ILE B 1 288 ? 13.148 2.064 -8.133 1 97.44 288 ILE B CA 1
ATOM 4282 C C . ILE B 1 288 ? 13.555 1.976 -9.602 1 97.44 288 ILE B C 1
ATOM 4284 O O . ILE B 1 288 ? 14.148 2.908 -10.141 1 97.44 288 ILE B O 1
ATOM 4288 N N . ARG B 1 289 ? 13.297 0.852 -10.195 1 94.88 289 ARG B N 1
ATOM 4289 C CA . ARG B 1 289 ? 13.406 0.69 -11.641 1 94.88 289 ARG B CA 1
ATOM 4290 C C . ARG B 1 289 ? 12.031 0.795 -12.305 1 94.88 289 ARG B C 1
ATOM 4292 O O . ARG B 1 289 ? 11.156 -0.04 -12.07 1 94.88 289 ARG B O 1
ATOM 4299 N N . TRP B 1 290 ? 11.961 1.766 -13.125 1 91.5 290 TRP B N 1
ATOM 4300 C CA . TRP B 1 290 ? 10.641 2.084 -13.648 1 91.5 290 TRP B CA 1
ATOM 4301 C C . TRP B 1 290 ? 10.734 2.572 -15.094 1 91.5 290 TRP B C 1
ATOM 4303 O O . TRP B 1 290 ? 11.641 3.33 -15.438 1 91.5 290 TRP B O 1
#

Radius of gyration: 25.54 Å; Cα contacts (8 Å, |Δi|>4): 1508; chains: 2; bounding box: 50×73×57 Å

Foldseek 3Di:
DDKWWKFWKAFLAPDPQFHFIEIETEACQPDDPVRLLCVLLVVQGQKYKYWYPDDDPQAQTEIWIYHNHGTAQDFFRNVQVVVLCCVLVVSGDDDVQWGWYQGNVGTWIKGWDDDSVWIWIKTWFADKDWDPDDQPLPDPVLVVQFDPPDDWTWMDRSAIETETEGNAPCCALVDDDDLVSQLVSCVVRVHQTYKYKHADDDPAFGMEIWTARCNVPVVPRTRQDGQNNVQNVLLVCVVVVNQDDDQSWTWYWGRVNVSRGGIWIWHQHPVRTIMIIHTMDGDDTDIDDD/DDKWWKFWKAFLAPDPQFHFIEIETADCQPPDPVRLLCVLLVVQGQKYKYWDCDDDPQAQTEIWIYHNHGTAQDFFRNVQVVVLCCVLVVSGDDDVQWGWYDGNVGTWIKGWDDDNVWIWIKTWFADKDWDPDDQPLPDPVLVVQFDPPDDWTWMDRSAIETETEGNAPCCALVDDDDLVSQLVSCVVRVHQTYKYKHADDDPAFGMEIWTARCNVPVVPRTRQDGQNVVQNVLLVCVVVVNQDDDQSWTWYWGRVNVSRGGIWIWHQHPVRTIMIIHTMDTDDTDIDDD

InterPro domains:
  IPR003719 Phenazine biosynthesis PhzF-like [PF02567] (9-283)
  IPR003719 Phenazine biosynthesis PhzF-like [PIRSF016184] (1-289)
  IPR003719 Phenazine biosynthesis PhzF-like [PTHR13774] (5-288)
  IPR003719 Phenazine biosynthesis PhzF-like [TIGR00654] (6-288)

pLDDT: mean 94.05, std 5.96, range [55.94, 98.81]

Organism: Stenotrophomonas maltophilia (strain K279a) (NCBI:txid522373)

Sequence (580 aa):
MAVLRYLQLDVFAPRPGTGNPLGVILDADGLSSSQMQALAAWLNLSETVFFLRPSTPGADYHIRIFTPTRELAFAGHPSVGAAWAAVTCGLAQPHDGSLLQQCAAGLLPVRVSGPAEALQIQLASPPARQLDTAADGAPEALLALADSGHVPELWDNGARWWLLPLRDAAAVRNLVPDMATLADWSLATDATGVAVFADEAGDDHTRVVRAFCPADAAAVPEDPVTGSANALIGAWLRQRDALPGREGRYVASQGREVGRDGRVQVEVDAQGTVWIGGQVQCVIDGSIRWMAVLRYLQLDVFAPRPGTGNPLGVILDADGLSSSQMQALAAWLNLSETVFFLRPSTPGADYHIRIFTPTRELAFAGHPSVGAAWAAVTCGLAQPHDGSLLQQCAAGLLPVRVSGPAEALQIQLASPPARQLDTAADGAPEALLALADSGHVPELWDNGARWWLLPLRDAAAVRNLVPDMATLADWSLATDATGVAVFADEAGDDHTRVVRAFCPADAAAVPEDPVTGSANALIGAWLRQRDALPGREGRYVASQGREVGRDGRVQVEVDAQGTVWIGGQVQCVIDGSIRW